Protein AF-A0A962JFZ3-F1 (afdb_monomer_lite)

Sequence (540 aa):
MTYMNVTKATLSTLSPVHLGSGEDFFPTNYVIDDNGWLHSFNEMVIAQALGNKLEQIKGIIHREHGEQMLLSIQRLIHDNRDKLAMLAATSIPVATGFQTLYKSRIGQVAQRENNRRNVINQLPIMRTFINPHTHLPIITGSAIKGAIRTAILNGLAIKAGLRRPQDVTMPKKLANNLLKFDNPTTDPLKLLKISDAEYHNTDQLPATEIVFAVSKRRIAKAGKTAGGPTTNLEAVSGFRSQSFVFDIRFVNNPSQDPNHKLPKDIGELAKICNDYYLPKLNKELLELDEMNYLDGAFVRGLQQLLNGQLGQALQQNKAFLLRLGKHSGAYNKTLDNIRQIYIPQHKKSVSEPPEVRLAATTSSQQAVNLLPFGWVVIELNEISLQELGTFLKQQAKQHNAYQLRDTLINFKQQQTTQQAKLEQQRLDELKEIEEKRLQEEQARLQAEAEKNKPIHEQTLKRLKDSFELDKQTKKSQNRQFQQPASILGQELIHLVDSFSSDWPADAKEGFKKLVSEVFSYLGVDRRKNKKASELWQKIN

Structure (mmCIF, N/CA/C/O backbone):
data_AF-A0A962JFZ3-F1
#
_entry.id   AF-A0A962JFZ3-F1
#
loop_
_atom_site.group_PDB
_atom_site.id
_atom_site.type_symbol
_atom_site.label_atom_id
_atom_site.label_alt_id
_atom_site.label_comp_id
_atom_site.label_asym_id
_atom_site.label_entity_id
_atom_site.label_seq_id
_atom_site.pdbx_PDB_ins_code
_atom_site.Cartn_x
_atom_site.Cartn_y
_atom_site.Cartn_z
_atom_site.occupancy
_atom_site.B_iso_or_equiv
_atom_site.auth_seq_id
_atom_site.auth_comp_id
_atom_site.auth_asym_id
_atom_site.auth_atom_id
_atom_site.pdbx_PDB_model_num
ATOM 1 N N . MET A 1 1 ? 11.211 -34.755 -17.772 1.00 59.00 1 MET A N 1
ATOM 2 C CA . MET A 1 1 ? 11.189 -33.275 -17.761 1.00 59.00 1 MET A CA 1
ATOM 3 C C . MET A 1 1 ? 10.217 -32.821 -16.689 1.00 59.00 1 MET A C 1
ATOM 5 O O . MET A 1 1 ? 9.122 -33.367 -16.634 1.00 59.00 1 MET A O 1
ATOM 9 N N . THR A 1 2 ? 10.596 -31.866 -15.841 1.00 72.44 2 THR A N 1
ATOM 10 C CA . THR A 1 2 ? 9.690 -31.294 -14.835 1.00 72.44 2 THR A CA 1
ATOM 11 C C . THR A 1 2 ? 8.565 -30.532 -15.540 1.00 72.44 2 THR A C 1
ATOM 13 O O . THR A 1 2 ? 8.822 -29.746 -16.452 1.00 72.44 2 THR A O 1
ATOM 16 N N . TYR A 1 3 ? 7.314 -30.789 -15.150 1.00 83.69 3 TYR A N 1
ATOM 17 C CA . TYR A 1 3 ? 6.130 -30.138 -15.728 1.00 83.69 3 TYR A CA 1
ATOM 18 C C . TYR A 1 3 ? 6.087 -28.628 -15.431 1.00 83.69 3 TYR A C 1
ATOM 20 O O . TYR A 1 3 ? 5.606 -27.833 -16.237 1.00 83.69 3 TYR A O 1
ATOM 28 N N . MET A 1 4 ? 6.616 -28.223 -14.276 1.00 89.69 4 MET A N 1
ATOM 29 C CA . MET A 1 4 ? 6.623 -26.840 -13.819 1.00 89.69 4 MET A CA 1
ATOM 30 C C . MET A 1 4 ? 7.908 -26.558 -13.044 1.00 89.69 4 MET A C 1
ATOM 32 O O . MET A 1 4 ? 8.230 -27.286 -12.109 1.00 89.69 4 MET A O 1
ATOM 36 N N . ASN A 1 5 ? 8.610 -25.489 -13.412 1.00 93.12 5 ASN A N 1
ATOM 37 C CA . ASN A 1 5 ? 9.736 -24.972 -12.641 1.00 93.12 5 ASN A CA 1
ATOM 38 C C . ASN A 1 5 ? 9.234 -23.832 -11.760 1.00 93.12 5 ASN A C 1
ATOM 40 O O . ASN A 1 5 ? 8.617 -22.895 -12.268 1.00 93.12 5 ASN A O 1
ATOM 44 N N . VAL A 1 6 ? 9.477 -23.928 -10.456 1.00 95.69 6 VAL A N 1
ATOM 45 C CA . VAL A 1 6 ? 9.045 -22.944 -9.460 1.00 95.69 6 VAL A CA 1
ATOM 46 C C . VAL A 1 6 ? 10.277 -22.282 -8.868 1.00 95.69 6 VAL A C 1
ATOM 48 O O . VAL A 1 6 ? 11.193 -22.963 -8.417 1.00 95.69 6 VAL A O 1
ATOM 51 N N . THR A 1 7 ? 10.281 -20.956 -8.852 1.00 97.25 7 THR A N 1
ATOM 52 C CA . THR A 1 7 ? 11.276 -20.152 -8.153 1.00 97.25 7 THR A CA 1
ATOM 53 C C . THR A 1 7 ? 10.572 -19.310 -7.106 1.00 97.25 7 THR A C 1
ATOM 55 O O . THR A 1 7 ? 9.705 -18.501 -7.442 1.00 97.25 7 THR A O 1
ATOM 58 N N . LYS A 1 8 ? 10.972 -19.487 -5.846 1.00 96.75 8 LYS A N 1
ATOM 59 C CA . LYS A 1 8 ? 10.581 -18.586 -4.765 1.00 96.75 8 LYS A CA 1
ATOM 60 C C . LYS A 1 8 ? 11.314 -17.261 -4.919 1.00 96.75 8 LYS A C 1
ATOM 62 O O . LYS A 1 8 ? 12.515 -17.242 -5.208 1.00 96.75 8 LYS A O 1
ATOM 67 N N . ALA A 1 9 ? 10.594 -16.175 -4.700 1.00 97.31 9 ALA A N 1
ATOM 68 C CA . ALA A 1 9 ? 11.128 -14.833 -4.765 1.00 97.31 9 ALA A CA 1
ATOM 69 C C . ALA A 1 9 ? 10.669 -14.008 -3.563 1.00 97.31 9 ALA A C 1
ATOM 71 O O . ALA A 1 9 ? 9.550 -14.163 -3.066 1.00 97.31 9 ALA A O 1
ATOM 72 N N . THR A 1 10 ? 11.536 -13.100 -3.129 1.00 97.38 10 THR A N 1
ATOM 73 C CA . THR A 1 10 ? 11.189 -12.058 -2.164 1.00 97.38 10 THR A CA 1
ATOM 74 C C . THR A 1 10 ? 11.272 -10.687 -2.822 1.00 97.38 10 THR A C 1
ATOM 76 O O . THR A 1 10 ? 11.998 -10.494 -3.799 1.00 97.38 10 THR A O 1
ATOM 79 N N . LEU A 1 11 ? 10.484 -9.732 -2.329 1.00 97.81 11 LEU A N 1
ATOM 80 C CA . LEU A 1 11 ? 10.466 -8.355 -2.820 1.00 97.81 11 LEU A CA 1
ATOM 81 C C . LEU A 1 11 ? 10.851 -7.398 -1.699 1.00 97.81 11 LEU A C 1
ATOM 83 O O . LEU A 1 11 ? 10.219 -7.369 -0.642 1.00 97.81 11 LEU A O 1
ATOM 87 N N . SER A 1 12 ? 11.846 -6.565 -1.984 1.00 97.94 12 SER A N 1
ATOM 88 C CA . SER A 1 12 ? 12.277 -5.454 -1.144 1.00 97.94 12 SER A CA 1
ATOM 89 C C . SER A 1 12 ? 11.814 -4.123 -1.751 1.00 97.94 12 SER A C 1
ATOM 91 O O . SER A 1 12 ? 12.080 -3.856 -2.927 1.00 97.94 12 SER A O 1
ATOM 93 N N . THR A 1 13 ? 11.136 -3.262 -0.982 1.00 98.06 13 THR A N 1
ATOM 94 C CA . THR A 1 13 ? 10.772 -1.911 -1.450 1.00 98.06 13 THR A CA 1
ATOM 95 C C . THR A 1 13 ? 11.954 -0.962 -1.262 1.00 98.06 13 THR A C 1
ATOM 97 O O . THR A 1 13 ? 12.375 -0.691 -0.140 1.00 98.06 13 THR A O 1
ATOM 100 N N . LEU A 1 14 ? 12.501 -0.431 -2.360 1.00 98.31 14 LEU A N 1
ATOM 101 C CA . LEU A 1 14 ? 13.527 0.618 -2.298 1.00 98.31 14 LEU A CA 1
ATOM 102 C C . LEU A 1 14 ? 12.900 1.987 -2.050 1.00 98.31 14 LEU A C 1
ATOM 104 O O . LEU A 1 14 ? 13.531 2.870 -1.485 1.00 98.31 14 LEU A O 1
ATOM 108 N N . SER A 1 15 ? 11.662 2.168 -2.497 1.00 97.81 15 SER A N 1
ATOM 109 C CA . SER A 1 15 ? 10.919 3.410 -2.363 1.00 97.81 15 SER A CA 1
ATOM 110 C C . SER A 1 15 ? 9.414 3.130 -2.246 1.00 97.81 15 SER A C 1
ATOM 112 O O . SER A 1 15 ? 8.998 1.994 -2.498 1.00 97.81 15 SER A O 1
ATOM 114 N N . PRO A 1 16 ? 8.582 4.112 -1.847 1.00 98.19 16 PRO A N 1
ATOM 115 C CA . PRO A 1 16 ? 7.156 3.875 -1.641 1.00 98.19 16 PRO A CA 1
ATOM 116 C C . PRO A 1 16 ? 6.454 3.336 -2.895 1.00 98.19 16 PRO A C 1
ATOM 118 O O . PRO A 1 16 ? 6.741 3.766 -4.018 1.00 98.19 16 PRO A O 1
ATOM 121 N N . VAL A 1 17 ? 5.501 2.417 -2.723 1.00 98.31 17 VAL A N 1
ATOM 122 C CA . VAL A 1 17 ? 4.765 1.777 -3.829 1.00 98.31 17 VAL A CA 1
ATOM 123 C C . VAL A 1 17 ? 3.263 1.943 -3.629 1.00 98.31 17 VAL A C 1
ATOM 125 O O . VAL A 1 17 ? 2.708 1.470 -2.648 1.00 98.31 17 VAL A O 1
ATOM 128 N N . HIS A 1 18 ? 2.577 2.564 -4.589 1.00 97.88 18 HIS A N 1
ATOM 129 C CA . HIS A 1 18 ? 1.113 2.661 -4.585 1.00 97.88 18 HIS A CA 1
ATOM 130 C C . HIS A 1 18 ? 0.508 1.820 -5.712 1.00 97.88 18 HIS A C 1
ATOM 132 O O . HIS A 1 18 ? 0.684 2.132 -6.900 1.00 97.88 18 HIS A O 1
ATOM 138 N N . LEU A 1 19 ? -0.227 0.774 -5.336 1.00 96.44 19 LEU A N 1
ATOM 139 C CA . LEU A 1 19 ? -1.066 -0.023 -6.226 1.00 96.44 19 LEU A CA 1
ATOM 140 C C . LEU A 1 19 ? -2.518 0.364 -5.971 1.00 96.44 19 LEU A C 1
ATOM 142 O O . LEU A 1 19 ? -3.114 -0.141 -5.036 1.00 96.44 19 LEU A O 1
ATOM 146 N N . GLY A 1 20 ? -3.076 1.278 -6.763 1.00 93.38 20 GLY A N 1
ATOM 147 C CA . GLY A 1 20 ? -4.427 1.784 -6.504 1.00 93.38 20 GLY A CA 1
ATOM 148 C C . GLY A 1 20 ? -5.472 0.667 -6.487 1.00 93.38 20 GLY A C 1
ATOM 149 O O . GLY A 1 20 ? -5.557 -0.096 -7.450 1.00 93.38 20 GLY A O 1
ATOM 150 N N . SER A 1 21 ? -6.267 0.603 -5.417 1.00 93.50 21 SER A N 1
ATOM 151 C CA . SER A 1 21 ? -7.388 -0.341 -5.292 1.00 93.50 21 SER A CA 1
ATOM 152 C C . SER A 1 21 ? -8.617 0.086 -6.100 1.00 93.50 21 SER A C 1
ATOM 154 O O . SER A 1 21 ? -9.459 -0.744 -6.422 1.00 93.50 21 SER A O 1
ATOM 156 N N . GLY A 1 22 ? -8.706 1.376 -6.444 1.00 92.94 22 GLY A N 1
ATOM 157 C CA . GLY A 1 22 ? -9.924 1.993 -6.977 1.00 92.94 22 GLY A CA 1
ATOM 158 C C . GLY A 1 22 ? -10.837 2.566 -5.889 1.00 92.94 22 GLY A C 1
ATOM 159 O O . GLY A 1 22 ? -11.846 3.174 -6.223 1.00 92.94 22 GLY A O 1
ATOM 160 N N . GLU A 1 23 ? -10.461 2.413 -4.618 1.00 93.44 23 GLU A N 1
ATOM 161 C CA . GLU A 1 23 ? -11.146 2.992 -3.464 1.00 93.44 23 GLU A CA 1
ATOM 162 C C . GLU A 1 23 ? -10.357 4.170 -2.884 1.00 93.44 23 GLU A C 1
ATOM 164 O O . GLU A 1 23 ? -9.124 4.207 -2.955 1.00 93.44 23 GLU A O 1
ATOM 169 N N . ASP A 1 24 ? -11.073 5.077 -2.223 1.00 95.38 24 ASP A N 1
ATOM 170 C CA . ASP A 1 24 ? -10.508 6.217 -1.509 1.00 95.38 24 ASP A CA 1
ATOM 171 C C . ASP A 1 24 ? -10.958 6.190 -0.037 1.00 95.38 24 ASP A C 1
ATOM 173 O O . ASP A 1 24 ? -12.074 5.774 0.288 1.00 95.38 24 ASP A O 1
ATOM 177 N N . PHE A 1 25 ? -10.101 6.663 0.867 1.00 94.69 25 PHE A N 1
ATOM 178 C CA . PHE A 1 25 ? -10.553 7.125 2.173 1.00 94.69 25 PHE A CA 1
ATOM 179 C C . PHE A 1 25 ? -11.201 8.499 2.021 1.00 94.69 25 PHE A C 1
ATOM 181 O O . PHE A 1 25 ? -10.677 9.368 1.320 1.00 94.69 25 PHE A O 1
ATOM 188 N N . PHE A 1 26 ? -12.300 8.706 2.736 1.00 92.69 26 PHE A N 1
ATOM 189 C CA . PHE A 1 26 ? -13.019 9.968 2.814 1.00 92.69 26 PHE A CA 1
ATOM 190 C C . PHE A 1 26 ? -13.057 10.440 4.266 1.00 92.69 26 PHE A C 1
ATOM 192 O O . PHE A 1 26 ? -13.164 9.615 5.165 1.00 92.69 26 PHE A O 1
ATOM 199 N N . PRO A 1 27 ? -13.060 11.751 4.545 1.00 88.25 27 PRO A N 1
ATOM 200 C CA . PRO A 1 27 ? -13.085 12.297 5.910 1.00 88.25 27 PRO A CA 1
ATOM 201 C C . PRO A 1 27 ? -14.387 11.996 6.694 1.00 88.25 27 PRO A C 1
ATOM 203 O O . PRO A 1 27 ? -14.679 12.633 7.702 1.00 88.25 27 PRO A O 1
ATOM 206 N N . THR A 1 28 ? -15.190 11.045 6.213 1.00 89.69 28 THR A N 1
ATOM 207 C CA . THR A 1 28 ? -16.338 10.419 6.871 1.00 89.69 28 THR A CA 1
ATOM 208 C C . THR A 1 28 ? -16.070 8.984 7.347 1.00 89.69 28 THR A C 1
ATOM 210 O O . THR A 1 28 ? -16.846 8.468 8.142 1.00 89.69 28 THR A O 1
ATOM 213 N N . ASN A 1 29 ? -15.001 8.334 6.876 1.00 92.25 29 ASN A N 1
ATOM 214 C CA . ASN A 1 29 ? -14.602 6.966 7.233 1.00 92.25 29 ASN A CA 1
ATOM 215 C C . ASN A 1 29 ? -13.164 6.877 7.781 1.00 92.25 29 ASN A C 1
ATOM 217 O O . ASN A 1 29 ? -12.620 5.786 7.967 1.00 92.25 29 ASN A O 1
ATOM 221 N N . TYR A 1 30 ? -12.549 8.030 8.056 1.00 96.00 30 TYR A N 1
ATOM 222 C CA . TYR A 1 30 ? -11.314 8.117 8.819 1.00 96.00 30 TYR A CA 1
ATOM 223 C C . TYR A 1 30 ? -11.248 9.398 9.652 1.00 96.00 30 TYR A C 1
ATOM 225 O O . TYR A 1 30 ? -11.916 10.392 9.362 1.00 96.00 30 TYR A O 1
ATOM 233 N N . VAL A 1 31 ? -10.374 9.383 10.655 1.00 96.62 31 VAL A N 1
ATOM 234 C CA . VAL A 1 31 ? -9.886 10.576 11.361 1.00 96.62 31 VAL A CA 1
ATOM 235 C C . VAL A 1 31 ? -8.366 10.545 11.415 1.00 96.62 31 VAL A C 1
ATOM 237 O O . VAL A 1 31 ? -7.779 9.467 11.378 1.00 96.62 31 VAL A O 1
ATOM 240 N N . ILE A 1 32 ? -7.726 11.711 11.499 1.00 96.81 32 ILE A N 1
ATOM 241 C CA . ILE A 1 32 ? -6.295 11.801 11.813 1.00 96.81 32 ILE A CA 1
ATOM 242 C C . ILE A 1 32 ? -6.139 12.375 13.214 1.00 96.81 32 ILE A C 1
ATOM 244 O O . ILE A 1 32 ? -6.722 13.421 13.512 1.00 96.81 32 ILE A O 1
ATOM 248 N N . ASP A 1 33 ? -5.374 11.687 14.057 1.00 93.25 33 ASP A N 1
ATOM 249 C CA . ASP A 1 33 ? -5.103 12.110 15.425 1.00 93.25 33 ASP A CA 1
ATOM 250 C C . ASP A 1 33 ? -4.003 13.190 15.509 1.00 93.25 33 ASP A C 1
ATOM 252 O O . ASP A 1 33 ? -3.350 13.590 14.531 1.00 93.25 33 ASP A O 1
ATOM 256 N N . ASP A 1 34 ? -3.791 13.695 16.721 1.00 89.81 34 ASP A N 1
ATOM 257 C CA . ASP A 1 34 ? -2.775 14.712 16.974 1.00 89.81 34 ASP A CA 1
ATOM 258 C C . ASP A 1 34 ? -1.338 14.175 16.892 1.00 89.81 34 ASP A C 1
ATOM 260 O O . ASP A 1 34 ? -0.414 14.968 16.693 1.00 89.81 34 ASP A O 1
ATOM 264 N N . ASN A 1 35 ? -1.157 12.853 16.910 1.00 91.00 35 ASN A N 1
ATOM 265 C CA . ASN A 1 35 ? 0.136 12.177 16.793 1.00 91.00 35 ASN A CA 1
ATOM 266 C C . ASN A 1 35 ? 0.506 11.817 15.344 1.00 91.00 35 ASN A C 1
ATOM 268 O O . ASN A 1 35 ? 1.580 11.266 15.109 1.00 91.00 35 ASN A O 1
ATOM 272 N N . GLY A 1 36 ? -0.356 12.125 14.370 1.00 95.06 36 GLY A N 1
ATOM 273 C CA . GLY A 1 36 ? -0.088 11.876 12.954 1.00 95.06 36 GLY A CA 1
ATOM 274 C C . GLY A 1 36 ? -0.439 10.458 12.510 1.00 95.06 36 GLY A C 1
ATOM 275 O O . GLY A 1 36 ? 0.263 9.882 11.681 1.00 95.06 36 GLY A O 1
ATOM 276 N N . TRP A 1 37 ? -1.529 9.900 13.030 1.00 97.75 37 TRP A N 1
ATOM 277 C CA . TRP A 1 37 ? -2.063 8.603 12.630 1.00 97.75 37 TRP A CA 1
ATOM 278 C C . TRP A 1 37 ? -3.458 8.737 12.049 1.00 97.75 37 TRP A C 1
ATOM 280 O O . TRP A 1 37 ? -4.335 9.364 12.634 1.00 97.75 37 TRP A O 1
ATOM 290 N N . LEU A 1 38 ? -3.665 8.128 10.885 1.00 98.00 38 LEU A N 1
ATOM 291 C CA . LEU A 1 38 ? -4.977 7.944 10.294 1.00 98.00 38 LEU A CA 1
ATOM 292 C C . LEU A 1 38 ? -5.601 6.694 10.899 1.00 98.00 38 LEU A C 1
ATOM 294 O O . LEU A 1 38 ? -5.033 5.612 10.792 1.00 98.00 38 LEU A O 1
ATOM 298 N N . HIS A 1 39 ? -6.790 6.837 11.465 1.00 97.44 39 HIS A N 1
ATOM 299 C CA . HIS A 1 39 ? -7.596 5.746 11.991 1.00 97.44 39 HIS A CA 1
ATOM 300 C C . HIS A 1 39 ? -8.817 5.556 11.100 1.00 97.44 39 HIS A C 1
ATOM 302 O O . HIS A 1 39 ? -9.644 6.461 10.986 1.00 97.44 39 HIS A O 1
ATOM 308 N N . SER A 1 40 ? -8.908 4.395 10.453 1.00 95.38 40 SER A N 1
ATOM 309 C CA . SER A 1 40 ? -10.001 4.064 9.534 1.00 95.38 40 SER A CA 1
ATOM 310 C C . SER A 1 40 ? -11.070 3.208 10.207 1.00 95.38 40 SER A C 1
ATOM 312 O O . SER A 1 40 ? -10.772 2.331 11.024 1.00 95.38 40 SER A O 1
ATOM 314 N N . PHE A 1 41 ? -12.325 3.470 9.862 1.00 94.31 41 PHE A N 1
ATOM 315 C CA . PHE A 1 41 ? -13.482 2.837 10.480 1.00 94.31 41 PHE A CA 1
ATOM 316 C C . PHE A 1 41 ? -14.658 2.741 9.505 1.00 94.31 41 PHE A C 1
ATOM 318 O O . PHE A 1 41 ? -14.715 3.443 8.499 1.00 94.31 41 PHE A O 1
ATOM 325 N N . ASN A 1 42 ? -15.603 1.857 9.819 1.00 92.38 42 ASN A N 1
ATOM 326 C CA . ASN A 1 42 ? -16.839 1.670 9.064 1.00 92.38 42 ASN A CA 1
ATOM 327 C C . ASN A 1 42 ? -18.048 2.243 9.825 1.00 92.38 42 ASN A C 1
ATOM 329 O O . ASN A 1 42 ? -17.931 2.781 10.927 1.00 92.38 42 ASN A O 1
ATOM 333 N N . GLU A 1 43 ? -19.233 2.092 9.246 1.00 91.69 43 GLU A N 1
ATOM 334 C CA . GLU A 1 43 ? -20.494 2.597 9.786 1.00 91.69 43 GLU A CA 1
ATOM 335 C C . GLU A 1 43 ? -20.843 1.980 11.147 1.00 91.69 43 GLU A C 1
ATOM 337 O O . GLU A 1 43 ? -21.403 2.664 12.004 1.00 91.69 43 GLU A O 1
ATOM 342 N N . MET A 1 44 ? -20.475 0.714 11.379 1.00 90.75 44 MET A N 1
ATOM 343 C CA . MET A 1 44 ? -20.693 0.053 12.671 1.00 90.75 44 MET A CA 1
ATOM 344 C C . MET A 1 44 ? -19.883 0.728 13.777 1.00 90.75 44 MET A C 1
ATOM 346 O O . MET A 1 44 ? -20.422 1.029 14.841 1.00 90.75 44 MET A O 1
ATOM 350 N N . VAL A 1 45 ? -18.612 1.032 13.507 1.00 92.69 45 VAL A N 1
ATOM 351 C CA . VAL A 1 45 ? -17.749 1.751 14.450 1.00 92.69 45 VAL A CA 1
ATOM 352 C C . VAL A 1 45 ? -18.263 3.170 14.693 1.00 92.69 45 VAL A C 1
ATOM 354 O O . VAL A 1 45 ? -18.257 3.625 15.834 1.00 92.69 45 VAL A O 1
ATOM 357 N N . ILE A 1 46 ? -18.774 3.861 13.666 1.00 92.56 46 ILE A N 1
ATOM 358 C CA . ILE A 1 46 ? -19.400 5.184 13.841 1.00 92.56 46 ILE A CA 1
ATOM 359 C C . ILE A 1 46 ? -20.600 5.085 14.787 1.00 92.56 46 ILE A C 1
ATOM 361 O O . ILE A 1 46 ? -20.706 5.876 15.726 1.00 92.56 46 ILE A O 1
ATOM 365 N N . ALA A 1 47 ? -21.485 4.108 14.571 1.00 91.31 47 ALA A N 1
ATOM 366 C CA . ALA A 1 47 ? -22.663 3.919 15.408 1.00 91.31 47 ALA A CA 1
ATOM 367 C C . ALA A 1 47 ? -22.289 3.636 16.870 1.00 91.31 47 ALA A C 1
ATOM 369 O O . ALA A 1 47 ? -22.842 4.258 17.778 1.00 91.31 47 ALA A O 1
ATOM 370 N N . GLN A 1 48 ? -21.299 2.769 17.090 1.00 90.06 48 GLN A N 1
ATOM 371 C CA . GLN A 1 48 ? -20.786 2.447 18.422 1.00 90.06 48 GLN A CA 1
ATOM 372 C C . GLN A 1 48 ? -20.111 3.651 19.096 1.00 90.06 48 GLN A C 1
ATOM 374 O O . GLN A 1 48 ? -20.390 3.951 20.255 1.00 90.06 48 GLN A O 1
ATOM 379 N N . ALA A 1 49 ? -19.244 4.373 18.381 1.00 91.62 49 ALA A N 1
ATOM 380 C CA . ALA A 1 49 ? -18.492 5.497 18.936 1.00 91.62 49 ALA A CA 1
ATOM 381 C C . ALA A 1 49 ? -19.390 6.696 19.283 1.00 91.62 49 ALA A C 1
ATOM 383 O O . ALA A 1 49 ? -19.161 7.381 20.289 1.00 91.6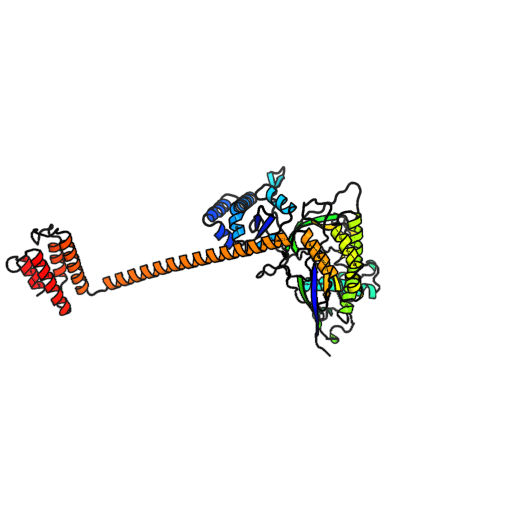2 49 ALA A O 1
ATOM 384 N N . LEU A 1 50 ? -20.397 6.970 18.447 1.00 91.44 50 LEU A N 1
ATOM 385 C CA . LEU A 1 50 ? -21.298 8.108 18.621 1.00 91.44 50 LEU A CA 1
ATOM 386 C C . LEU A 1 50 ? -22.455 7.811 19.581 1.00 91.44 50 LEU A C 1
ATOM 388 O O . LEU A 1 50 ? -22.869 8.724 20.303 1.00 91.44 50 LEU A O 1
ATOM 392 N N . GLY A 1 51 ? -22.972 6.578 19.616 1.00 89.50 51 GLY A N 1
ATOM 393 C CA . GLY A 1 51 ? -24.119 6.201 20.445 1.00 89.50 51 GLY A CA 1
ATOM 394 C C . GLY A 1 51 ? -25.291 7.170 20.253 1.00 89.50 51 GLY A C 1
ATOM 395 O O . GLY A 1 51 ? -25.720 7.433 19.132 1.00 89.50 51 GLY A O 1
ATOM 396 N N . ASN A 1 52 ? -25.748 7.805 21.336 1.00 86.88 52 ASN A N 1
ATOM 397 C CA . ASN A 1 52 ? -26.843 8.788 21.303 1.00 86.88 52 ASN A CA 1
ATOM 398 C C . ASN A 1 52 ? -26.569 10.008 20.400 1.00 86.88 52 ASN A C 1
ATOM 400 O O . ASN A 1 52 ? -27.506 10.672 19.957 1.00 86.88 52 ASN A O 1
ATOM 404 N N . LYS A 1 53 ? -25.300 10.318 20.086 1.00 87.94 53 LYS A N 1
ATOM 405 C CA . LYS A 1 53 ? -24.954 11.402 19.150 1.00 87.94 53 LYS A CA 1
ATOM 406 C C . LYS A 1 53 ? -25.299 11.067 17.696 1.00 87.94 53 LYS A C 1
ATOM 408 O O . LYS A 1 53 ? -25.264 11.965 16.860 1.00 87.94 53 LYS A O 1
ATOM 413 N N . LEU A 1 54 ? -25.674 9.827 17.374 1.00 88.94 54 LEU A N 1
ATOM 414 C CA . LEU A 1 54 ? -26.144 9.459 16.036 1.00 88.94 54 LEU A CA 1
ATOM 415 C C . LEU A 1 54 ? -27.394 10.262 15.620 1.00 88.94 54 LEU A C 1
ATOM 417 O O . LEU A 1 54 ? -27.559 10.597 14.447 1.00 88.94 54 LEU A O 1
ATOM 421 N N . GLU A 1 55 ? -28.229 10.664 16.583 1.00 89.94 55 GLU A N 1
ATOM 422 C CA . GLU A 1 55 ? -29.367 11.560 16.340 1.00 89.94 55 GLU A CA 1
ATOM 423 C C . GLU A 1 55 ? -28.931 12.942 15.823 1.00 89.94 55 GLU A C 1
ATOM 425 O O . GLU A 1 55 ? -29.666 13.588 15.077 1.00 89.94 55 GLU A O 1
ATOM 430 N N . GLN A 1 56 ? -27.706 13.385 16.132 1.00 89.56 56 GLN A N 1
ATOM 431 C CA . GLN A 1 56 ? -27.153 14.620 15.572 1.00 89.56 56 GLN A CA 1
ATOM 432 C C . GLN A 1 56 ? -26.853 14.469 14.079 1.00 89.56 56 GLN A C 1
ATOM 434 O O . GLN A 1 56 ? -27.140 15.394 13.323 1.00 89.56 56 GLN A O 1
ATOM 439 N N . ILE A 1 57 ? -26.364 13.303 13.629 1.00 88.50 57 ILE A N 1
ATOM 440 C CA . ILE A 1 57 ? -26.196 13.015 12.192 1.00 88.50 57 ILE A CA 1
ATOM 441 C C . ILE A 1 57 ? -27.550 13.092 11.492 1.00 88.50 57 ILE A C 1
ATOM 443 O O . ILE A 1 57 ? -27.672 13.776 10.477 1.00 88.50 57 ILE A O 1
ATOM 447 N N . LYS A 1 58 ? -28.585 12.452 12.054 1.00 88.50 58 LYS A N 1
ATOM 448 C CA . LYS A 1 58 ? -29.946 12.546 11.507 1.00 88.50 58 LYS A CA 1
ATOM 449 C C . LYS A 1 58 ? -30.397 14.002 11.441 1.00 88.50 58 LYS A C 1
ATOM 451 O O . LYS A 1 58 ? -30.860 14.440 10.393 1.00 88.50 58 LYS A O 1
ATOM 456 N N . GLY A 1 59 ? -30.218 14.770 12.514 1.00 91.69 59 GLY A N 1
ATOM 457 C CA . GLY A 1 59 ? -30.550 16.194 12.547 1.00 91.69 59 GLY A CA 1
ATOM 458 C C . GLY A 1 59 ? -29.848 17.006 11.455 1.00 91.69 59 GLY A C 1
ATOM 459 O O . GLY A 1 59 ? -30.498 17.816 10.799 1.00 91.69 59 GLY A O 1
ATOM 460 N N . ILE A 1 60 ? -28.556 16.757 11.218 1.00 90.06 60 ILE A N 1
ATOM 461 C CA . ILE A 1 60 ? -27.779 17.396 10.146 1.00 90.06 60 ILE A CA 1
ATOM 462 C C . ILE A 1 60 ? -28.359 17.033 8.773 1.00 90.06 60 ILE A C 1
ATOM 464 O O . ILE A 1 60 ? -28.630 17.928 7.979 1.00 90.06 60 ILE A O 1
ATOM 468 N N . ILE A 1 61 ? -28.623 15.747 8.515 1.00 89.94 61 ILE A N 1
ATOM 469 C CA . ILE A 1 61 ? -29.156 15.270 7.227 1.00 89.94 61 ILE A CA 1
ATOM 470 C C . ILE A 1 61 ? -30.528 15.888 6.904 1.00 89.94 61 ILE A C 1
ATOM 472 O O . ILE A 1 61 ? -30.810 16.183 5.745 1.00 89.94 61 ILE A O 1
ATOM 476 N N . HIS A 1 62 ? -31.377 16.105 7.914 1.00 90.94 62 HIS A N 1
ATOM 477 C CA . HIS A 1 62 ? -32.704 16.699 7.715 1.00 90.94 62 HIS A CA 1
ATOM 478 C C . HI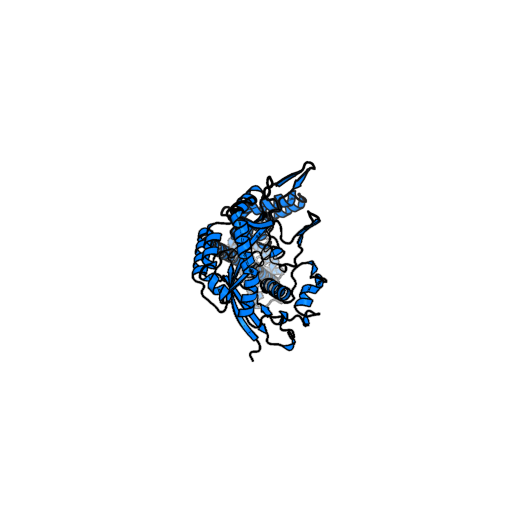S A 1 62 ? -32.674 18.223 7.519 1.00 90.94 62 HIS A C 1
ATOM 480 O O . HIS A 1 62 ? -33.573 18.761 6.879 1.00 90.94 62 HIS A O 1
ATOM 486 N N . ARG A 1 63 ? -31.698 18.931 8.108 1.00 90.94 63 ARG A N 1
ATOM 487 C CA . ARG A 1 63 ? -31.664 20.409 8.141 1.00 90.94 63 ARG A CA 1
ATOM 488 C C . ARG A 1 63 ? -30.740 21.027 7.101 1.00 90.94 63 ARG A C 1
ATOM 490 O O . ARG A 1 63 ? -30.953 22.166 6.695 1.00 90.94 63 ARG A O 1
ATOM 497 N N . GLU A 1 64 ? -29.679 20.321 6.736 1.00 89.56 64 GLU A N 1
ATOM 498 C CA . GLU A 1 64 ? -28.619 20.826 5.874 1.00 89.56 64 GLU A CA 1
ATOM 499 C C . GLU A 1 64 ? -28.579 20.036 4.572 1.00 89.56 64 GLU A C 1
ATOM 501 O O . GLU A 1 64 ? -28.953 18.869 4.525 1.00 89.56 64 GLU A O 1
ATOM 506 N N . HIS A 1 65 ? -28.097 20.658 3.498 1.00 84.69 65 HIS A N 1
ATOM 507 C CA . HIS A 1 65 ? -28.019 20.023 2.186 1.00 84.69 65 HIS A CA 1
ATOM 508 C C . HIS A 1 65 ? -26.670 20.274 1.520 1.00 84.69 65 HIS A C 1
ATOM 510 O O . HIS A 1 65 ? -25.999 21.278 1.776 1.00 84.69 65 HIS A O 1
ATOM 516 N N . GLY A 1 66 ? -26.284 19.339 0.651 1.00 84.06 66 GLY A N 1
ATOM 517 C CA . GLY A 1 66 ? -25.063 19.417 -0.140 1.00 84.06 66 GLY A CA 1
ATOM 518 C C . GLY A 1 66 ? -23.813 19.605 0.718 1.00 84.06 66 GLY A C 1
ATOM 519 O O . GLY A 1 66 ? -23.552 18.867 1.662 1.00 84.06 66 GLY A O 1
ATOM 520 N N . GLU A 1 67 ? -23.031 20.615 0.370 1.00 81.31 67 GLU A N 1
ATOM 521 C CA . GLU A 1 67 ? -21.724 20.894 0.952 1.00 81.31 67 GLU A CA 1
ATOM 522 C C . GLU A 1 67 ? -21.752 21.174 2.460 1.00 81.31 67 GLU A C 1
ATOM 524 O O . GLU A 1 67 ? -20.935 20.644 3.213 1.00 81.31 67 GLU A O 1
ATOM 529 N N . GLN A 1 68 ? -22.720 21.966 2.922 1.00 83.94 68 GLN A N 1
ATOM 530 C CA . GLN A 1 68 ? -22.818 22.318 4.336 1.00 83.94 68 GLN A CA 1
ATOM 531 C C . GLN A 1 68 ? -23.040 21.073 5.207 1.00 83.94 68 GLN A C 1
ATOM 533 O O . GLN A 1 68 ? -22.347 20.908 6.210 1.00 83.94 68 GLN A O 1
ATOM 538 N N . MET A 1 69 ? -23.908 20.160 4.752 1.00 87.69 69 MET A N 1
ATOM 539 C CA . MET A 1 69 ? -24.166 18.881 5.418 1.00 87.69 69 MET A CA 1
ATOM 540 C C . MET A 1 69 ? -22.872 18.072 5.582 1.00 87.69 69 MET A C 1
ATOM 542 O O . MET A 1 69 ? -22.582 17.573 6.668 1.00 87.69 69 MET A O 1
ATOM 546 N N . LEU A 1 70 ? -22.061 17.976 4.521 1.00 86.00 70 LEU A N 1
ATOM 547 C CA . LEU A 1 70 ? -20.793 17.244 4.559 1.00 86.00 70 LEU A CA 1
ATOM 548 C C . LEU A 1 70 ? -19.804 17.858 5.557 1.00 86.00 70 LEU A C 1
ATOM 550 O O . LEU A 1 70 ? -19.170 17.115 6.302 1.00 86.00 70 LEU A O 1
ATOM 554 N N . LEU A 1 71 ? -19.689 19.190 5.622 1.00 87.75 71 LEU A N 1
ATOM 555 C CA . LEU A 1 71 ? -18.820 19.856 6.603 1.00 87.75 71 LEU A CA 1
ATOM 556 C C . LEU A 1 71 ? -19.272 19.592 8.037 1.00 87.75 71 LEU A C 1
ATOM 558 O O . LEU A 1 71 ? -18.434 19.343 8.902 1.00 87.75 71 LEU A O 1
ATOM 562 N N . SER A 1 72 ? -20.576 19.642 8.297 1.00 89.81 72 SER A N 1
ATOM 563 C CA . SER A 1 72 ? -21.125 19.388 9.629 1.00 89.81 72 SER A CA 1
ATOM 564 C C . SER A 1 72 ? -20.920 17.935 10.058 1.00 89.81 72 SER A C 1
ATOM 566 O O . SER A 1 72 ? -20.514 17.692 11.194 1.00 89.81 72 SER A O 1
ATOM 568 N N . ILE A 1 73 ? -21.099 16.973 9.144 1.00 89.81 73 ILE A N 1
ATOM 569 C CA . ILE A 1 73 ? -20.782 15.559 9.399 1.00 89.81 73 ILE A CA 1
ATOM 570 C C . ILE A 1 73 ? -19.282 15.387 9.681 1.00 89.81 73 ILE A C 1
ATOM 572 O O . ILE A 1 73 ? -18.919 14.748 10.666 1.00 89.81 73 ILE A O 1
ATOM 576 N N . GLN A 1 74 ? -18.407 15.994 8.873 1.00 90.56 74 GLN A N 1
ATOM 577 C CA . GLN A 1 74 ? -16.956 15.941 9.084 1.00 90.56 74 GLN A CA 1
ATOM 578 C C . GLN A 1 74 ? -16.542 16.517 10.443 1.00 90.56 74 GLN A C 1
ATOM 580 O O . GLN A 1 74 ? -15.714 15.916 11.123 1.00 90.56 74 GLN A O 1
ATOM 585 N N . ARG A 1 75 ? -17.122 17.653 10.867 1.00 90.94 75 ARG A N 1
ATOM 586 C CA . ARG A 1 75 ? -16.870 18.229 12.200 1.00 90.94 75 ARG A CA 1
ATOM 587 C C . ARG A 1 75 ? -17.294 17.271 13.300 1.00 90.94 75 ARG A C 1
ATOM 589 O O . ARG A 1 75 ? -16.496 16.986 14.179 1.00 90.94 75 ARG A O 1
ATOM 596 N N . LEU A 1 76 ? -18.503 16.715 13.214 1.00 92.19 76 LEU A N 1
ATOM 597 C CA . LEU A 1 76 ? -18.992 15.773 14.217 1.00 92.19 76 LEU A CA 1
ATOM 598 C C . LEU A 1 76 ? -18.084 14.539 14.331 1.00 92.19 76 LEU A C 1
ATOM 600 O O . LEU A 1 76 ? -17.781 14.097 15.438 1.00 92.19 76 LEU A O 1
ATOM 604 N N . ILE A 1 77 ? -17.630 13.996 13.203 1.00 92.81 77 ILE A N 1
ATOM 605 C CA . ILE A 1 77 ? -16.692 12.868 13.172 1.00 92.81 77 ILE A CA 1
ATOM 606 C C . ILE A 1 77 ? -15.350 13.269 13.796 1.00 92.81 77 ILE A C 1
ATOM 608 O O . ILE A 1 77 ? -14.854 12.584 14.690 1.00 92.81 77 ILE A O 1
ATOM 612 N N . HIS A 1 78 ? -14.798 14.415 13.401 1.00 92.44 78 HIS A N 1
ATOM 613 C CA . HIS A 1 78 ? -13.549 14.947 13.941 1.00 92.44 78 HIS A CA 1
ATOM 614 C C . HIS A 1 78 ? -13.611 15.219 15.459 1.00 92.44 78 HIS A C 1
ATOM 616 O O . HIS A 1 78 ? -12.666 14.921 16.195 1.00 92.44 78 HIS A O 1
ATOM 622 N N . ASP A 1 79 ? -14.732 15.735 15.958 1.00 92.56 79 ASP A N 1
ATOM 623 C CA . ASP A 1 79 ? -14.943 16.036 17.378 1.00 92.56 79 ASP A CA 1
ATOM 624 C C . ASP A 1 79 ? -15.041 14.768 18.239 1.00 92.56 79 ASP A C 1
ATOM 626 O O . ASP A 1 79 ? -14.849 14.822 19.452 1.00 92.56 79 ASP A O 1
ATOM 630 N N . ASN A 1 80 ? -15.310 13.611 17.625 1.00 93.44 80 ASN A N 1
ATOM 631 C CA . ASN A 1 80 ? -15.335 12.306 18.291 1.00 93.44 80 ASN A CA 1
ATOM 632 C C . ASN A 1 80 ? -14.145 11.415 17.886 1.00 93.44 80 ASN A C 1
ATOM 634 O O . ASN A 1 80 ? -14.185 10.201 18.113 1.00 93.44 80 ASN A O 1
ATOM 638 N N . ARG A 1 81 ? -13.080 12.002 17.316 1.00 94.81 81 ARG A N 1
ATOM 639 C CA . ARG A 1 81 ? -11.919 11.268 16.787 1.00 94.81 81 ARG A CA 1
ATOM 640 C C . ARG A 1 81 ? -11.272 10.319 17.791 1.00 94.81 81 ARG A C 1
ATOM 642 O O . ARG A 1 81 ? -10.921 9.221 17.393 1.00 94.81 81 ARG A O 1
ATOM 649 N N . ASP A 1 82 ? -11.184 10.679 19.071 1.00 93.75 82 ASP A N 1
ATOM 650 C CA . ASP A 1 82 ? -10.522 9.836 20.078 1.00 93.75 82 ASP A CA 1
ATOM 651 C C . ASP A 1 82 ? -11.274 8.512 20.286 1.00 93.75 82 ASP A C 1
ATOM 653 O O . ASP A 1 82 ? -10.677 7.438 20.324 1.00 93.75 82 ASP A O 1
ATOM 657 N N . LYS A 1 83 ? -12.614 8.566 20.341 1.00 93.44 83 LYS A N 1
ATOM 658 C CA . LYS A 1 83 ? -13.457 7.362 20.439 1.00 93.44 83 LYS A CA 1
ATOM 659 C C . LYS A 1 83 ? -13.382 6.515 19.176 1.00 93.44 83 LYS A C 1
ATOM 661 O O . LYS A 1 83 ? -13.302 5.294 19.265 1.00 93.44 83 LYS A O 1
ATOM 666 N N . LEU A 1 84 ? -13.403 7.166 18.014 1.00 95.00 84 LEU A N 1
ATOM 667 C CA . LEU A 1 84 ? -13.290 6.493 16.723 1.00 95.00 84 LEU A CA 1
ATOM 668 C C . LEU A 1 84 ? -11.920 5.824 16.563 1.00 95.00 84 LEU A C 1
ATOM 670 O O . LEU A 1 84 ? -11.859 4.684 16.122 1.00 95.00 84 LEU A O 1
ATOM 674 N N . ALA A 1 85 ? -10.837 6.480 16.981 1.00 95.00 85 ALA A N 1
ATOM 675 C CA . ALA A 1 85 ? -9.479 5.945 16.939 1.00 95.00 85 ALA A CA 1
ATOM 676 C C . ALA A 1 85 ? -9.319 4.688 17.809 1.00 95.00 85 ALA A C 1
ATOM 678 O O . ALA A 1 85 ? -8.705 3.711 17.373 1.00 95.00 85 ALA A O 1
ATOM 679 N N . MET A 1 86 ? -9.928 4.677 19.002 1.00 94.00 86 MET A N 1
ATOM 680 C CA . MET A 1 86 ? -9.933 3.509 19.895 1.00 94.00 86 MET A CA 1
ATOM 681 C C . MET A 1 86 ? -10.699 2.305 19.333 1.00 94.00 86 MET A C 1
ATOM 683 O O . MET A 1 86 ? -10.414 1.177 19.722 1.00 94.00 86 MET A O 1
ATOM 687 N N . LEU A 1 87 ? -11.671 2.529 18.446 1.00 93.62 87 LEU A N 1
ATOM 688 C CA . LEU A 1 87 ? -12.495 1.474 17.840 1.00 93.62 87 LEU A CA 1
ATOM 689 C C . LEU A 1 87 ? -12.127 1.181 16.378 1.00 93.62 87 LEU A C 1
ATOM 691 O O . LEU A 1 87 ? -12.732 0.310 15.754 1.00 93.62 87 LEU A O 1
ATOM 695 N N . ALA A 1 88 ? -11.157 1.907 15.824 1.00 93.56 88 ALA A N 1
ATOM 696 C CA . ALA A 1 88 ? -10.763 1.797 14.430 1.00 93.56 88 ALA A CA 1
ATOM 697 C C . ALA A 1 88 ? -10.206 0.409 14.099 1.00 93.56 88 ALA A C 1
ATOM 699 O O . ALA A 1 88 ? -9.525 -0.219 14.907 1.00 93.56 88 ALA A O 1
ATOM 700 N N . ALA A 1 89 ? -10.465 -0.043 12.872 1.00 87.38 89 ALA A N 1
ATOM 701 C CA . ALA A 1 89 ? -9.990 -1.338 12.386 1.00 87.38 89 ALA A CA 1
ATOM 702 C C . ALA A 1 89 ? -8.513 -1.292 11.973 1.00 87.38 89 ALA A C 1
ATOM 704 O O . ALA A 1 89 ? -7.812 -2.303 11.981 1.00 87.38 89 ALA A O 1
ATOM 705 N N . THR A 1 90 ? -8.026 -0.126 11.548 1.00 91.81 90 THR A N 1
ATOM 706 C CA . THR A 1 90 ? -6.646 0.035 11.081 1.00 91.81 90 THR A CA 1
ATOM 707 C C . THR A 1 90 ? -6.144 1.438 11.371 1.00 91.81 90 THR A C 1
ATOM 709 O O . THR A 1 90 ? -6.869 2.415 11.163 1.00 91.81 90 THR A O 1
ATOM 712 N N . SER A 1 91 ? -4.882 1.512 11.796 1.00 96.44 91 SER A N 1
ATOM 713 C CA . SER A 1 91 ? -4.137 2.747 12.030 1.00 96.44 91 SER A CA 1
ATOM 714 C C . SER A 1 91 ? -2.947 2.821 11.071 1.00 96.44 91 SER A C 1
ATOM 716 O O . SER A 1 91 ? -2.160 1.876 10.993 1.00 96.44 91 SER A O 1
ATOM 718 N N . ILE A 1 92 ? -2.813 3.931 10.346 1.00 97.75 92 ILE A N 1
ATOM 719 C CA . ILE A 1 92 ? -1.797 4.140 9.305 1.00 97.75 92 ILE A CA 1
ATOM 720 C C . ILE A 1 92 ? -1.011 5.416 9.635 1.00 97.75 92 ILE A C 1
ATOM 722 O O . ILE A 1 92 ? -1.636 6.448 9.886 1.00 97.75 92 ILE A O 1
ATOM 726 N N . PRO A 1 93 ? 0.333 5.395 9.637 1.00 97.88 93 PRO A N 1
ATOM 727 C CA . PRO A 1 93 ? 1.120 6.596 9.878 1.00 97.88 93 PRO A CA 1
ATOM 728 C C . PRO A 1 93 ? 0.925 7.615 8.752 1.00 97.88 93 PRO A C 1
ATOM 730 O O . PRO A 1 93 ? 0.798 7.268 7.574 1.00 97.88 93 PRO A O 1
ATOM 733 N N . VAL A 1 94 ? 0.923 8.893 9.118 1.00 97.75 94 VAL A N 1
ATOM 734 C CA . VAL A 1 94 ? 0.632 10.005 8.217 1.00 97.75 94 VAL A CA 1
ATOM 735 C C . VAL A 1 94 ? 1.838 10.924 8.109 1.00 97.75 94 VAL A C 1
ATOM 737 O O . VAL A 1 94 ? 2.406 11.365 9.105 1.00 97.75 94 VAL A O 1
ATOM 740 N N . ALA A 1 95 ? 2.193 11.274 6.876 1.00 95.81 95 ALA A N 1
ATOM 741 C CA . ALA A 1 95 ? 3.134 12.342 6.576 1.00 95.81 95 ALA A CA 1
ATOM 742 C C . ALA A 1 95 ? 2.793 13.635 7.346 1.00 95.81 95 ALA A C 1
ATOM 744 O O . ALA A 1 95 ? 1.663 14.123 7.289 1.00 95.81 95 ALA A O 1
ATOM 745 N N . THR A 1 96 ? 3.775 14.250 8.005 1.00 94.50 96 THR A N 1
ATOM 746 C CA . THR A 1 96 ? 3.578 15.455 8.841 1.00 94.50 96 THR A CA 1
ATOM 747 C C . THR A 1 96 ? 2.930 16.615 8.078 1.00 94.50 96 THR A C 1
ATOM 749 O O . THR A 1 96 ? 2.056 17.319 8.597 1.00 94.50 96 THR A O 1
ATOM 752 N N . GLY A 1 97 ? 3.278 16.774 6.801 1.00 93.19 97 GLY A N 1
ATOM 753 C CA . GLY A 1 97 ? 2.641 17.750 5.924 1.00 93.19 97 GLY A CA 1
ATOM 754 C C . GLY A 1 97 ? 1.166 17.447 5.660 1.00 93.19 97 GLY A C 1
ATOM 755 O O . GLY A 1 97 ? 0.357 18.369 5.558 1.00 93.19 97 GLY A O 1
ATOM 756 N N . PHE A 1 98 ? 0.794 16.167 5.571 1.00 94.25 98 PHE A N 1
ATOM 757 C CA . PHE A 1 98 ? -0.596 15.758 5.375 1.00 94.25 98 PHE A CA 1
ATOM 758 C C . PHE A 1 98 ? -1.415 15.945 6.648 1.00 94.25 98 PHE A C 1
ATOM 760 O O . PHE A 1 98 ? -2.539 16.430 6.571 1.00 94.25 98 PHE A O 1
ATOM 767 N N . GLN A 1 99 ? -0.837 15.675 7.820 1.00 94.81 99 GLN A N 1
ATOM 768 C CA . GLN A 1 99 ? -1.473 15.991 9.098 1.00 94.81 99 GLN A CA 1
ATOM 769 C C . GLN A 1 99 ? -1.786 17.493 9.207 1.00 94.81 99 GLN A C 1
ATOM 771 O O . GLN A 1 99 ? -2.904 17.877 9.550 1.00 94.81 99 GLN A O 1
ATOM 776 N N . THR A 1 100 ? -0.823 18.349 8.851 1.00 93.19 100 THR A N 1
ATOM 777 C CA . THR A 1 100 ? -1.014 19.810 8.824 1.00 93.19 100 THR A CA 1
ATOM 778 C C . THR A 1 100 ? -2.116 20.212 7.841 1.00 93.19 100 THR A C 1
ATOM 780 O O . THR A 1 100 ? -3.006 20.998 8.179 1.00 93.19 100 THR A O 1
ATOM 783 N N . LEU A 1 101 ? -2.098 19.636 6.632 1.00 91.44 101 LEU A N 1
ATOM 784 C CA . LEU A 1 101 ? -3.133 19.872 5.629 1.00 91.44 101 LEU A CA 1
ATOM 785 C C . LEU A 1 101 ? -4.515 19.474 6.156 1.00 91.44 101 LEU A C 1
ATOM 787 O O . LEU A 1 101 ? -5.438 20.278 6.067 1.00 91.44 101 LEU A O 1
ATOM 791 N N . TYR A 1 102 ? -4.649 18.281 6.734 1.00 92.94 102 TYR A N 1
ATOM 792 C CA . TYR A 1 102 ? -5.895 17.787 7.309 1.00 92.94 102 TYR A CA 1
ATOM 793 C C . TYR A 1 102 ? -6.426 18.737 8.387 1.00 92.94 102 TYR A C 1
ATOM 795 O O . TYR A 1 102 ? -7.545 19.226 8.252 1.00 92.94 102 TYR A O 1
ATOM 803 N N . LYS A 1 103 ? -5.603 19.099 9.382 1.00 91.12 103 LYS A N 1
ATOM 804 C CA . LYS A 1 103 ? -5.985 20.019 10.470 1.00 91.12 103 LYS A CA 1
ATOM 805 C C . LYS A 1 103 ? -6.473 21.377 9.956 1.00 91.12 103 LYS A C 1
ATOM 807 O O . LYS A 1 103 ? -7.441 21.922 10.473 1.00 91.12 103 LYS A O 1
ATOM 812 N N . SER A 1 104 ? -5.839 21.907 8.909 1.00 89.00 104 SER A N 1
ATOM 813 C CA . SER A 1 104 ? -6.221 23.199 8.317 1.00 89.00 104 SER A CA 1
ATOM 814 C C . SER A 1 104 ? -7.491 23.164 7.455 1.00 89.00 104 SER A C 1
ATOM 816 O O . SER A 1 104 ? -7.964 24.215 7.031 1.00 89.00 104 SER A O 1
ATOM 818 N N . ARG A 1 105 ? -8.024 21.978 7.128 1.00 87.19 105 ARG A N 1
ATOM 819 C CA . ARG A 1 105 ? -9.104 21.821 6.136 1.00 87.19 105 ARG A CA 1
ATOM 820 C C . ARG A 1 105 ? -10.316 21.052 6.648 1.00 87.19 105 ARG A C 1
ATOM 822 O O . ARG A 1 105 ? -11.411 21.295 6.148 1.00 87.19 105 ARG A O 1
ATOM 829 N N . ILE A 1 106 ? -10.143 20.137 7.599 1.00 87.50 106 ILE A N 1
ATOM 830 C CA . ILE A 1 106 ? -11.222 19.280 8.093 1.00 87.50 106 ILE A CA 1
ATOM 831 C C . ILE A 1 106 ? -12.364 20.118 8.679 1.00 87.50 106 ILE A C 1
ATOM 833 O O . ILE A 1 106 ? -12.149 20.971 9.539 1.00 87.50 106 ILE A O 1
ATOM 837 N N . GLY A 1 107 ? -13.586 19.921 8.172 1.00 73.06 107 GLY A N 1
ATOM 838 C CA . GLY A 1 107 ? -14.757 20.675 8.625 1.00 73.06 107 GLY A CA 1
ATOM 839 C C . GLY A 1 107 ? -14.720 22.178 8.302 1.00 73.06 107 GLY A C 1
ATOM 840 O O . GLY A 1 107 ? -15.519 22.941 8.852 1.00 73.06 107 GLY A O 1
ATOM 841 N N . GLN A 1 108 ? -13.827 22.635 7.418 1.00 75.81 108 GLN A N 1
ATOM 842 C CA . GLN A 1 108 ? -13.697 24.041 7.028 1.00 75.81 108 GLN A CA 1
ATOM 843 C C . GLN A 1 108 ? -14.010 24.257 5.541 1.00 75.81 108 GLN A C 1
ATOM 845 O O . GLN A 1 108 ? -13.808 23.385 4.698 1.00 75.81 108 GLN A O 1
ATOM 850 N N . VAL A 1 109 ? -14.486 25.458 5.200 1.00 65.69 109 VAL A N 1
ATOM 851 C CA . VAL A 1 109 ? -14.665 25.872 3.801 1.00 65.69 109 VAL A CA 1
ATOM 852 C C . VAL A 1 109 ? -13.286 26.165 3.207 1.00 65.69 109 VAL A C 1
ATOM 854 O O . VAL A 1 109 ? -12.575 27.031 3.711 1.00 65.69 109 VAL A O 1
ATOM 857 N N . ALA A 1 110 ? -12.890 25.457 2.144 1.00 57.34 110 ALA A N 1
ATOM 858 C CA . ALA A 1 110 ? -11.528 25.554 1.615 1.00 57.34 110 ALA A CA 1
ATOM 859 C C . ALA A 1 110 ? -11.296 26.823 0.778 1.00 57.34 110 ALA A C 1
ATOM 861 O O . ALA A 1 110 ? -10.179 27.347 0.773 1.00 57.34 110 ALA A O 1
ATOM 862 N N . GLN A 1 111 ? -12.338 27.300 0.088 1.00 55.09 111 GLN A N 1
ATOM 863 C CA . GLN A 1 111 ? -12.346 28.530 -0.705 1.00 55.09 111 GLN A CA 1
ATOM 864 C C . GLN A 1 111 ? -13.795 29.005 -0.914 1.00 55.09 111 GLN A C 1
ATOM 866 O O . GLN A 1 111 ? -14.702 28.182 -1.048 1.00 55.09 111 GLN A O 1
ATOM 871 N N . ARG A 1 112 ? -14.022 30.325 -0.945 1.00 55.56 112 ARG A N 1
ATOM 872 C CA . ARG A 1 112 ? -15.297 30.935 -1.360 1.00 55.56 112 ARG A CA 1
ATOM 873 C C . ARG A 1 112 ? -15.099 31.552 -2.740 1.00 55.56 112 ARG A C 1
ATOM 875 O O . ARG A 1 112 ? -14.297 32.472 -2.869 1.00 55.56 112 ARG A O 1
ATOM 882 N N . GLU A 1 113 ? -15.774 31.047 -3.769 1.00 51.78 113 GLU A N 1
ATOM 883 C CA . GLU A 1 113 ? -15.749 31.699 -5.084 1.00 51.78 113 GLU A CA 1
ATOM 884 C C . GLU A 1 113 ? -16.694 32.910 -5.121 1.00 51.78 113 GLU A C 1
ATOM 886 O O . GLU A 1 113 ? -17.714 32.944 -4.426 1.00 51.78 113 GLU A O 1
ATOM 891 N N . ASN A 1 114 ? -16.396 33.882 -5.996 1.00 47.53 114 ASN A N 1
ATOM 892 C CA . ASN A 1 114 ? -17.198 35.100 -6.206 1.00 47.53 114 ASN A CA 1
ATOM 893 C C . ASN A 1 114 ? -18.682 34.817 -6.541 1.00 47.53 114 ASN A C 1
ATOM 895 O O . ASN A 1 114 ? -19.523 35.691 -6.363 1.00 47.53 114 ASN A O 1
ATOM 899 N N . ASN A 1 115 ? -19.019 33.589 -6.955 1.00 54.41 115 ASN A N 1
ATOM 900 C CA . ASN A 1 115 ? -20.380 33.129 -7.260 1.00 54.41 115 ASN A CA 1
ATOM 901 C C . ASN A 1 115 ? -21.115 32.442 -6.085 1.00 54.41 115 ASN A C 1
ATOM 903 O O . ASN A 1 115 ? -22.061 31.691 -6.315 1.00 54.41 115 ASN A O 1
ATOM 907 N N . ARG A 1 116 ? -20.707 32.667 -4.824 1.00 53.97 116 ARG A N 1
ATOM 908 C CA . ARG A 1 116 ? -21.317 32.071 -3.606 1.00 53.97 116 ARG A CA 1
ATOM 909 C C . ARG A 1 116 ? -21.294 30.532 -3.541 1.00 53.97 116 ARG A C 1
ATOM 911 O O . ARG A 1 116 ? -21.943 29.958 -2.670 1.00 53.97 116 ARG A O 1
ATOM 918 N N . ARG A 1 117 ? -20.539 29.851 -4.411 1.00 47.56 117 ARG A N 1
ATOM 919 C CA . ARG A 1 117 ? -20.229 28.424 -4.248 1.00 47.56 117 ARG A CA 1
ATOM 920 C C . ARG A 1 117 ? -19.021 28.291 -3.332 1.00 47.56 117 ARG A C 1
ATOM 922 O O . ARG A 1 117 ? -17.972 28.893 -3.577 1.00 47.56 117 ARG A O 1
ATOM 929 N N . ASN A 1 118 ? -19.200 27.543 -2.252 1.00 56.59 118 ASN A N 1
ATOM 930 C CA . ASN A 1 118 ? -18.077 27.082 -1.461 1.00 56.59 118 ASN A CA 1
ATOM 931 C C . ASN A 1 118 ? -17.397 25.966 -2.268 1.00 56.59 118 ASN A C 1
ATOM 933 O O . ASN A 1 118 ? -18.035 25.279 -3.054 1.00 56.59 118 ASN A O 1
ATOM 937 N N . VAL A 1 119 ? -16.082 25.838 -2.147 1.00 56.59 119 VAL A N 1
ATOM 938 C CA . VAL A 1 119 ? -15.375 24.644 -2.610 1.00 56.59 119 VAL A CA 1
ATOM 939 C C . VAL A 1 119 ? -14.917 23.939 -1.350 1.00 56.59 119 VAL A C 1
ATOM 941 O O . VAL A 1 119 ? -14.120 24.483 -0.578 1.00 56.59 119 VAL A O 1
ATOM 944 N N . ILE A 1 120 ? -15.464 22.753 -1.096 1.00 60.38 120 ILE A N 1
ATOM 945 C CA . ILE A 1 120 ? -15.009 21.902 0.004 1.00 60.38 120 ILE A CA 1
ATOM 946 C C . ILE A 1 120 ? -13.809 21.095 -0.464 1.00 60.38 120 ILE A C 1
ATOM 948 O O . ILE A 1 120 ? -13.840 20.446 -1.510 1.00 60.38 120 ILE A O 1
ATOM 952 N N . ASN A 1 121 ? -12.753 21.087 0.347 1.00 67.06 121 ASN A N 1
ATOM 953 C CA . ASN A 1 121 ? -11.689 20.119 0.164 1.00 67.06 121 ASN A CA 1
ATOM 954 C C . ASN A 1 121 ? -12.202 18.755 0.638 1.00 67.06 121 ASN A C 1
ATOM 956 O O . ASN A 1 121 ? -12.358 18.532 1.835 1.00 67.06 121 ASN A O 1
ATOM 960 N N . GLN A 1 122 ? -12.483 17.858 -0.304 1.00 73.06 122 GLN A N 1
ATOM 961 C CA . GLN A 1 122 ? -13.007 16.524 -0.004 1.00 73.06 122 GLN A CA 1
ATOM 962 C C . GLN A 1 122 ? -11.986 15.637 0.728 1.00 73.06 122 GLN A C 1
ATOM 964 O O . GLN A 1 122 ? -12.367 14.582 1.218 1.00 73.06 122 GLN A O 1
ATOM 969 N N . LEU A 1 123 ? -10.710 16.055 0.788 1.00 85.62 123 LEU A N 1
ATOM 970 C CA . LEU A 1 123 ? -9.601 15.330 1.417 1.00 85.62 123 LEU A CA 1
ATOM 971 C C . LEU A 1 123 ? -9.552 13.824 1.068 1.00 85.62 123 LEU A C 1
ATOM 973 O O . LEU A 1 123 ? -9.233 13.029 1.950 1.00 85.62 123 LEU A O 1
ATOM 977 N N . PRO A 1 124 ? -9.832 13.395 -0.184 1.00 93.00 124 PRO A N 1
ATOM 978 C CA . PRO A 1 124 ? -9.756 11.984 -0.508 1.00 93.00 124 PRO A CA 1
ATOM 979 C C . PRO A 1 124 ? -8.300 11.525 -0.437 1.00 93.00 124 PRO A C 1
ATOM 981 O O . PRO A 1 124 ? -7.375 12.255 -0.828 1.00 93.00 124 PRO A O 1
ATOM 984 N N . ILE A 1 125 ? -8.106 10.305 0.049 1.00 96.50 125 ILE A N 1
ATOM 985 C CA . ILE A 1 125 ? -6.806 9.640 0.070 1.00 96.50 125 ILE A CA 1
ATOM 986 C C . ILE A 1 125 ? -6.947 8.347 -0.711 1.00 96.50 125 ILE A C 1
ATOM 988 O O . ILE A 1 125 ? -7.664 7.441 -0.296 1.00 96.50 125 ILE A O 1
ATOM 992 N N . MET A 1 126 ? -6.240 8.252 -1.832 1.00 97.06 126 MET A N 1
ATOM 993 C CA . MET A 1 126 ? -6.287 7.057 -2.665 1.00 97.06 126 MET A CA 1
ATOM 994 C C . MET A 1 126 ? -5.728 5.853 -1.920 1.00 97.06 126 MET A C 1
ATOM 996 O O . MET A 1 126 ? -4.568 5.879 -1.505 1.00 97.06 126 MET A O 1
ATOM 1000 N N . ARG A 1 127 ? -6.508 4.781 -1.803 1.00 96.62 127 ARG A N 1
ATOM 1001 C CA . ARG A 1 127 ? -6.079 3.580 -1.084 1.00 96.62 127 ARG A CA 1
ATOM 1002 C C . ARG A 1 127 ? -5.184 2.706 -1.945 1.00 96.62 127 ARG A C 1
ATOM 1004 O O . ARG A 1 127 ? -5.363 2.600 -3.166 1.00 96.62 127 ARG A O 1
ATOM 1011 N N . THR A 1 128 ? -4.203 2.075 -1.307 1.00 96.88 128 THR A N 1
ATOM 1012 C CA . THR A 1 128 ? -3.454 1.000 -1.962 1.00 96.88 128 THR A CA 1
ATOM 1013 C C . THR A 1 128 ? -4.233 -0.309 -1.843 1.00 96.88 128 THR A C 1
ATOM 1015 O O . THR A 1 128 ? -5.121 -0.457 -1.008 1.00 96.88 128 THR A O 1
ATOM 1018 N N . PHE A 1 129 ? -3.921 -1.271 -2.700 1.00 96.25 129 PHE A N 1
ATOM 1019 C CA . PHE A 1 129 ? -4.528 -2.588 -2.666 1.00 96.25 129 PHE A CA 1
ATOM 1020 C C . PHE A 1 129 ? -4.051 -3.348 -1.424 1.00 96.25 129 PHE A C 1
ATOM 1022 O O . PHE A 1 129 ? -2.849 -3.560 -1.233 1.00 96.25 129 PHE A O 1
ATOM 1029 N N . ILE A 1 130 ? -5.005 -3.736 -0.581 1.00 94.94 130 ILE A N 1
ATOM 1030 C CA . ILE A 1 130 ? -4.779 -4.440 0.680 1.00 94.94 130 ILE A CA 1
ATOM 1031 C C . ILE A 1 130 ? -5.653 -5.691 0.753 1.00 94.94 130 ILE A C 1
ATOM 1033 O O . ILE A 1 130 ? -6.691 -5.784 0.099 1.00 94.94 130 ILE A O 1
ATOM 1037 N N . ASN A 1 131 ? -5.257 -6.637 1.595 1.00 93.88 131 ASN A N 1
ATOM 1038 C CA . ASN A 1 131 ? -6.115 -7.734 2.005 1.00 93.88 131 ASN A CA 1
ATOM 1039 C C . ASN A 1 131 ? -7.218 -7.196 2.945 1.00 93.88 131 ASN A C 1
ATOM 1041 O O . ASN A 1 131 ? -6.881 -6.580 3.959 1.00 93.88 131 ASN A O 1
ATOM 1045 N N . PRO A 1 132 ? -8.514 -7.429 2.671 1.00 89.44 132 PRO A N 1
ATOM 1046 C CA . PRO A 1 132 ? -9.601 -6.909 3.503 1.00 89.44 132 PRO A CA 1
ATOM 1047 C C . PRO A 1 132 ? -9.687 -7.555 4.894 1.00 89.44 132 PRO A C 1
ATOM 1049 O O . PRO A 1 132 ? -10.318 -6.980 5.773 1.00 89.44 132 PRO A O 1
ATOM 1052 N N . HIS A 1 133 ? -9.069 -8.723 5.104 1.00 88.12 133 HIS A N 1
ATOM 1053 C CA . HIS A 1 133 ? -9.074 -9.430 6.387 1.00 88.12 133 HIS A CA 1
ATOM 1054 C C . HIS A 1 133 ? -7.856 -9.102 7.250 1.00 88.12 133 HIS A C 1
ATOM 1056 O O . HIS A 1 133 ? -7.989 -8.916 8.454 1.00 88.12 133 HIS A O 1
ATOM 1062 N N . THR A 1 134 ? -6.658 -9.047 6.658 1.00 90.81 134 THR A N 1
ATOM 1063 C CA . THR A 1 134 ? -5.430 -8.755 7.421 1.00 90.81 134 THR A CA 1
ATOM 1064 C C . THR A 1 134 ? -5.096 -7.268 7.463 1.00 90.81 134 THR A C 1
ATOM 1066 O O . THR A 1 134 ? -4.259 -6.853 8.262 1.00 90.81 134 THR A O 1
ATOM 1069 N N . HIS A 1 135 ? -5.723 -6.467 6.594 1.00 91.06 135 HIS A N 1
ATOM 1070 C CA . HIS A 1 135 ? -5.424 -5.052 6.366 1.00 91.06 135 HIS A CA 1
ATOM 1071 C C . HIS A 1 135 ? -3.964 -4.771 5.976 1.00 91.06 135 HIS A C 1
ATOM 1073 O O . HIS A 1 135 ? -3.475 -3.650 6.103 1.00 91.06 135 HIS A O 1
ATOM 1079 N N . LEU A 1 136 ? -3.258 -5.789 5.477 1.00 95.00 136 LEU A N 1
ATOM 1080 C CA . LEU A 1 136 ? -1.893 -5.672 4.978 1.00 95.00 136 LEU A CA 1
ATOM 1081 C C . LEU A 1 136 ? -1.886 -5.523 3.451 1.00 95.00 136 LEU A C 1
ATOM 1083 O O . LEU A 1 136 ? -2.751 -6.091 2.777 1.00 95.00 136 LEU A O 1
ATOM 1087 N N . PRO A 1 137 ? -0.923 -4.783 2.876 1.00 96.50 137 PRO A N 1
ATOM 1088 C CA . PRO A 1 137 ? -0.843 -4.599 1.435 1.00 96.50 137 PRO A CA 1
ATOM 1089 C C . PRO A 1 137 ? -0.550 -5.910 0.706 1.00 96.50 137 PRO A C 1
ATOM 1091 O O . PRO A 1 137 ? 0.180 -6.767 1.201 1.00 96.50 137 PRO A O 1
ATOM 1094 N N . ILE A 1 138 ? -1.074 -6.030 -0.513 1.00 96.81 138 ILE A N 1
ATOM 1095 C CA . ILE A 1 138 ? -0.747 -7.122 -1.435 1.00 96.81 138 ILE A CA 1
ATOM 1096 C C . ILE A 1 138 ? -0.126 -6.511 -2.691 1.00 96.81 138 ILE A C 1
ATOM 1098 O O . ILE A 1 138 ? -0.723 -5.640 -3.329 1.00 96.81 138 ILE A O 1
ATOM 1102 N N . ILE A 1 139 ? 1.054 -6.996 -3.090 1.00 97.81 139 ILE A N 1
ATOM 1103 C CA . ILE A 1 139 ? 1.562 -6.735 -4.440 1.00 97.81 139 ILE A CA 1
ATOM 1104 C C . ILE A 1 139 ? 1.000 -7.819 -5.354 1.00 97.81 139 ILE A C 1
ATOM 1106 O O . ILE A 1 139 ? 1.418 -8.971 -5.296 1.00 97.81 139 ILE A O 1
ATOM 1110 N N . THR A 1 140 ? 0.042 -7.462 -6.204 1.00 97.69 140 THR A N 1
ATOM 1111 C CA . THR A 1 140 ? -0.622 -8.451 -7.059 1.00 97.69 140 THR A CA 1
ATOM 1112 C C . THR A 1 140 ? 0.335 -9.043 -8.095 1.00 97.69 140 THR A C 1
ATOM 1114 O O . THR A 1 140 ? 1.152 -8.345 -8.711 1.00 97.69 140 THR A O 1
ATOM 1117 N N . GLY A 1 141 ? 0.187 -10.337 -8.368 1.00 98.00 141 GLY A N 1
ATOM 1118 C CA . GLY A 1 141 ? 0.939 -11.055 -9.385 1.00 98.00 141 GLY A CA 1
ATOM 1119 C C . GLY A 1 141 ? 0.689 -10.477 -10.774 1.00 98.00 141 GLY A C 1
ATOM 1120 O O . GLY A 1 141 ? 1.583 -10.480 -11.615 1.00 98.00 141 GLY A O 1
ATOM 1121 N N . SER A 1 142 ? -0.483 -9.877 -11.013 1.00 97.12 142 SER A N 1
ATOM 1122 C CA . SER A 1 142 ? -0.778 -9.131 -12.241 1.00 97.12 142 SER A CA 1
ATOM 1123 C C . SER A 1 142 ? 0.049 -7.846 -12.379 1.00 97.12 142 SER A C 1
ATOM 1125 O O . SER A 1 142 ? 0.504 -7.546 -13.485 1.00 97.12 142 SER A O 1
ATOM 1127 N N . ALA A 1 143 ? 0.316 -7.116 -11.289 1.00 97.62 143 ALA A N 1
ATOM 1128 C CA . ALA A 1 143 ? 1.177 -5.933 -11.308 1.00 97.62 143 ALA A CA 1
ATOM 1129 C C . ALA A 1 143 ? 2.640 -6.305 -11.595 1.00 97.62 143 ALA A C 1
ATOM 1131 O O . ALA A 1 143 ? 3.274 -5.693 -12.461 1.00 97.62 143 ALA A O 1
ATOM 1132 N N . ILE A 1 144 ? 3.149 -7.350 -10.933 1.00 98.50 144 ILE A N 1
ATOM 1133 C CA . ILE A 1 144 ? 4.499 -7.887 -11.165 1.00 98.50 144 ILE A CA 1
ATOM 1134 C C . ILE A 1 144 ? 4.611 -8.412 -12.605 1.00 98.50 144 ILE A C 1
ATOM 1136 O O . ILE A 1 144 ? 5.518 -8.032 -13.350 1.00 98.50 144 ILE A O 1
ATOM 1140 N N . LYS A 1 145 ? 3.637 -9.218 -13.048 1.00 98.25 145 LYS A N 1
ATOM 1141 C CA . LYS A 1 145 ? 3.587 -9.769 -14.408 1.00 98.25 145 LYS A CA 1
ATOM 1142 C C . LYS A 1 145 ? 3.476 -8.688 -15.474 1.00 98.25 145 LYS A C 1
ATOM 1144 O O . LYS A 1 145 ? 4.063 -8.842 -16.538 1.00 98.25 145 LYS A O 1
ATOM 1149 N N . GLY A 1 146 ? 2.757 -7.598 -15.217 1.00 97.62 146 GLY A N 1
ATOM 1150 C CA . GLY A 1 146 ? 2.654 -6.459 -16.132 1.00 97.62 146 GLY A CA 1
ATOM 1151 C C . GLY A 1 146 ? 3.990 -5.737 -16.335 1.00 97.62 146 GLY A C 1
ATOM 1152 O O . GLY A 1 146 ? 4.346 -5.399 -17.469 1.00 97.62 146 GLY A O 1
ATOM 1153 N N . ALA A 1 147 ? 4.760 -5.554 -15.259 1.00 98.44 147 ALA A N 1
ATOM 1154 C CA . ALA A 1 147 ? 6.109 -4.993 -15.324 1.00 98.44 147 ALA A CA 1
ATOM 1155 C C . ALA A 1 147 ? 7.056 -5.911 -16.120 1.00 98.44 147 ALA A C 1
ATOM 1157 O O . ALA A 1 147 ? 7.661 -5.482 -17.104 1.00 98.44 147 ALA A O 1
ATOM 1158 N N . ILE A 1 148 ? 7.075 -7.208 -15.795 1.00 98.69 148 ILE A N 1
ATOM 1159 C CA . ILE A 1 148 ? 7.863 -8.219 -16.520 1.00 98.69 148 ILE A CA 1
ATOM 1160 C C . ILE A 1 148 ? 7.448 -8.306 -17.997 1.00 98.69 148 ILE A C 1
ATOM 1162 O O . ILE A 1 148 ? 8.302 -8.319 -18.881 1.00 98.69 148 ILE A O 1
ATOM 1166 N N . ARG A 1 149 ? 6.141 -8.300 -18.296 1.00 98.12 149 ARG A N 1
ATOM 1167 C CA . ARG A 1 149 ? 5.612 -8.301 -19.672 1.00 98.12 149 ARG A CA 1
ATOM 1168 C C . ARG A 1 149 ? 6.167 -7.129 -20.475 1.00 98.12 149 ARG A C 1
ATOM 1170 O O . ARG A 1 149 ? 6.502 -7.307 -21.641 1.00 98.12 149 ARG A O 1
ATOM 1177 N N . THR A 1 150 ? 6.267 -5.949 -19.868 1.00 97.88 150 THR A N 1
ATOM 1178 C CA . THR A 1 150 ? 6.821 -4.764 -20.536 1.00 97.88 150 THR A CA 1
ATOM 1179 C C . THR A 1 150 ? 8.295 -4.972 -20.888 1.00 97.88 150 THR A C 1
ATOM 1181 O O . THR A 1 150 ? 8.680 -4.717 -22.027 1.00 97.88 150 THR A O 1
ATOM 1184 N N . ALA A 1 151 ? 9.096 -5.505 -19.961 1.00 98.50 151 ALA A N 1
ATOM 1185 C CA . ALA A 1 151 ? 10.508 -5.807 -20.201 1.00 98.50 151 ALA A CA 1
ATOM 1186 C C . ALA A 1 151 ? 10.702 -6.878 -21.296 1.00 98.50 151 ALA A C 1
ATOM 1188 O O . ALA A 1 151 ? 11.504 -6.685 -22.211 1.00 98.50 151 ALA A O 1
ATOM 1189 N N . ILE A 1 152 ? 9.909 -7.959 -21.275 1.00 98.50 152 ILE A N 1
ATOM 1190 C CA . ILE A 1 152 ? 9.918 -9.003 -22.319 1.00 98.50 152 ILE A CA 1
ATOM 1191 C C . ILE A 1 152 ? 9.592 -8.403 -23.688 1.00 98.50 152 ILE A C 1
ATOM 1193 O O . ILE A 1 152 ? 10.333 -8.608 -24.650 1.00 98.50 152 ILE A O 1
ATOM 1197 N N . LEU A 1 153 ? 8.511 -7.623 -23.784 1.00 98.12 153 LEU A N 1
ATOM 1198 C CA . LEU A 1 153 ? 8.125 -6.966 -25.033 1.00 98.12 153 LEU A CA 1
ATOM 1199 C C . LEU A 1 153 ? 9.208 -6.007 -25.535 1.00 98.12 153 LEU A C 1
ATOM 1201 O O . LEU A 1 153 ? 9.427 -5.931 -26.741 1.00 98.12 153 LEU A O 1
ATOM 1205 N N . ASN A 1 154 ? 9.908 -5.314 -24.634 1.00 98.00 154 ASN A N 1
ATOM 1206 C CA . ASN A 1 154 ? 11.012 -4.433 -24.997 1.00 98.00 154 ASN A CA 1
ATOM 1207 C C . ASN A 1 154 ? 12.166 -5.218 -25.630 1.00 98.00 154 ASN A C 1
ATOM 1209 O O . ASN A 1 154 ? 12.615 -4.887 -26.726 1.00 98.00 154 ASN A O 1
ATOM 1213 N N . GLY A 1 155 ? 12.590 -6.309 -24.983 1.00 97.25 155 GLY A N 1
ATOM 1214 C CA . GLY A 1 155 ? 13.625 -7.194 -25.516 1.00 97.25 155 GLY A CA 1
ATOM 1215 C C . GLY A 1 155 ? 13.243 -7.795 -26.873 1.00 97.25 155 GLY A C 1
ATOM 1216 O O . GLY A 1 155 ? 14.069 -7.841 -27.784 1.00 97.25 155 GLY A O 1
ATOM 1217 N N . LEU A 1 156 ? 11.981 -8.201 -27.049 1.00 97.44 156 LEU A N 1
ATOM 1218 C CA . LEU A 1 156 ? 11.471 -8.700 -28.330 1.00 97.44 156 LEU A CA 1
ATOM 1219 C C . LEU A 1 156 ? 11.441 -7.615 -29.414 1.00 97.44 156 LEU A C 1
ATOM 1221 O O . LEU A 1 156 ? 11.797 -7.900 -30.555 1.00 97.44 156 LEU A O 1
ATOM 1225 N N . ALA A 1 157 ? 11.054 -6.382 -29.078 1.00 97.31 157 ALA A N 1
ATOM 1226 C CA . ALA A 1 157 ? 11.052 -5.258 -30.015 1.00 97.31 157 ALA A CA 1
ATOM 1227 C C . ALA A 1 157 ? 12.469 -4.928 -30.510 1.00 97.31 157 ALA A C 1
ATOM 1229 O O . ALA A 1 157 ? 12.674 -4.756 -31.712 1.00 97.31 157 ALA A O 1
ATOM 1230 N N . ILE A 1 158 ? 13.452 -4.926 -29.602 1.00 96.25 158 ILE A N 1
ATOM 1231 C CA . ILE A 1 158 ? 14.870 -4.737 -29.937 1.00 96.25 158 ILE A CA 1
ATOM 1232 C C . ILE A 1 158 ? 15.363 -5.870 -30.846 1.00 96.25 158 ILE A C 1
ATOM 1234 O O . ILE A 1 158 ? 15.959 -5.598 -31.888 1.00 96.25 158 ILE A O 1
ATOM 1238 N N . LYS A 1 159 ? 15.067 -7.135 -30.506 1.00 95.25 159 LYS A N 1
ATOM 1239 C CA . LYS A 1 159 ? 15.416 -8.307 -31.336 1.00 95.25 159 LYS A CA 1
ATOM 1240 C C . LYS A 1 159 ? 14.764 -8.257 -32.725 1.00 95.25 159 LYS A C 1
ATOM 1242 O O . LYS A 1 159 ? 15.363 -8.717 -33.689 1.00 95.25 159 LYS A O 1
ATOM 1247 N N . ALA A 1 160 ? 13.567 -7.683 -32.835 1.00 94.94 160 ALA A N 1
ATOM 1248 C CA . ALA A 1 160 ? 12.872 -7.464 -34.103 1.00 94.94 160 ALA A CA 1
ATOM 1249 C C . ALA A 1 160 ? 13.419 -6.268 -34.910 1.00 94.94 160 ALA A C 1
ATOM 1251 O O . ALA A 1 160 ? 12.926 -6.000 -36.003 1.00 94.94 160 ALA A O 1
ATOM 1252 N N . GLY A 1 161 ? 14.419 -5.545 -34.393 1.00 95.50 161 GLY A N 1
ATOM 1253 C CA . GLY A 1 161 ? 15.050 -4.424 -35.085 1.00 95.50 161 GLY A CA 1
ATOM 1254 C C . GLY A 1 161 ? 14.241 -3.127 -35.060 1.00 95.50 161 GLY A C 1
ATOM 1255 O O . GLY A 1 161 ? 14.542 -2.230 -35.844 1.00 95.50 161 GLY A O 1
ATOM 1256 N N . LEU A 1 162 ? 13.248 -3.001 -34.173 1.00 96.06 162 LEU A N 1
ATOM 1257 C CA . LEU A 1 162 ? 12.445 -1.785 -34.047 1.00 96.06 162 LEU A CA 1
ATOM 1258 C C . LEU A 1 162 ? 13.244 -0.714 -33.292 1.00 96.06 162 LEU A C 1
ATOM 1260 O O . LEU A 1 162 ? 13.587 -0.883 -32.120 1.00 96.06 162 LEU A O 1
ATOM 1264 N N . ARG A 1 163 ? 13.569 0.389 -33.969 1.00 93.38 163 ARG A N 1
ATOM 1265 C CA . ARG A 1 163 ? 14.472 1.442 -33.477 1.00 93.38 163 ARG A CA 1
ATOM 1266 C C . ARG A 1 163 ? 13.799 2.798 -33.342 1.00 93.38 163 ARG A C 1
ATOM 1268 O O . ARG A 1 163 ? 14.358 3.674 -32.690 1.00 93.38 163 ARG A O 1
ATOM 1275 N N . ARG A 1 164 ? 12.665 3.023 -34.000 1.00 94.00 164 ARG A N 1
ATOM 1276 C CA . ARG A 1 164 ? 11.954 4.305 -34.001 1.00 94.00 164 ARG A CA 1
ATOM 1277 C C . ARG A 1 164 ? 10.443 4.078 -34.048 1.00 94.00 164 ARG A C 1
ATOM 1279 O O . ARG A 1 164 ? 10.006 3.032 -34.524 1.00 94.00 164 ARG A O 1
ATOM 1286 N N . PRO A 1 165 ? 9.613 5.042 -33.610 1.00 92.44 165 PRO A N 1
ATOM 1287 C CA . PRO A 1 165 ? 8.160 4.869 -33.632 1.00 92.44 165 PRO A CA 1
ATOM 1288 C C . PRO A 1 165 ? 7.588 4.553 -35.019 1.00 92.44 165 PRO A C 1
ATOM 1290 O O . PRO A 1 165 ? 6.597 3.840 -35.121 1.00 92.44 165 PRO A O 1
ATOM 1293 N N . GLN A 1 166 ? 8.228 5.050 -36.081 1.00 93.75 166 GLN A N 1
ATOM 1294 C CA . GLN A 1 166 ? 7.831 4.812 -37.471 1.00 93.75 166 GLN A CA 1
ATOM 1295 C C . GLN A 1 166 ? 7.961 3.342 -37.890 1.00 93.75 166 GLN A C 1
ATOM 1297 O O . GLN A 1 166 ? 7.270 2.917 -38.810 1.00 93.75 166 GLN A O 1
ATOM 1302 N N . ASP A 1 167 ? 8.788 2.558 -37.194 1.00 94.44 167 ASP A N 1
ATOM 1303 C CA . ASP A 1 167 ? 8.938 1.124 -37.456 1.00 94.44 167 ASP A CA 1
ATOM 1304 C C . ASP A 1 167 ? 7.691 0.334 -36.996 1.00 94.44 167 ASP A C 1
ATOM 1306 O O . ASP A 1 167 ? 7.516 -0.836 -37.337 1.00 94.44 167 ASP A O 1
ATOM 1310 N N . VAL A 1 168 ? 6.795 0.963 -36.221 1.00 93.69 168 VAL A N 1
ATOM 1311 C CA . VAL A 1 168 ? 5.560 0.359 -35.712 1.00 93.69 168 VAL A CA 1
ATOM 1312 C C . VAL A 1 168 ? 4.376 0.733 -36.603 1.00 93.69 168 VAL A C 1
ATOM 1314 O O . VAL A 1 168 ? 3.737 1.767 -36.426 1.00 93.69 168 VAL A O 1
ATOM 1317 N N . THR A 1 169 ? 4.012 -0.164 -37.517 1.00 90.38 169 THR A N 1
ATOM 1318 C CA . THR A 1 169 ? 2.868 0.033 -38.427 1.00 90.38 169 THR A CA 1
ATOM 1319 C C . THR A 1 169 ? 1.511 -0.161 -37.745 1.00 90.38 169 THR A C 1
ATOM 1321 O O . THR A 1 169 ? 0.555 0.548 -38.042 1.00 90.38 169 THR A O 1
ATOM 1324 N N . MET A 1 170 ? 1.418 -1.103 -36.797 1.00 92.06 170 MET A N 1
ATOM 1325 C CA . MET A 1 170 ? 0.171 -1.468 -36.110 1.00 92.06 170 MET A CA 1
ATOM 1326 C C . MET A 1 170 ? 0.333 -1.420 -34.581 1.00 92.06 170 MET A C 1
ATOM 1328 O O . MET A 1 170 ? 0.408 -2.474 -33.942 1.00 92.06 170 MET A O 1
ATOM 1332 N N . PRO A 1 171 ? 0.337 -0.227 -33.949 1.00 90.44 171 PRO A N 1
ATOM 1333 C CA . PRO A 1 171 ? 0.601 -0.085 -32.513 1.00 90.44 171 PRO A CA 1
ATOM 1334 C C . PRO A 1 171 ? -0.321 -0.926 -31.622 1.00 90.44 171 PRO A C 1
ATOM 1336 O O . PRO A 1 171 ? 0.134 -1.544 -30.663 1.00 90.44 171 PRO A O 1
ATOM 1339 N N . LYS A 1 172 ? -1.610 -1.029 -31.979 1.00 91.50 172 LYS A N 1
ATOM 1340 C CA . LYS A 1 172 ? -2.602 -1.823 -31.229 1.00 91.50 172 LYS A CA 1
ATOM 1341 C C . LYS A 1 172 ? -2.332 -3.333 -31.265 1.00 91.50 172 LYS A C 1
ATOM 1343 O O . LYS A 1 172 ? -2.729 -4.030 -30.341 1.00 91.50 172 LYS A O 1
ATOM 1348 N N . LYS A 1 173 ? -1.670 -3.835 -32.315 1.00 93.94 173 LYS A N 1
ATOM 1349 C CA . LYS A 1 173 ? -1.320 -5.257 -32.477 1.00 93.94 173 LYS A CA 1
ATOM 1350 C C . LYS A 1 173 ? 0.143 -5.551 -32.138 1.00 93.94 173 LYS A C 1
ATOM 1352 O O . LYS A 1 173 ? 0.550 -6.704 -32.199 1.00 93.94 173 LYS A O 1
ATOM 1357 N N . LEU A 1 174 ? 0.940 -4.544 -31.768 1.00 94.88 174 LEU A N 1
ATOM 1358 C CA . LEU A 1 174 ? 2.384 -4.695 -31.579 1.00 94.88 174 LEU A CA 1
ATOM 1359 C C . LEU A 1 174 ? 2.730 -5.807 -30.579 1.00 94.88 174 LEU A C 1
ATOM 1361 O O . LEU A 1 174 ? 3.556 -6.660 -30.883 1.00 94.88 174 LEU A O 1
ATOM 1365 N N . ALA A 1 175 ? 2.072 -5.840 -29.417 1.00 94.88 175 ALA A N 1
ATOM 1366 C CA . ALA A 1 175 ? 2.335 -6.866 -28.407 1.00 94.88 175 ALA A CA 1
ATOM 1367 C C . ALA A 1 175 ? 2.045 -8.286 -28.929 1.00 94.88 175 ALA A C 1
ATOM 1369 O O . ALA A 1 175 ? 2.867 -9.181 -28.747 1.00 94.88 175 ALA A O 1
ATOM 1370 N N . ASN A 1 176 ? 0.916 -8.466 -29.619 1.00 95.81 176 ASN A N 1
ATOM 1371 C CA . ASN A 1 176 ? 0.521 -9.721 -30.260 1.00 95.81 176 ASN A CA 1
ATOM 1372 C C . ASN A 1 176 ? 1.533 -10.148 -31.329 1.00 95.81 176 ASN A C 1
ATOM 1374 O O . ASN A 1 176 ? 1.974 -11.291 -31.346 1.00 95.81 176 ASN A O 1
ATOM 1378 N N . ASN A 1 177 ? 1.977 -9.207 -32.165 1.00 95.69 177 ASN A N 1
ATOM 1379 C CA . ASN A 1 177 ? 2.948 -9.461 -33.227 1.00 95.69 177 ASN A CA 1
ATOM 1380 C C . ASN A 1 177 ? 4.324 -9.874 -32.680 1.00 95.69 177 ASN A C 1
ATOM 1382 O O . ASN A 1 177 ? 4.975 -10.748 -33.256 1.00 95.69 177 ASN A O 1
ATOM 1386 N N . LEU A 1 178 ? 4.770 -9.253 -31.582 1.00 96.62 178 LEU A N 1
ATOM 1387 C CA . LEU A 1 178 ? 6.045 -9.571 -30.929 1.00 96.62 178 LEU A CA 1
ATOM 1388 C C . LEU A 1 178 ? 6.006 -10.949 -30.260 1.00 96.62 178 LEU A C 1
ATOM 1390 O O . LEU A 1 178 ? 6.934 -11.741 -30.424 1.00 96.62 178 LEU A O 1
ATOM 1394 N N . LEU A 1 179 ? 4.914 -11.248 -29.553 1.00 96.62 179 LEU A N 1
ATOM 1395 C CA . LEU A 1 179 ? 4.699 -12.523 -28.862 1.00 96.62 179 LEU A CA 1
ATOM 1396 C C . LEU A 1 179 ? 4.157 -13.633 -29.781 1.00 96.62 179 LEU A C 1
ATOM 1398 O O . LEU A 1 179 ? 4.063 -14.774 -29.349 1.00 96.62 179 LEU A O 1
ATOM 1402 N N . LYS A 1 180 ? 3.846 -13.319 -31.045 1.00 95.56 180 LYS A N 1
ATOM 1403 C CA . LYS A 1 180 ? 3.358 -14.249 -32.077 1.00 95.56 180 LYS A CA 1
ATOM 1404 C C . LYS A 1 180 ? 2.104 -15.029 -31.656 1.00 95.56 180 LYS A C 1
ATOM 1406 O O . LYS A 1 180 ? 2.073 -16.250 -31.769 1.00 95.56 180 LYS A O 1
ATOM 1411 N N . PHE A 1 181 ? 1.073 -14.310 -31.210 1.00 94.25 181 PHE A N 1
ATOM 1412 C CA . PHE A 1 181 ? -0.238 -14.886 -30.891 1.00 94.25 181 PHE A CA 1
ATOM 1413 C C . PHE A 1 181 ? -1.388 -14.013 -31.407 1.00 94.25 181 PHE A C 1
ATOM 1415 O O . PHE A 1 181 ? -1.265 -12.790 -31.459 1.00 94.25 181 PHE A O 1
ATOM 1422 N N . ASP A 1 182 ? -2.535 -14.630 -31.696 1.00 90.06 182 ASP A N 1
ATOM 1423 C CA . ASP A 1 182 ? -3.739 -13.928 -32.172 1.00 90.06 182 ASP A CA 1
ATOM 1424 C C . ASP A 1 182 ? -4.873 -13.908 -31.135 1.00 90.06 182 ASP A C 1
ATOM 1426 O O . ASP A 1 182 ? -5.658 -12.961 -31.085 1.00 90.06 182 ASP A O 1
ATOM 1430 N N . ASN A 1 183 ? -4.935 -14.917 -30.259 1.00 89.88 183 ASN A N 1
ATOM 1431 C CA . ASN A 1 183 ? -5.954 -15.067 -29.216 1.00 89.88 183 ASN A CA 1
ATOM 1432 C C . ASN A 1 183 ? -5.294 -15.200 -27.826 1.00 89.88 183 ASN A C 1
ATOM 1434 O O . ASN A 1 183 ? -4.265 -15.872 -27.719 1.00 89.88 183 ASN A O 1
ATOM 1438 N N . PRO A 1 184 ? -5.873 -14.640 -26.742 1.00 88.56 184 PRO A N 1
ATOM 1439 C CA . PRO A 1 184 ? -5.386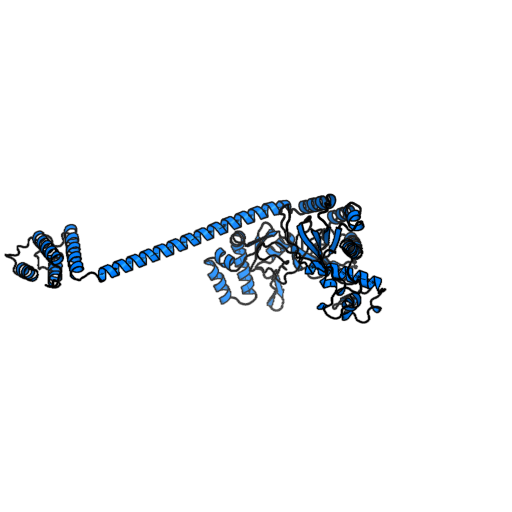 -14.847 -25.371 1.00 88.56 184 PRO A CA 1
ATOM 1440 C C . PRO A 1 184 ? -5.118 -16.310 -24.970 1.00 88.56 184 PRO A C 1
ATOM 1442 O O . PRO A 1 184 ? -4.243 -16.575 -24.150 1.00 88.56 184 PRO A O 1
ATOM 1445 N N . THR A 1 185 ? -5.840 -17.275 -25.546 1.00 90.06 185 THR A N 1
ATOM 1446 C CA . THR A 1 185 ? -5.621 -18.718 -25.321 1.00 90.06 185 THR A CA 1
ATOM 1447 C C . THR A 1 185 ? -4.281 -19.223 -25.857 1.00 90.06 185 THR A C 1
ATOM 1449 O O . THR A 1 185 ? -3.745 -20.187 -25.312 1.00 90.06 185 THR A O 1
ATOM 1452 N N . THR A 1 186 ? -3.742 -18.544 -26.871 1.00 91.31 186 THR A N 1
ATOM 1453 C CA . THR A 1 186 ? -2.450 -18.802 -27.523 1.00 91.31 186 THR A CA 1
ATOM 1454 C C . THR A 1 186 ? -1.348 -17.834 -27.076 1.00 91.31 186 THR A C 1
ATOM 1456 O O . THR A 1 186 ? -0.249 -17.897 -27.611 1.00 91.31 186 THR A O 1
ATOM 1459 N N . ASP A 1 187 ? -1.616 -16.923 -26.125 1.00 94.69 187 ASP A N 1
ATOM 1460 C CA . ASP A 1 187 ? -0.580 -16.022 -25.598 1.00 94.69 187 ASP A CA 1
ATOM 1461 C C . ASP A 1 187 ? 0.465 -16.851 -24.827 1.00 94.69 187 ASP A C 1
ATOM 1463 O O . ASP A 1 187 ? 0.120 -17.454 -23.797 1.00 94.69 187 ASP A O 1
ATOM 1467 N N . PRO A 1 188 ? 1.741 -16.862 -25.260 1.00 96.19 188 PRO A N 1
ATOM 1468 C CA . PRO A 1 188 ? 2.773 -17.654 -24.605 1.00 96.19 188 PRO A CA 1
ATOM 1469 C C . PRO A 1 188 ? 2.971 -17.238 -23.141 1.00 96.19 188 PRO A C 1
ATOM 1471 O O . PRO A 1 188 ? 3.260 -18.085 -22.299 1.00 96.19 188 PRO A O 1
ATOM 1474 N N . LEU A 1 189 ? 2.686 -15.981 -22.758 1.00 96.12 189 LEU A N 1
ATOM 1475 C CA . LEU A 1 189 ? 2.756 -15.529 -21.360 1.00 96.12 189 LEU A CA 1
ATOM 1476 C C . LEU A 1 189 ? 1.790 -16.266 -20.425 1.00 96.12 189 LEU A C 1
ATOM 1478 O O . LEU A 1 189 ? 1.902 -16.117 -19.206 1.00 96.12 189 LEU A O 1
ATOM 1482 N N . LYS A 1 190 ? 0.861 -17.088 -20.928 1.00 94.00 190 LYS A N 1
ATOM 1483 C CA . LYS A 1 190 ? 0.086 -18.023 -20.101 1.00 94.00 190 LYS A CA 1
ATOM 1484 C C . LYS A 1 190 ? 0.982 -19.028 -19.368 1.00 94.00 190 LYS A C 1
ATOM 1486 O O . LYS A 1 190 ? 0.588 -19.460 -18.281 1.00 94.00 190 LYS A O 1
ATOM 1491 N N . LEU A 1 191 ? 2.154 -19.355 -19.914 1.00 95.75 191 LEU A N 1
ATOM 1492 C CA . LEU A 1 191 ? 3.126 -20.282 -19.325 1.00 95.75 191 LEU A CA 1
ATOM 1493 C C . LEU A 1 191 ? 3.931 -19.667 -18.173 1.00 95.75 191 LEU A C 1
ATOM 1495 O O . LEU A 1 191 ? 4.449 -20.402 -17.340 1.00 95.75 191 LEU A O 1
ATOM 1499 N N . LEU A 1 192 ? 3.982 -18.335 -18.078 1.00 97.00 192 LEU A N 1
ATOM 1500 C CA . LEU A 1 192 ? 4.572 -17.619 -16.948 1.00 97.00 192 LEU A CA 1
ATOM 1501 C C . LEU A 1 192 ? 3.492 -17.334 -15.895 1.00 97.00 192 LEU A C 1
ATOM 1503 O O . LEU A 1 192 ? 2.604 -16.501 -16.110 1.00 97.00 192 LEU A O 1
ATOM 1507 N N . LYS A 1 193 ? 3.537 -18.012 -14.750 1.00 97.25 193 LYS A N 1
ATOM 1508 C CA . LYS A 1 193 ? 2.639 -17.758 -13.612 1.00 97.25 193 LYS A CA 1
ATOM 1509 C C . LYS A 1 193 ? 3.382 -16.987 -12.534 1.00 97.25 193 LYS A C 1
ATOM 1511 O O . LYS A 1 193 ? 4.526 -17.300 -12.232 1.00 97.25 193 LYS A O 1
ATOM 1516 N N . ILE A 1 194 ? 2.719 -15.987 -11.974 1.00 98.25 194 ILE A N 1
ATOM 1517 C CA . ILE A 1 194 ? 3.238 -15.184 -10.871 1.00 98.25 194 ILE A CA 1
ATOM 1518 C C . ILE A 1 194 ? 2.118 -15.133 -9.843 1.00 98.25 194 ILE A C 1
ATOM 1520 O O . ILE A 1 194 ? 1.002 -14.747 -10.205 1.00 98.25 194 ILE A O 1
ATOM 1524 N N . SER A 1 195 ? 2.382 -15.603 -8.625 1.00 98.25 195 SER A N 1
ATOM 1525 C CA . SER A 1 195 ? 1.412 -15.498 -7.534 1.00 98.25 195 SER A CA 1
ATOM 1526 C C . SER A 1 195 ? 1.319 -14.057 -7.040 1.00 98.25 195 SER A C 1
ATOM 1528 O O . SER A 1 195 ? 2.207 -13.241 -7.294 1.00 98.25 195 SER A O 1
ATOM 1530 N N . ASP A 1 196 ? 0.249 -13.741 -6.318 1.00 97.75 196 ASP A N 1
ATOM 1531 C CA . ASP A 1 196 ? 0.235 -12.530 -5.505 1.00 97.75 196 ASP A CA 1
ATOM 1532 C C . ASP A 1 196 ? 1.332 -12.620 -4.432 1.00 97.75 196 ASP A C 1
ATOM 1534 O O . ASP A 1 196 ? 1.712 -13.719 -4.011 1.00 97.75 196 ASP A O 1
ATOM 1538 N N . ALA A 1 197 ? 1.877 -11.467 -4.051 1.00 96.88 197 ALA A N 1
ATOM 1539 C CA . ALA A 1 197 ? 2.895 -11.354 -3.021 1.00 96.88 197 ALA A CA 1
ATOM 1540 C C . ALA A 1 197 ? 2.270 -10.789 -1.747 1.00 96.88 197 ALA A C 1
ATOM 1542 O O . ALA A 1 197 ? 1.789 -9.649 -1.722 1.00 96.88 197 ALA A O 1
ATOM 1543 N N . GLU A 1 198 ? 2.279 -11.603 -0.698 1.00 92.44 198 GLU A N 1
ATOM 1544 C CA . GLU A 1 198 ? 1.735 -11.253 0.610 1.00 92.44 198 GLU A CA 1
ATOM 1545 C C . GLU A 1 198 ? 2.772 -10.504 1.439 1.00 92.44 198 GLU A C 1
ATOM 1547 O O . GLU A 1 198 ? 3.960 -10.830 1.397 1.00 92.44 198 GLU A O 1
ATOM 1552 N N . TYR A 1 199 ? 2.330 -9.491 2.186 1.00 95.19 199 TYR A N 1
ATOM 1553 C CA . TYR A 1 199 ? 3.220 -8.721 3.044 1.00 95.19 199 TYR A CA 1
ATOM 1554 C C . TYR A 1 199 ? 3.612 -9.505 4.295 1.00 95.19 199 TYR A C 1
ATOM 1556 O O . TYR A 1 199 ? 2.764 -9.886 5.101 1.00 95.19 199 TYR A O 1
ATOM 1564 N N . HIS A 1 200 ? 4.913 -9.654 4.501 1.00 90.12 200 HIS A N 1
ATOM 1565 C CA . HIS A 1 200 ? 5.507 -10.201 5.707 1.00 90.12 200 HIS A CA 1
ATOM 1566 C C . HIS A 1 200 ? 6.800 -9.445 6.009 1.00 90.12 200 HIS A C 1
ATOM 1568 O O . HIS A 1 200 ? 7.804 -9.623 5.326 1.00 90.12 200 HIS A O 1
ATOM 1574 N N . ASN A 1 201 ? 6.807 -8.604 7.042 1.00 87.44 201 ASN A N 1
ATOM 1575 C CA . ASN A 1 201 ? 8.012 -7.903 7.476 1.00 87.44 201 ASN A CA 1
ATOM 1576 C C . ASN A 1 201 ? 8.457 -8.410 8.849 1.00 87.44 201 ASN A C 1
ATOM 1578 O O . ASN A 1 201 ? 7.715 -8.296 9.822 1.00 87.44 201 ASN A O 1
ATOM 1582 N N . THR A 1 202 ? 9.686 -8.925 8.927 1.00 86.88 202 THR A N 1
ATOM 1583 C CA . THR A 1 202 ? 10.257 -9.508 10.155 1.00 86.88 202 THR A CA 1
ATOM 1584 C C . THR A 1 202 ? 10.306 -8.521 11.315 1.00 86.88 202 THR A C 1
ATOM 1586 O O . THR A 1 202 ? 10.120 -8.903 12.465 1.00 86.88 202 THR A O 1
ATOM 1589 N N . ASP A 1 203 ? 10.514 -7.241 11.010 1.00 90.69 203 ASP A N 1
ATOM 1590 C CA . ASP A 1 203 ? 10.646 -6.183 12.007 1.00 90.69 203 ASP A CA 1
ATOM 1591 C C . ASP A 1 203 ? 9.286 -5.584 12.407 1.00 90.69 203 ASP A C 1
ATOM 1593 O O . ASP A 1 203 ? 9.252 -4.682 13.243 1.00 90.69 203 ASP A O 1
ATOM 1597 N N . GLN A 1 204 ? 8.180 -6.086 11.834 1.00 91.25 204 GLN A N 1
ATOM 1598 C CA . GLN A 1 204 ? 6.795 -5.645 12.059 1.00 91.25 204 GLN A CA 1
ATOM 1599 C C . GLN A 1 204 ? 6.572 -4.143 11.828 1.00 91.25 204 GLN A C 1
ATOM 1601 O O . GLN A 1 204 ? 5.689 -3.534 12.431 1.00 91.25 204 GLN A O 1
ATOM 1606 N N . LEU A 1 205 ? 7.374 -3.527 10.956 1.00 95.69 205 LEU A N 1
ATOM 1607 C CA . LEU A 1 205 ? 7.244 -2.109 10.630 1.00 95.69 205 LEU A CA 1
ATOM 1608 C C . LEU A 1 205 ? 5.858 -1.808 10.028 1.00 95.69 205 LEU A C 1
ATOM 1610 O O . LEU A 1 205 ? 5.275 -2.687 9.386 1.00 95.69 205 LEU A O 1
ATOM 1614 N N . PRO A 1 206 ? 5.341 -0.568 10.155 1.00 95.38 206 PRO A N 1
ATOM 1615 C CA . PRO A 1 206 ? 4.123 -0.168 9.458 1.00 95.38 206 PRO A CA 1
ATOM 1616 C C . PRO A 1 206 ? 4.220 -0.496 7.965 1.00 95.38 206 PRO A C 1
ATOM 1618 O O . PRO A 1 206 ? 5.215 -0.166 7.307 1.00 95.38 206 PRO A O 1
ATOM 1621 N N . ALA A 1 207 ? 3.216 -1.203 7.451 1.00 96.50 207 ALA A N 1
ATOM 1622 C CA . ALA A 1 207 ? 3.240 -1.718 6.088 1.00 96.50 207 ALA A CA 1
ATOM 1623 C C . ALA A 1 207 ? 2.967 -0.623 5.050 1.00 96.50 207 ALA A C 1
ATOM 1625 O O . ALA A 1 207 ? 3.552 -0.632 3.964 1.00 96.50 207 ALA A O 1
ATOM 1626 N N . THR A 1 208 ? 2.093 0.317 5.406 1.00 97.56 208 THR A N 1
ATOM 1627 C CA . THR A 1 208 ? 1.687 1.448 4.578 1.00 97.56 208 THR A CA 1
ATOM 1628 C C . THR A 1 208 ? 1.855 2.768 5.321 1.00 97.56 208 THR A C 1
ATOM 1630 O O . THR A 1 208 ? 2.011 2.802 6.542 1.00 97.56 208 THR A O 1
ATOM 1633 N N . GLU A 1 209 ? 1.851 3.861 4.566 1.00 97.69 209 GLU A N 1
ATOM 1634 C CA . GLU A 1 209 ? 1.902 5.236 5.056 1.00 97.69 209 GLU A CA 1
ATOM 1635 C C . GLU A 1 209 ? 1.094 6.161 4.137 1.00 97.69 209 GLU A C 1
ATOM 1637 O O . GLU A 1 209 ? 0.968 5.905 2.934 1.00 97.69 209 GLU A O 1
ATOM 1642 N N . ILE A 1 210 ? 0.557 7.251 4.690 1.00 98.19 210 ILE A N 1
ATOM 1643 C CA . ILE A 1 210 ? -0.115 8.293 3.907 1.00 98.19 210 ILE A CA 1
ATOM 1644 C C . ILE A 1 210 ? 0.903 9.349 3.489 1.00 98.19 210 ILE A C 1
ATOM 1646 O O . ILE A 1 210 ? 1.509 10.000 4.339 1.00 98.19 210 ILE A O 1
ATOM 1650 N N . VAL A 1 211 ? 1.049 9.557 2.180 1.00 97.31 211 VAL A N 1
ATOM 1651 C CA . VAL A 1 211 ? 2.006 10.502 1.587 1.00 97.31 211 VAL A CA 1
ATOM 1652 C C . VAL A 1 211 ? 1.367 11.344 0.487 1.00 97.31 211 VAL A C 1
ATOM 1654 O O . VAL A 1 211 ? 0.307 11.028 -0.061 1.00 97.31 211 VAL A O 1
ATOM 1657 N N . PHE A 1 212 ? 2.051 12.423 0.117 1.00 96.62 212 PHE A N 1
ATOM 1658 C CA . PHE A 1 212 ? 1.727 13.181 -1.084 1.00 96.62 212 PHE A CA 1
ATOM 1659 C C . PHE A 1 212 ? 2.459 12.618 -2.301 1.00 96.62 212 PHE A C 1
ATOM 1661 O O . PHE A 1 212 ? 3.640 12.284 -2.220 1.00 96.62 212 PHE A O 1
ATOM 1668 N N . ALA A 1 213 ? 1.806 12.639 -3.462 1.00 95.75 213 ALA A N 1
ATOM 1669 C CA . ALA A 1 213 ? 2.467 12.507 -4.756 1.00 95.75 213 ALA A CA 1
ATOM 1670 C C . ALA A 1 213 ? 2.555 13.876 -5.446 1.00 95.75 213 ALA A C 1
ATOM 1672 O O . ALA A 1 213 ? 1.623 14.331 -6.123 1.00 95.75 213 ALA A O 1
ATOM 1673 N N . VAL A 1 214 ? 3.698 14.542 -5.289 1.00 93.88 214 VAL A N 1
ATOM 1674 C CA . VAL A 1 214 ? 3.955 15.863 -5.877 1.00 93.88 214 VAL A CA 1
ATOM 1675 C C . VAL A 1 214 ? 4.477 15.722 -7.306 1.00 93.88 214 VAL A C 1
ATOM 1677 O O . VAL A 1 214 ? 5.244 14.808 -7.611 1.00 93.88 214 VAL A O 1
ATOM 1680 N N . SER A 1 215 ? 4.038 16.603 -8.210 1.00 92.06 215 SER A N 1
ATOM 1681 C CA . SER A 1 215 ? 4.561 16.637 -9.584 1.00 92.06 215 SER A CA 1
ATOM 1682 C C . SER A 1 215 ? 5.823 17.488 -9.645 1.00 92.06 215 SER A C 1
ATOM 1684 O O . SER A 1 215 ? 5.814 18.625 -9.170 1.00 92.06 215 SER A O 1
ATOM 1686 N N . LYS A 1 216 ? 6.886 16.967 -10.258 1.00 89.88 216 LYS A N 1
ATOM 1687 C CA . LYS A 1 216 ? 8.137 17.685 -10.537 1.00 89.88 216 LYS A CA 1
ATOM 1688 C C . LYS A 1 216 ? 8.497 17.568 -12.007 1.00 89.88 216 LYS A C 1
ATOM 1690 O O . LYS A 1 216 ? 8.216 16.556 -12.640 1.00 89.88 216 LYS A O 1
ATOM 1695 N N . ARG A 1 217 ? 9.112 18.607 -12.566 1.00 87.19 217 ARG A N 1
ATOM 1696 C CA . ARG A 1 217 ? 9.586 18.577 -13.955 1.00 87.19 217 ARG A CA 1
ATOM 1697 C C . ARG A 1 217 ? 10.899 17.827 -14.033 1.00 87.19 217 ARG A C 1
ATOM 1699 O O . ARG A 1 217 ? 11.751 18.057 -13.198 1.00 87.19 217 ARG A O 1
ATOM 1706 N N . ARG A 1 218 ? 11.094 17.004 -15.059 1.00 85.12 218 ARG A N 1
ATOM 1707 C CA . ARG A 1 218 ? 12.388 16.332 -15.270 1.00 85.12 218 ARG A CA 1
ATOM 1708 C C . ARG A 1 218 ? 13.502 17.284 -15.706 1.00 85.12 218 ARG A C 1
ATOM 1710 O O . ARG A 1 218 ? 14.661 16.999 -15.475 1.00 85.12 218 ARG A O 1
ATOM 1717 N N . ILE A 1 219 ? 13.144 18.401 -16.345 1.00 77.56 219 ILE A N 1
ATOM 1718 C CA . ILE A 1 219 ? 14.089 19.401 -16.858 1.00 77.56 219 ILE A CA 1
ATOM 1719 C C . ILE A 1 219 ? 13.663 20.786 -16.365 1.00 77.56 219 ILE A C 1
ATOM 1721 O O . ILE A 1 219 ? 12.494 21.175 -16.516 1.00 77.56 219 ILE A O 1
ATOM 1725 N N . ALA A 1 220 ? 14.614 21.537 -15.808 1.00 67.44 220 ALA A N 1
ATOM 1726 C CA . ALA A 1 220 ? 14.419 22.917 -15.388 1.00 67.44 220 ALA A CA 1
ATOM 1727 C C . ALA A 1 220 ? 13.968 23.798 -16.567 1.00 67.44 220 ALA A C 1
ATOM 1729 O O . ALA A 1 220 ? 14.477 23.708 -17.684 1.00 67.44 220 ALA A O 1
ATOM 1730 N N . LYS A 1 221 ? 13.000 24.685 -16.322 1.00 63.84 221 LYS A N 1
ATOM 1731 C CA . LYS A 1 221 ? 12.661 25.771 -17.250 1.00 63.84 221 LYS A CA 1
ATOM 1732 C C . LYS A 1 221 ? 12.673 27.086 -16.493 1.00 63.84 221 LYS A C 1
ATOM 1734 O O . LYS A 1 221 ? 11.999 27.196 -15.469 1.00 63.84 221 LYS A O 1
ATOM 1739 N N . ALA A 1 222 ? 13.392 28.071 -17.029 1.00 54.59 222 ALA A N 1
ATOM 1740 C CA . ALA A 1 222 ? 13.457 29.415 -16.470 1.00 54.59 222 ALA A CA 1
ATOM 1741 C C . ALA A 1 222 ? 12.045 29.973 -16.204 1.00 54.59 222 ALA A C 1
ATOM 1743 O O . ALA A 1 222 ? 11.151 29.863 -17.048 1.00 54.59 222 ALA A O 1
ATOM 1744 N N . GLY A 1 223 ? 11.841 30.520 -15.003 1.00 55.44 223 GLY A N 1
ATOM 1745 C CA . GLY A 1 223 ? 10.595 31.180 -14.599 1.00 55.44 223 GLY A CA 1
ATOM 1746 C C . GLY A 1 223 ? 9.380 30.269 -14.379 1.00 55.44 223 GLY A C 1
ATOM 1747 O O . GLY A 1 223 ? 8.272 30.780 -14.244 1.00 55.44 223 GLY A O 1
ATOM 1748 N N . LYS A 1 224 ? 9.530 28.934 -14.354 1.00 57.12 224 LYS A N 1
ATOM 1749 C CA . LYS A 1 224 ? 8.417 28.008 -14.070 1.00 57.12 224 LYS A CA 1
ATOM 1750 C C . LYS A 1 224 ? 8.783 27.025 -12.962 1.00 57.12 224 LYS A C 1
ATOM 1752 O O . LYS A 1 224 ? 9.513 26.067 -13.206 1.00 57.12 224 LYS A O 1
ATOM 1757 N N . THR A 1 225 ? 8.216 27.219 -11.775 1.00 51.34 225 THR A N 1
ATOM 1758 C CA . THR A 1 225 ? 8.185 26.198 -10.721 1.00 51.34 225 THR A CA 1
ATOM 1759 C C . THR A 1 225 ? 7.190 25.089 -11.082 1.00 51.34 225 THR A C 1
ATOM 1761 O O . THR A 1 225 ? 6.281 25.276 -11.894 1.00 51.34 225 THR A O 1
ATOM 1764 N N . ALA A 1 226 ? 7.434 23.881 -10.567 1.00 60.59 226 ALA A N 1
ATOM 1765 C CA . ALA A 1 226 ? 6.642 22.686 -10.862 1.00 60.59 226 ALA A CA 1
ATOM 1766 C C . ALA A 1 226 ? 5.142 22.892 -10.568 1.00 60.59 226 ALA A C 1
ATOM 1768 O O . ALA A 1 226 ? 4.800 23.628 -9.647 1.00 60.59 226 ALA A O 1
ATOM 1769 N N . GLY A 1 227 ? 4.242 22.239 -11.314 1.00 61.81 227 GLY A N 1
ATOM 1770 C CA . GLY A 1 227 ? 2.811 22.508 -11.136 1.00 61.81 227 GLY A CA 1
ATOM 1771 C C . GLY A 1 227 ? 1.876 21.507 -11.799 1.00 61.81 227 GLY A C 1
ATOM 1772 O O . GLY A 1 227 ? 1.099 21.882 -12.671 1.00 61.81 227 GLY A O 1
ATOM 1773 N N . GLY A 1 228 ? 1.938 20.247 -11.371 1.00 66.62 228 GLY A N 1
ATOM 1774 C CA . GLY A 1 228 ? 0.840 19.293 -11.548 1.00 66.62 228 GLY A CA 1
ATOM 1775 C C . GLY A 1 228 ? 0.074 19.130 -10.227 1.00 66.62 228 GLY A C 1
ATOM 1776 O O . GLY A 1 228 ? 0.683 19.303 -9.170 1.00 66.62 228 GLY A O 1
ATOM 1777 N N . PRO A 1 229 ? -1.227 18.783 -10.244 1.00 74.38 229 PRO A N 1
ATOM 1778 C CA . PRO A 1 229 ? -2.035 18.677 -9.027 1.00 74.38 229 PRO A CA 1
ATOM 1779 C C . PRO A 1 229 ? -1.457 17.616 -8.094 1.00 74.38 229 PRO A C 1
ATOM 1781 O O . PRO A 1 229 ? -1.195 16.499 -8.547 1.00 74.38 229 PRO A O 1
ATOM 1784 N N . THR A 1 230 ? -1.245 17.951 -6.824 1.00 87.00 230 THR A N 1
ATOM 1785 C CA . THR A 1 230 ? -0.813 16.996 -5.795 1.00 87.00 230 THR A CA 1
ATOM 1786 C C . THR A 1 230 ? -1.949 16.026 -5.487 1.00 87.00 230 THR A C 1
ATOM 1788 O O . THR A 1 230 ? -3.101 16.435 -5.371 1.00 87.00 230 THR A O 1
ATOM 1791 N N . THR A 1 231 ? -1.626 14.741 -5.368 1.00 92.12 231 THR A N 1
ATOM 1792 C CA . THR A 1 231 ? -2.580 13.707 -4.944 1.00 92.12 231 THR A CA 1
ATOM 1793 C C . THR A 1 231 ? -2.172 13.152 -3.591 1.00 92.12 231 THR A C 1
ATOM 1795 O O . THR A 1 231 ? -0.979 12.983 -3.340 1.00 92.12 231 THR A O 1
ATOM 1798 N N . ASN A 1 232 ? -3.150 12.836 -2.750 1.00 94.56 232 ASN A N 1
ATOM 1799 C CA . ASN A 1 232 ? -2.926 12.188 -1.462 1.00 94.56 232 ASN A CA 1
ATOM 1800 C C . ASN A 1 232 ? -3.187 10.699 -1.635 1.00 94.56 232 ASN A C 1
ATOM 1802 O O . ASN A 1 232 ? -4.178 10.321 -2.267 1.00 94.56 232 ASN A O 1
ATOM 1806 N N . LEU A 1 233 ? -2.300 9.860 -1.119 1.00 96.62 233 LEU A N 1
ATOM 1807 C CA . LEU A 1 233 ? -2.441 8.422 -1.273 1.00 96.62 233 LEU A CA 1
ATOM 1808 C C . LEU A 1 233 ? -1.825 7.665 -0.107 1.00 96.62 233 LEU A C 1
ATOM 1810 O O . LEU A 1 233 ? -0.879 8.125 0.528 1.00 96.62 233 LEU A O 1
ATOM 1814 N N . GLU A 1 234 ? -2.362 6.481 0.125 1.00 98.12 234 GLU A N 1
ATOM 1815 C CA . GLU A 1 234 ? -1.725 5.426 0.886 1.00 98.12 234 GLU A CA 1
ATOM 1816 C C . GLU A 1 234 ? -0.712 4.715 -0.018 1.00 98.12 234 GLU A C 1
ATOM 1818 O O . GLU A 1 234 ? -1.049 4.282 -1.122 1.00 98.12 234 GLU A O 1
ATOM 1823 N N . ALA A 1 235 ? 0.530 4.576 0.428 1.00 97.94 235 ALA A N 1
ATOM 1824 C CA . ALA A 1 235 ? 1.545 3.779 -0.248 1.00 97.94 235 ALA A CA 1
ATOM 1825 C C . ALA A 1 235 ? 2.033 2.669 0.677 1.00 97.94 235 ALA A C 1
ATOM 1827 O O . ALA A 1 235 ? 2.161 2.881 1.878 1.00 97.94 235 ALA A O 1
ATOM 1828 N N . VAL A 1 236 ? 2.389 1.516 0.109 1.00 98.00 236 VAL A N 1
ATOM 1829 C CA . VAL A 1 236 ? 3.322 0.594 0.761 1.00 98.00 236 VAL A CA 1
ATOM 1830 C C . VAL A 1 236 ? 4.592 1.373 1.054 1.00 98.00 236 VAL A C 1
ATOM 1832 O O . VAL A 1 236 ? 5.161 1.984 0.141 1.00 98.00 236 VAL A O 1
ATOM 1835 N N . SER A 1 237 ? 5.019 1.360 2.310 1.00 97.44 237 SER A N 1
ATOM 1836 C CA . SER A 1 237 ? 6.164 2.147 2.737 1.00 97.44 237 SER A CA 1
ATOM 1837 C C . SER A 1 237 ? 7.439 1.735 2.006 1.00 97.44 237 SER A C 1
ATOM 1839 O O . SER A 1 237 ? 7.663 0.560 1.685 1.00 97.44 237 SER A O 1
ATOM 1841 N N . GLY A 1 238 ? 8.302 2.720 1.765 1.00 96.62 238 GLY A N 1
ATOM 1842 C CA . GLY A 1 238 ? 9.654 2.459 1.283 1.00 96.62 238 GLY A CA 1
ATOM 1843 C C . GLY A 1 238 ? 10.490 1.720 2.327 1.00 96.62 238 GLY A C 1
ATOM 1844 O O . GLY A 1 238 ? 10.142 1.661 3.508 1.00 96.62 238 GLY A O 1
ATOM 1845 N N . PHE A 1 239 ? 11.627 1.18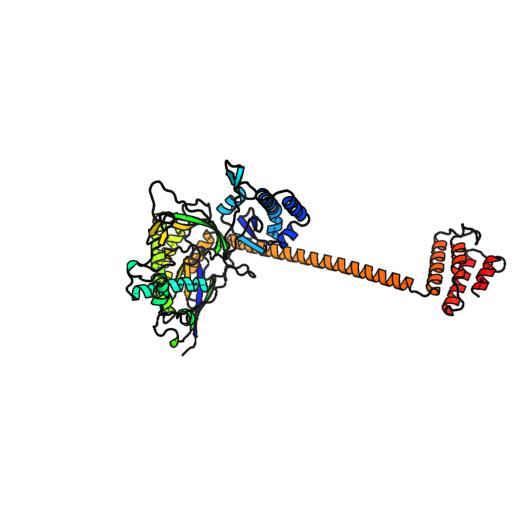4 1.900 1.00 97.62 239 PHE A N 1
ATOM 1846 C CA . PHE A 1 239 ? 12.642 0.614 2.785 1.00 97.62 239 PHE A CA 1
ATOM 1847 C C . PHE A 1 239 ? 12.159 -0.595 3.589 1.00 97.62 239 PHE A C 1
ATOM 1849 O O . PHE A 1 239 ? 12.398 -0.705 4.793 1.00 97.62 239 PHE A O 1
ATOM 1856 N N . ARG A 1 240 ? 11.438 -1.511 2.940 1.00 96.31 240 ARG A N 1
ATOM 1857 C CA . ARG A 1 240 ? 11.025 -2.782 3.542 1.00 96.31 240 ARG A CA 1
ATOM 1858 C C . ARG A 1 240 ? 11.825 -3.909 2.901 1.00 96.31 240 ARG A C 1
ATOM 1860 O O . ARG A 1 240 ? 11.647 -4.207 1.726 1.00 96.31 240 ARG A O 1
ATOM 1867 N N . SER A 1 241 ? 12.746 -4.487 3.671 1.00 95.38 241 SER A N 1
ATOM 1868 C CA . SER A 1 241 ? 13.602 -5.591 3.224 1.00 95.38 241 SER A CA 1
ATOM 1869 C C . SER A 1 241 ? 12.812 -6.893 3.191 1.00 95.38 241 SER A C 1
ATOM 1871 O O . SER A 1 241 ? 12.170 -7.225 4.188 1.00 95.38 241 SER A O 1
ATOM 1873 N N . GLN A 1 242 ? 12.873 -7.600 2.060 1.00 95.06 242 GLN A N 1
ATOM 1874 C CA . GLN A 1 242 ? 12.262 -8.909 1.803 1.00 95.06 242 GLN A CA 1
ATOM 1875 C C . GLN A 1 242 ? 10.830 -9.014 2.340 1.00 95.06 242 GLN A C 1
ATOM 1877 O O . GLN A 1 242 ? 10.428 -10.024 2.910 1.00 95.06 242 GLN A O 1
ATOM 1882 N N . SER A 1 243 ? 10.066 -7.930 2.200 1.00 95.44 243 SER A N 1
ATOM 1883 C CA . SER A 1 243 ? 8.800 -7.771 2.905 1.00 95.44 243 SER A CA 1
ATOM 1884 C C . SER A 1 243 ? 7.614 -8.391 2.192 1.00 95.44 243 SER A C 1
ATOM 1886 O O . SER A 1 243 ? 6.493 -8.254 2.668 1.00 95.44 243 SER A O 1
ATOM 1888 N N . PHE A 1 244 ? 7.834 -9.003 1.032 1.00 96.88 244 PHE A N 1
ATOM 1889 C CA . PHE A 1 244 ? 6.828 -9.808 0.364 1.00 96.88 244 PHE A CA 1
ATOM 1890 C C . PHE A 1 244 ? 7.444 -11.089 -0.168 1.00 96.88 244 PHE A C 1
ATOM 1892 O O . PHE A 1 244 ? 8.593 -11.077 -0.610 1.00 96.88 244 PHE A O 1
ATOM 1899 N N . VAL A 1 245 ? 6.657 -12.161 -0.173 1.00 95.62 245 VAL A N 1
ATOM 1900 C CA . VAL A 1 245 ? 7.052 -13.482 -0.678 1.00 95.62 245 VAL A CA 1
ATOM 1901 C C . VAL A 1 245 ? 6.062 -13.918 -1.750 1.00 95.62 245 VAL A C 1
ATOM 1903 O O . VAL A 1 245 ? 4.856 -13.744 -1.583 1.00 95.62 245 VAL A O 1
ATOM 1906 N N . PHE A 1 246 ? 6.567 -14.455 -2.859 1.00 97.44 246 PHE A N 1
ATOM 1907 C CA . PHE A 1 246 ? 5.751 -14.942 -3.970 1.00 97.44 246 PHE A CA 1
ATOM 1908 C C . PHE A 1 246 ? 6.510 -15.956 -4.831 1.00 97.44 246 PHE A C 1
ATOM 1910 O O . PHE A 1 246 ? 7.731 -16.085 -4.745 1.00 97.44 246 PHE A O 1
ATOM 1917 N N . ASP A 1 247 ? 5.780 -16.644 -5.706 1.00 97.69 247 ASP A N 1
ATOM 1918 C CA . ASP A 1 247 ? 6.342 -17.615 -6.638 1.00 97.69 247 ASP A CA 1
ATOM 1919 C C . ASP A 1 247 ? 6.319 -17.099 -8.076 1.00 97.69 247 ASP A C 1
ATOM 1921 O O . ASP A 1 247 ? 5.305 -16.591 -8.568 1.00 97.69 247 ASP A O 1
ATOM 1925 N N . ILE A 1 248 ? 7.412 -17.354 -8.792 1.00 98.06 248 ILE A N 1
ATOM 1926 C CA . ILE A 1 248 ? 7.496 -17.250 -10.249 1.00 98.06 248 ILE A CA 1
ATOM 1927 C C . ILE A 1 248 ? 7.578 -18.668 -10.804 1.00 98.06 248 ILE A C 1
ATOM 1929 O O . ILE A 1 248 ? 8.452 -19.445 -10.421 1.00 98.06 248 ILE A O 1
ATOM 1933 N N . ARG A 1 249 ? 6.658 -19.031 -11.702 1.00 96.94 249 ARG A N 1
ATOM 1934 C CA . ARG A 1 249 ? 6.562 -20.390 -12.242 1.00 96.94 249 ARG A CA 1
ATOM 1935 C C . ARG A 1 249 ? 6.563 -20.395 -13.761 1.00 96.94 249 ARG A C 1
ATOM 1937 O O . ARG A 1 249 ? 5.782 -19.678 -14.387 1.00 96.94 249 ARG A O 1
ATOM 1944 N N . PHE A 1 250 ? 7.385 -21.264 -14.335 1.00 95.94 250 PHE A N 1
ATOM 1945 C CA . PHE A 1 250 ? 7.389 -21.579 -15.759 1.00 95.94 250 PHE A CA 1
ATOM 1946 C C . PHE A 1 250 ? 6.717 -22.930 -15.979 1.00 95.94 250 PHE A C 1
ATOM 1948 O O . PHE A 1 250 ? 7.165 -23.948 -15.451 1.00 95.94 250 PHE A O 1
ATOM 1955 N N . VAL A 1 251 ? 5.632 -22.936 -16.749 1.00 94.75 251 VAL A N 1
ATOM 1956 C CA . VAL A 1 251 ? 4.947 -24.159 -17.178 1.00 94.75 251 VAL A CA 1
ATOM 1957 C C . VAL A 1 251 ? 5.623 -24.680 -18.437 1.00 94.75 251 VAL A C 1
ATOM 1959 O O . VAL A 1 251 ? 5.712 -23.965 -19.435 1.00 94.75 251 VAL A O 1
ATOM 1962 N N . ASN A 1 252 ? 6.073 -25.931 -18.406 1.00 90.12 252 ASN A N 1
ATOM 1963 C CA . ASN A 1 252 ? 6.712 -26.556 -19.552 1.00 90.12 252 ASN A CA 1
ATOM 1964 C C . ASN A 1 252 ? 5.651 -27.056 -20.542 1.00 90.12 252 ASN A C 1
ATOM 1966 O O . ASN A 1 252 ? 5.080 -28.133 -20.374 1.00 90.12 252 ASN A O 1
ATOM 1970 N N . ASN A 1 253 ? 5.371 -26.251 -21.566 1.00 89.56 253 ASN A N 1
ATOM 1971 C CA . ASN A 1 253 ? 4.512 -26.637 -22.681 1.00 89.56 253 ASN A CA 1
ATOM 1972 C C . ASN A 1 253 ? 5.005 -25.977 -23.983 1.00 89.56 253 ASN A C 1
ATOM 1974 O O . ASN A 1 253 ? 4.502 -24.916 -24.363 1.00 89.56 253 ASN A O 1
ATOM 1978 N N . PRO A 1 254 ? 5.977 -26.594 -24.681 1.00 85.50 254 PRO A N 1
ATOM 1979 C CA . PRO A 1 254 ? 6.575 -26.026 -25.891 1.00 85.50 254 PRO A CA 1
ATOM 1980 C C . PRO A 1 254 ? 5.561 -25.750 -27.008 1.00 85.50 254 PRO A C 1
ATOM 1982 O O . PRO A 1 254 ? 5.742 -24.828 -27.795 1.00 85.50 254 PRO A O 1
ATOM 1985 N N . SER A 1 255 ? 4.453 -26.499 -27.057 1.00 88.00 255 SER A N 1
ATOM 1986 C CA . SER A 1 255 ? 3.390 -26.295 -28.049 1.00 88.00 255 SER A CA 1
ATOM 1987 C C . SER A 1 255 ? 2.662 -24.955 -27.891 1.00 88.00 255 SER A C 1
ATOM 1989 O O . SER A 1 255 ? 2.062 -24.478 -28.850 1.00 88.00 255 SER A O 1
ATOM 1991 N N . GLN A 1 256 ? 2.713 -24.338 -26.705 1.00 86.56 256 GLN A N 1
ATOM 1992 C CA . GLN A 1 256 ? 2.126 -23.019 -26.432 1.00 86.56 256 GLN A CA 1
ATOM 1993 C C . GLN A 1 256 ? 3.120 -21.855 -26.586 1.00 86.56 256 GLN A C 1
ATOM 1995 O O . GLN A 1 256 ? 2.708 -20.702 -26.497 1.00 86.56 256 GLN A O 1
ATOM 2000 N N . ASP A 1 257 ? 4.399 -22.130 -26.852 1.00 91.75 257 ASP A N 1
ATOM 2001 C CA . ASP A 1 257 ? 5.393 -21.122 -27.245 1.00 91.75 257 ASP A CA 1
ATOM 2002 C C . ASP A 1 257 ? 6.317 -21.653 -28.364 1.00 91.75 257 ASP A C 1
ATOM 2004 O O . ASP A 1 257 ? 7.538 -21.720 -28.202 1.00 91.75 257 ASP A O 1
ATOM 2008 N N . PRO A 1 258 ? 5.765 -22.028 -29.536 1.00 91.06 258 PRO A N 1
ATOM 2009 C CA . PRO A 1 258 ? 6.552 -22.623 -30.623 1.00 91.06 258 PRO A CA 1
ATOM 2010 C C . PRO A 1 258 ? 7.602 -21.655 -31.193 1.00 91.06 258 PRO A C 1
ATOM 2012 O O . PRO A 1 258 ? 8.577 -22.063 -31.821 1.00 91.06 258 PRO A O 1
ATOM 2015 N N . ASN A 1 259 ? 7.412 -20.352 -30.967 1.00 92.38 259 ASN A N 1
ATOM 2016 C CA . ASN A 1 259 ? 8.287 -19.289 -31.446 1.00 92.38 259 ASN A CA 1
ATOM 2017 C C . ASN A 1 259 ? 9.330 -18.841 -30.406 1.00 92.38 259 ASN A C 1
ATOM 2019 O O . ASN A 1 259 ? 10.030 -17.851 -30.674 1.00 92.38 259 ASN A O 1
ATOM 2023 N N . HIS A 1 260 ? 9.402 -19.532 -29.260 1.00 92.88 260 HIS A N 1
ATOM 2024 C CA . HIS A 1 260 ? 10.338 -19.306 -28.155 1.00 92.88 260 HIS A CA 1
ATOM 2025 C C . HIS A 1 260 ? 10.413 -17.823 -27.748 1.00 92.88 260 HIS A C 1
ATOM 2027 O O . HIS A 1 260 ? 11.476 -17.197 -27.783 1.00 92.88 260 HIS A O 1
ATOM 2033 N N . LYS A 1 261 ? 9.250 -17.218 -27.476 1.00 95.25 261 LYS A N 1
ATOM 2034 C CA . LYS A 1 261 ? 9.110 -15.796 -27.123 1.00 95.25 261 LYS A CA 1
ATOM 2035 C C . LYS A 1 261 ? 9.269 -15.525 -25.638 1.00 95.25 261 LYS A C 1
ATOM 2037 O O . LYS A 1 261 ? 9.544 -14.378 -25.279 1.00 95.25 261 LYS A O 1
ATOM 2042 N N . LEU A 1 262 ? 9.105 -16.533 -24.790 1.00 95.06 262 LEU A N 1
ATOM 2043 C CA . LEU A 1 262 ? 9.380 -16.409 -23.368 1.00 95.06 262 LEU A CA 1
ATOM 2044 C C . LEU A 1 262 ? 10.860 -16.610 -23.035 1.00 95.06 262 LEU A C 1
ATOM 2046 O O . LEU A 1 262 ? 11.574 -17.286 -23.777 1.00 95.06 262 LEU A O 1
ATOM 2050 N N . PRO A 1 263 ? 11.324 -16.045 -21.904 1.00 95.25 263 PRO A N 1
ATOM 2051 C CA . PRO A 1 263 ? 12.610 -16.430 -21.341 1.00 95.25 263 PRO A CA 1
ATOM 2052 C C . PRO A 1 263 ? 12.630 -17.930 -21.033 1.00 95.25 263 PRO A C 1
ATOM 2054 O O . PRO A 1 263 ? 11.633 -18.489 -20.570 1.00 95.25 263 PRO A O 1
ATOM 2057 N N . LYS A 1 264 ? 13.775 -18.568 -21.283 1.00 92.06 264 LYS A N 1
ATOM 2058 C CA . LYS A 1 264 ? 13.980 -20.014 -21.112 1.00 92.06 264 LYS A CA 1
ATOM 2059 C C . LYS A 1 264 ? 13.958 -20.441 -19.649 1.00 92.06 264 LYS A C 1
ATOM 2061 O O . LYS A 1 264 ? 13.521 -21.545 -19.332 1.00 92.06 264 LYS A O 1
ATOM 2066 N N . ASP A 1 265 ? 14.446 -19.573 -18.772 1.00 94.44 265 ASP A N 1
ATOM 2067 C CA . ASP A 1 265 ? 14.543 -19.810 -17.340 1.00 94.44 265 ASP A CA 1
ATOM 2068 C C . ASP A 1 265 ? 14.443 -18.498 -16.544 1.00 94.44 265 ASP A C 1
ATOM 2070 O O . ASP A 1 265 ? 14.264 -17.401 -17.088 1.00 94.44 265 ASP A O 1
ATOM 2074 N N . ILE A 1 266 ? 14.536 -18.624 -15.220 1.00 97.12 266 ILE A N 1
ATOM 2075 C CA . ILE A 1 266 ? 14.468 -17.484 -14.309 1.00 97.12 266 ILE A CA 1
ATOM 2076 C C . ILE A 1 266 ? 15.659 -16.525 -14.463 1.00 97.12 266 ILE A C 1
ATOM 2078 O O . ILE A 1 266 ? 15.492 -15.321 -14.276 1.00 97.12 266 ILE A O 1
ATOM 2082 N N . GLY A 1 267 ? 16.835 -17.028 -14.848 1.00 97.62 267 GLY A N 1
ATOM 2083 C CA . GLY A 1 267 ? 18.028 -16.215 -15.064 1.00 97.62 267 GLY A CA 1
ATOM 2084 C C . GLY A 1 267 ? 17.881 -15.317 -16.291 1.00 97.62 267 GLY A C 1
ATOM 2085 O O . GLY A 1 267 ? 18.164 -14.123 -16.216 1.00 97.62 267 GLY A O 1
ATOM 2086 N N . GLU A 1 268 ? 17.357 -15.847 -17.400 1.00 97.88 268 GLU A N 1
ATOM 2087 C CA . GLU A 1 268 ? 17.044 -15.043 -18.587 1.00 97.88 268 GLU A CA 1
ATOM 2088 C C . GLU A 1 268 ? 15.941 -14.014 -18.296 1.00 97.88 268 GLU A C 1
ATOM 2090 O O . GLU A 1 268 ? 16.037 -12.871 -18.744 1.00 97.88 268 GLU A O 1
ATOM 2095 N N . LEU A 1 269 ? 14.923 -14.369 -17.501 1.00 98.56 269 LEU A N 1
ATOM 2096 C CA . LEU A 1 269 ? 13.893 -13.416 -17.073 1.00 98.56 269 LEU A CA 1
ATOM 2097 C C . LEU A 1 269 ? 14.488 -12.268 -16.249 1.00 98.56 269 LEU A C 1
ATOM 2099 O O . LEU A 1 269 ? 14.204 -11.104 -16.534 1.00 98.56 269 LEU A O 1
ATOM 2103 N N . ALA A 1 270 ? 15.331 -12.584 -15.264 1.00 98.69 270 ALA A N 1
ATOM 2104 C CA . ALA A 1 270 ? 16.016 -11.586 -14.449 1.00 98.69 270 ALA A CA 1
ATOM 2105 C C . ALA A 1 270 ? 16.903 -10.677 -15.310 1.00 98.69 270 ALA A C 1
ATOM 2107 O O . ALA A 1 270 ? 16.838 -9.453 -15.174 1.00 98.69 270 ALA A O 1
ATOM 2108 N N . LYS A 1 271 ? 17.637 -11.256 -16.270 1.00 98.69 271 LYS A N 1
ATOM 2109 C CA . LYS A 1 271 ? 18.440 -10.501 -17.234 1.00 98.69 271 LYS A CA 1
ATOM 2110 C C . LYS A 1 271 ? 17.587 -9.521 -18.038 1.00 98.69 271 LYS A C 1
ATOM 2112 O O . LYS A 1 271 ? 17.914 -8.341 -18.093 1.00 98.69 271 LYS A O 1
ATOM 2117 N N . ILE A 1 272 ? 16.481 -9.981 -18.628 1.00 98.62 272 ILE A N 1
ATOM 2118 C CA . ILE A 1 272 ? 15.569 -9.139 -19.422 1.00 98.62 272 ILE A CA 1
ATOM 2119 C C . ILE A 1 272 ? 15.018 -7.979 -18.583 1.00 98.62 272 ILE A C 1
ATOM 2121 O O . ILE A 1 272 ? 14.952 -6.844 -19.060 1.00 98.62 272 ILE A O 1
ATOM 2125 N N . CYS A 1 273 ? 14.632 -8.243 -17.333 1.00 98.81 273 CYS A N 1
ATOM 2126 C CA . CYS A 1 273 ? 14.177 -7.202 -16.417 1.00 98.81 273 CYS A CA 1
ATOM 2127 C C . CYS A 1 273 ? 15.287 -6.185 -16.124 1.00 98.81 273 CYS A C 1
ATOM 2129 O O . CYS A 1 273 ? 15.037 -4.984 -16.209 1.00 98.81 273 CYS A O 1
ATOM 2131 N N . ASN A 1 274 ? 16.508 -6.640 -15.837 1.00 98.75 274 ASN A N 1
ATOM 2132 C CA . ASN A 1 274 ? 17.643 -5.763 -15.542 1.00 98.75 274 ASN A CA 1
ATOM 2133 C C . ASN A 1 274 ? 18.076 -4.935 -16.753 1.00 98.75 274 ASN A C 1
ATOM 2135 O O . ASN A 1 274 ? 18.261 -3.728 -16.608 1.00 98.75 274 ASN A O 1
ATOM 2139 N N . ASP A 1 275 ? 18.138 -5.536 -17.944 1.00 98.44 275 ASP A N 1
ATOM 2140 C CA . ASP A 1 275 ? 18.435 -4.840 -19.202 1.00 98.44 275 ASP A CA 1
ATOM 2141 C C . ASP A 1 275 ? 17.453 -3.676 -19.448 1.00 98.44 275 ASP A C 1
ATOM 2143 O O . ASP A 1 275 ? 17.830 -2.648 -20.008 1.00 98.44 275 ASP A O 1
ATOM 2147 N N . TYR A 1 276 ? 16.193 -3.817 -19.017 1.00 98.38 276 TYR A N 1
ATOM 2148 C CA . TYR A 1 276 ? 15.161 -2.794 -19.186 1.00 98.38 276 TYR A CA 1
ATOM 2149 C C . TYR A 1 276 ? 15.099 -1.778 -18.035 1.00 98.38 276 TYR A C 1
ATOM 2151 O O . TYR A 1 276 ? 14.960 -0.578 -18.278 1.00 98.38 276 TYR A O 1
ATOM 2159 N N . TYR A 1 277 ? 15.169 -2.223 -16.778 1.00 98.62 277 TYR A N 1
ATOM 2160 C CA . TYR A 1 277 ? 14.913 -1.373 -15.612 1.00 98.62 277 TYR A CA 1
ATOM 2161 C C . TYR A 1 277 ? 16.167 -0.710 -15.034 1.00 98.62 277 TYR A C 1
ATOM 2163 O O . TYR A 1 277 ? 16.069 0.433 -14.583 1.00 98.62 277 TYR A O 1
ATOM 2171 N N . LEU A 1 278 ? 17.340 -1.354 -15.071 1.00 98.25 278 LEU A N 1
ATOM 2172 C CA . LEU A 1 278 ? 18.562 -0.790 -14.484 1.00 98.25 278 LEU A CA 1
ATOM 2173 C C . LEU A 1 278 ? 19.006 0.513 -15.180 1.00 98.25 278 LEU A C 1
ATOM 2175 O O . LEU A 1 278 ? 19.234 1.500 -14.475 1.00 98.25 278 LEU A O 1
ATOM 2179 N N . PRO A 1 279 ? 19.043 0.612 -16.529 1.00 97.50 279 PRO A N 1
ATOM 2180 C CA . PRO A 1 279 ? 19.375 1.875 -17.192 1.00 97.50 279 PRO A CA 1
ATOM 2181 C C . PRO A 1 279 ? 18.384 2.997 -16.863 1.00 97.50 279 PRO A C 1
ATOM 2183 O O . PRO A 1 279 ? 18.766 4.161 -16.765 1.00 97.50 279 PRO A O 1
ATOM 2186 N N . LYS A 1 280 ? 17.103 2.660 -16.658 1.00 96.50 280 LYS A N 1
ATOM 2187 C CA . LYS A 1 280 ? 16.058 3.630 -16.304 1.00 96.50 280 LYS A CA 1
ATOM 2188 C C . LYS A 1 280 ? 16.185 4.127 -14.872 1.00 96.50 280 LYS A C 1
ATOM 2190 O O . LYS A 1 280 ? 15.933 5.306 -14.642 1.00 96.50 280 LYS A O 1
ATOM 2195 N N . LEU A 1 281 ? 16.560 3.249 -13.940 1.00 97.44 281 LEU A N 1
ATOM 2196 C CA . LEU A 1 281 ? 16.864 3.633 -12.565 1.00 97.44 281 LEU A CA 1
ATOM 2197 C C . LEU A 1 281 ? 18.048 4.598 -12.545 1.00 97.44 281 LEU A C 1
ATOM 2199 O O . LEU A 1 281 ? 17.905 5.704 -12.043 1.00 97.44 281 LEU A O 1
ATOM 2203 N N . ASN A 1 282 ? 19.169 4.219 -13.165 1.00 97.00 282 ASN A N 1
ATOM 2204 C CA . ASN A 1 282 ? 20.373 5.053 -13.215 1.00 97.00 282 ASN A CA 1
ATOM 2205 C C . ASN A 1 282 ? 20.095 6.422 -13.843 1.00 97.00 282 ASN A C 1
ATOM 2207 O O . ASN A 1 282 ? 20.474 7.446 -13.282 1.00 97.00 282 ASN A O 1
ATOM 2211 N N . LYS A 1 283 ? 19.374 6.441 -14.971 1.00 94.50 283 LYS A N 1
ATOM 2212 C CA . LYS A 1 283 ? 18.956 7.682 -15.625 1.00 94.50 283 LYS A CA 1
ATOM 2213 C C . LYS A 1 283 ? 18.090 8.548 -14.708 1.00 94.50 283 LYS A C 1
ATOM 2215 O O . LYS A 1 283 ? 18.319 9.744 -14.613 1.00 94.50 283 LYS A O 1
ATOM 2220 N N . GLU A 1 284 ? 17.090 7.965 -14.048 1.00 94.00 284 GLU A N 1
ATOM 2221 C CA . GLU A 1 284 ? 16.204 8.729 -13.169 1.00 94.00 284 GLU A CA 1
ATOM 2222 C C . GLU A 1 284 ? 16.922 9.259 -11.926 1.00 94.00 284 GLU A C 1
ATOM 2224 O O . GLU A 1 284 ? 16.664 10.394 -11.536 1.00 94.00 284 GLU A O 1
ATOM 2229 N N . LEU A 1 285 ? 17.816 8.473 -11.321 1.00 94.50 285 LEU A N 1
ATOM 2230 C CA . LEU A 1 285 ? 18.630 8.941 -10.202 1.00 94.50 285 LEU A CA 1
ATOM 2231 C C . LEU A 1 285 ? 19.481 10.136 -10.629 1.00 94.50 285 LEU A C 1
ATOM 2233 O O . LEU A 1 285 ? 19.434 11.153 -9.956 1.00 94.50 285 LEU A O 1
ATOM 2237 N N . LEU A 1 286 ? 20.170 10.047 -11.770 1.00 92.62 286 LEU A N 1
ATOM 2238 C CA . LEU A 1 286 ? 20.986 11.144 -12.291 1.00 92.62 286 LEU A CA 1
ATOM 2239 C C . LEU A 1 286 ? 20.150 12.406 -12.560 1.00 92.62 286 LEU A C 1
ATOM 2241 O O . LEU A 1 286 ? 20.420 13.454 -11.985 1.00 92.62 286 LEU A O 1
ATOM 2245 N N . GLU A 1 287 ? 19.096 12.300 -13.376 1.00 91.56 287 GLU A N 1
ATOM 2246 C CA . GLU A 1 287 ? 18.279 13.457 -13.780 1.00 91.56 287 GLU A CA 1
ATOM 2247 C C . GLU A 1 287 ? 17.636 14.182 -12.591 1.00 91.56 287 GLU A C 1
ATOM 2249 O O . GLU A 1 287 ? 17.495 15.404 -12.598 1.00 91.56 287 GLU A O 1
ATOM 2254 N N . LEU A 1 288 ? 17.170 13.435 -11.588 1.00 91.75 288 LEU A N 1
ATOM 2255 C CA . LEU A 1 288 ? 16.447 14.020 -10.460 1.00 91.75 288 LEU A CA 1
ATOM 2256 C C . LEU A 1 288 ? 17.379 14.494 -9.340 1.00 91.75 288 LEU A C 1
ATOM 2258 O O . LEU A 1 288 ? 17.004 15.414 -8.608 1.00 91.75 288 LEU A O 1
ATOM 2262 N N . ASP A 1 289 ? 18.566 13.898 -9.217 1.00 89.06 289 ASP A N 1
ATOM 2263 C CA . ASP A 1 289 ? 19.618 14.355 -8.306 1.00 89.06 289 ASP A CA 1
ATOM 2264 C C . ASP A 1 289 ? 20.269 15.649 -8.816 1.00 89.06 289 ASP A C 1
ATOM 2266 O O . ASP A 1 289 ? 20.413 16.595 -8.049 1.00 89.06 289 ASP A O 1
ATOM 2270 N N . GLU A 1 290 ? 20.501 15.786 -10.130 1.00 90.38 290 GLU A N 1
ATOM 2271 C CA . GLU A 1 290 ? 20.942 17.051 -10.751 1.00 90.38 290 GLU A CA 1
ATOM 2272 C C . GLU A 1 290 ? 19.963 18.213 -10.488 1.00 90.38 290 GLU A C 1
ATOM 2274 O O . GLU A 1 290 ? 20.358 19.375 -10.375 1.00 90.38 290 GLU A O 1
ATOM 2279 N N . MET A 1 291 ? 18.669 17.903 -10.348 1.00 89.38 291 MET A N 1
ATOM 2280 C CA . MET A 1 291 ? 17.623 18.871 -9.991 1.00 89.38 291 MET A CA 1
ATOM 2281 C C . MET A 1 291 ? 17.499 19.104 -8.475 1.00 89.38 291 MET A C 1
ATOM 2283 O O . MET A 1 291 ? 16.669 19.912 -8.054 1.00 89.38 291 MET A O 1
ATOM 2287 N N . ASN A 1 292 ? 18.306 18.420 -7.657 1.00 91.06 292 ASN A N 1
ATOM 2288 C CA . ASN A 1 292 ? 18.283 18.422 -6.191 1.00 91.06 292 ASN A CA 1
ATOM 2289 C C . ASN A 1 292 ? 16.929 18.014 -5.584 1.00 91.06 292 ASN A C 1
ATOM 2291 O O . ASN A 1 292 ? 16.543 18.483 -4.513 1.00 91.06 292 ASN A O 1
ATOM 2295 N N . TYR A 1 293 ? 16.161 17.165 -6.272 1.00 93.88 293 TYR A N 1
ATOM 2296 C CA . TYR A 1 293 ? 14.847 16.750 -5.776 1.00 93.88 293 TYR A CA 1
ATOM 2297 C C . TYR A 1 293 ? 14.916 15.604 -4.784 1.00 93.88 293 TYR A C 1
ATOM 2299 O O . TYR A 1 293 ? 14.091 15.549 -3.872 1.00 93.88 293 TYR A O 1
ATOM 2307 N N . LEU A 1 294 ? 15.836 14.667 -4.996 1.00 95.50 294 LEU A N 1
ATOM 2308 C CA . LEU A 1 294 ? 15.863 13.417 -4.256 1.00 95.50 294 LEU A CA 1
ATOM 2309 C C . LEU A 1 294 ? 16.518 13.572 -2.884 1.00 95.50 294 LEU A C 1
ATOM 2311 O O . LEU A 1 294 ? 17.316 14.475 -2.648 1.00 95.50 294 LEU A O 1
ATOM 2315 N N . ASP A 1 295 ? 16.162 12.677 -1.969 1.00 95.44 295 ASP A N 1
ATOM 2316 C CA . ASP A 1 295 ? 16.909 12.496 -0.729 1.00 95.44 295 ASP A CA 1
ATOM 2317 C C . ASP A 1 295 ? 18.348 12.039 -1.036 1.00 95.44 295 ASP A C 1
ATOM 2319 O O . ASP A 1 295 ? 18.578 11.000 -1.661 1.00 95.44 295 ASP A O 1
ATOM 2323 N N . GLY A 1 296 ? 19.333 12.824 -0.593 1.00 94.56 296 GLY A N 1
ATOM 2324 C CA . GLY A 1 296 ? 20.738 12.552 -0.890 1.00 94.56 296 GLY A CA 1
ATOM 2325 C C . GLY A 1 296 ? 21.296 11.298 -0.205 1.00 94.56 296 GLY A C 1
ATOM 2326 O O . GLY A 1 296 ? 22.216 10.679 -0.741 1.00 94.56 296 GLY A O 1
ATOM 2327 N N . ALA A 1 297 ? 20.779 10.903 0.965 1.00 94.69 297 ALA A N 1
ATOM 2328 C CA . ALA A 1 297 ? 21.186 9.659 1.623 1.00 94.69 297 ALA A CA 1
ATOM 2329 C C . ALA A 1 297 ? 20.662 8.444 0.848 1.00 94.69 297 ALA A C 1
ATOM 2331 O O . ALA A 1 297 ? 21.412 7.488 0.633 1.00 94.69 297 ALA A O 1
ATOM 2332 N N . PHE A 1 298 ? 19.425 8.531 0.350 1.00 95.94 298 PHE A N 1
ATOM 2333 C CA . PHE A 1 298 ? 18.854 7.533 -0.550 1.00 95.94 298 PHE A CA 1
ATOM 2334 C C . PHE A 1 298 ? 19.685 7.376 -1.831 1.00 95.94 298 PHE A C 1
ATOM 2336 O O . PHE A 1 298 ? 20.075 6.256 -2.164 1.00 95.94 298 PHE A O 1
ATOM 2343 N N . VAL A 1 299 ? 19.998 8.478 -2.529 1.00 96.56 299 VAL A N 1
ATOM 2344 C CA . VAL A 1 299 ? 20.759 8.437 -3.793 1.00 96.56 299 VAL A CA 1
ATOM 2345 C C . VAL A 1 299 ? 22.145 7.830 -3.584 1.00 96.56 299 VAL A C 1
ATOM 2347 O O . VAL A 1 299 ? 22.490 6.861 -4.263 1.00 96.56 299 VAL A O 1
ATOM 2350 N N . ARG A 1 300 ? 22.922 8.341 -2.618 1.00 96.12 300 ARG A N 1
ATOM 2351 C CA . ARG A 1 300 ? 24.285 7.850 -2.351 1.00 96.12 300 ARG A CA 1
ATOM 2352 C C . ARG A 1 300 ? 24.298 6.382 -1.936 1.00 96.12 300 ARG A C 1
ATOM 2354 O O . ARG A 1 300 ? 25.104 5.612 -2.450 1.00 96.12 300 ARG A O 1
ATOM 2361 N N . GLY A 1 301 ? 23.401 5.985 -1.032 1.00 96.88 301 GLY A N 1
ATOM 2362 C CA . GLY A 1 301 ? 23.333 4.602 -0.566 1.00 96.88 301 GLY A CA 1
ATOM 2363 C C . GLY A 1 301 ? 22.913 3.633 -1.672 1.00 96.88 301 GLY A C 1
ATOM 2364 O O . GLY A 1 301 ? 23.517 2.572 -1.821 1.00 96.88 301 GLY A O 1
ATOM 2365 N N . LEU A 1 302 ? 21.950 4.014 -2.517 1.00 97.19 302 LEU A N 1
ATOM 2366 C CA . LEU A 1 302 ? 21.547 3.183 -3.650 1.00 97.19 302 LEU A CA 1
ATOM 2367 C C . LEU A 1 302 ? 22.651 3.084 -4.712 1.00 97.19 302 LEU A C 1
ATOM 2369 O O . LEU A 1 302 ? 22.899 1.993 -5.218 1.00 97.19 302 LEU A O 1
ATOM 2373 N N . GLN A 1 303 ? 23.360 4.176 -5.015 1.00 97.25 303 GLN A N 1
ATOM 2374 C CA . GLN A 1 303 ? 24.531 4.141 -5.900 1.00 97.25 303 GLN A CA 1
ATOM 2375 C C . GLN A 1 303 ? 25.634 3.226 -5.351 1.00 97.25 303 GLN A C 1
ATOM 2377 O O . GLN A 1 303 ? 26.202 2.440 -6.107 1.00 97.25 303 GLN A O 1
ATOM 2382 N N . GLN A 1 304 ? 25.907 3.268 -4.043 1.00 97.56 304 GLN A N 1
ATOM 2383 C CA . GLN A 1 304 ? 26.872 2.370 -3.406 1.00 97.56 304 GLN A CA 1
ATOM 2384 C C . GLN A 1 304 ? 26.463 0.899 -3.559 1.00 97.56 304 GLN A C 1
ATOM 2386 O O . GLN A 1 304 ? 27.291 0.080 -3.949 1.00 97.56 304 GLN A O 1
ATOM 2391 N N . LEU A 1 305 ? 25.188 0.566 -3.328 1.00 97.94 305 LEU A N 1
ATOM 2392 C CA . LEU A 1 305 ? 24.674 -0.793 -3.530 1.00 97.94 305 LEU A CA 1
ATOM 2393 C C . LEU A 1 305 ? 24.801 -1.245 -4.990 1.00 97.94 305 LEU A C 1
ATOM 2395 O O . LEU A 1 305 ? 25.235 -2.368 -5.256 1.00 97.94 305 LEU A O 1
ATOM 2399 N N . LEU A 1 306 ? 24.437 -0.378 -5.939 1.00 98.00 306 LEU A N 1
ATOM 2400 C CA . LEU A 1 306 ? 24.523 -0.659 -7.375 1.00 98.00 306 LEU A CA 1
ATOM 2401 C C . LEU A 1 306 ? 25.970 -0.831 -7.859 1.00 98.00 306 LEU A C 1
ATOM 2403 O O . LEU A 1 306 ? 26.200 -1.603 -8.784 1.00 98.00 306 LEU A O 1
ATOM 2407 N N . ASN A 1 307 ? 26.936 -0.168 -7.221 1.00 97.50 307 ASN A N 1
ATOM 2408 C CA . ASN A 1 307 ? 28.368 -0.356 -7.476 1.00 97.50 307 ASN A CA 1
ATOM 2409 C C . ASN A 1 307 ? 28.978 -1.524 -6.671 1.00 97.50 307 ASN A C 1
ATOM 2411 O O . ASN A 1 307 ? 30.125 -1.897 -6.910 1.00 97.50 307 ASN A O 1
ATOM 2415 N N . GLY A 1 308 ? 28.225 -2.087 -5.722 1.00 97.00 308 GLY A N 1
ATOM 2416 C CA . GLY A 1 308 ? 28.647 -3.136 -4.795 1.00 97.00 308 GLY A CA 1
ATOM 2417 C C . GLY A 1 308 ? 27.820 -4.416 -4.927 1.00 97.00 308 GLY A C 1
ATOM 2418 O O . GLY A 1 308 ? 27.587 -4.918 -6.034 1.00 97.00 308 GLY A O 1
ATOM 2419 N N . GLN A 1 309 ? 27.381 -4.966 -3.788 1.00 97.00 309 GLN A N 1
ATOM 2420 C CA . GLN A 1 309 ? 26.750 -6.288 -3.718 1.00 97.00 309 GLN A CA 1
ATOM 2421 C C . GLN A 1 309 ? 25.483 -6.409 -4.581 1.00 97.00 309 GLN A C 1
ATOM 2423 O O . GLN A 1 309 ? 25.296 -7.426 -5.256 1.00 97.00 309 GLN A O 1
ATOM 2428 N N . LEU A 1 310 ? 24.618 -5.386 -4.597 1.00 98.12 310 LEU A N 1
ATOM 2429 C CA . LEU A 1 310 ? 23.399 -5.419 -5.410 1.00 98.12 310 LEU A CA 1
ATOM 2430 C C . LEU A 1 310 ? 23.754 -5.444 -6.901 1.00 98.12 310 LEU A C 1
ATOM 2432 O O . LEU A 1 310 ? 23.231 -6.286 -7.625 1.00 98.12 310 LEU A O 1
ATOM 2436 N N . GLY A 1 311 ? 24.680 -4.595 -7.354 1.00 98.25 311 GLY A N 1
ATOM 2437 C CA . GLY A 1 311 ? 25.145 -4.585 -8.746 1.00 98.25 311 GLY A CA 1
ATOM 2438 C C . GLY A 1 311 ? 25.646 -5.946 -9.226 1.00 98.25 311 GLY A C 1
ATOM 2439 O O . GLY A 1 311 ? 25.231 -6.426 -10.283 1.00 98.25 311 GLY A O 1
ATOM 2440 N N . GLN A 1 312 ? 26.475 -6.608 -8.416 1.00 98.00 312 GLN A N 1
ATOM 2441 C CA . GLN A 1 312 ? 26.975 -7.953 -8.711 1.00 98.00 312 GLN A CA 1
ATOM 2442 C C . GLN A 1 312 ? 25.840 -8.982 -8.797 1.00 98.00 312 GLN A C 1
ATOM 2444 O O . GLN A 1 312 ? 25.815 -9.801 -9.717 1.00 98.00 312 GLN A O 1
ATOM 2449 N N . ALA A 1 313 ? 24.867 -8.930 -7.883 1.00 98.19 313 ALA A N 1
ATOM 2450 C CA . ALA A 1 313 ? 23.715 -9.831 -7.903 1.00 98.19 313 ALA A CA 1
ATOM 2451 C C . ALA A 1 313 ? 22.826 -9.628 -9.145 1.00 98.19 313 ALA A C 1
ATOM 2453 O O . ALA A 1 313 ? 22.340 -10.611 -9.711 1.00 98.19 313 ALA A O 1
ATOM 2454 N N . LEU A 1 314 ? 22.650 -8.377 -9.595 1.00 98.50 314 LEU A N 1
ATOM 2455 C CA . LEU A 1 314 ? 21.927 -8.050 -10.830 1.00 98.50 314 LEU A CA 1
ATOM 2456 C C . LEU A 1 314 ? 22.666 -8.578 -12.071 1.00 98.50 314 LEU A C 1
ATOM 2458 O O . LEU A 1 314 ? 22.036 -9.174 -12.942 1.00 98.50 314 LEU A O 1
ATOM 2462 N N . GLN A 1 315 ? 23.994 -8.420 -12.139 1.00 98.00 315 GLN A N 1
ATOM 2463 C CA . GLN A 1 315 ? 24.826 -8.943 -13.236 1.00 98.00 315 GLN A CA 1
ATOM 2464 C C . GLN A 1 315 ? 24.821 -10.476 -13.295 1.00 98.00 315 GLN A C 1
ATOM 2466 O O . GLN A 1 315 ? 24.802 -11.063 -14.375 1.00 98.00 315 GLN A O 1
ATOM 2471 N N . GLN A 1 316 ? 24.802 -11.129 -12.131 1.00 97.69 316 GLN A N 1
ATOM 2472 C CA . GLN A 1 316 ? 24.703 -12.585 -12.007 1.00 97.69 316 GLN A CA 1
ATOM 2473 C C . GLN A 1 316 ? 23.269 -13.112 -12.183 1.00 97.69 316 GLN A C 1
ATOM 2475 O O . GLN A 1 316 ? 23.057 -14.317 -12.067 1.00 97.69 316 GLN A O 1
ATOM 2480 N N . ASN A 1 317 ? 22.286 -12.240 -12.444 1.00 98.00 317 ASN A N 1
ATOM 2481 C CA . ASN A 1 317 ? 20.868 -12.584 -12.591 1.00 98.00 317 ASN A CA 1
ATOM 2482 C C . ASN A 1 317 ? 20.276 -13.322 -11.374 1.00 98.00 317 ASN A C 1
ATOM 2484 O O . ASN A 1 317 ? 19.335 -14.101 -11.509 1.00 98.00 317 ASN A O 1
ATOM 2488 N N . LYS A 1 318 ? 20.824 -13.074 -10.177 1.00 97.94 318 LYS A N 1
ATOM 2489 C CA . LYS A 1 318 ? 20.306 -13.599 -8.900 1.00 97.94 318 LYS A CA 1
ATOM 2490 C C . LYS A 1 318 ? 19.249 -12.683 -8.280 1.00 97.94 318 LYS A C 1
ATOM 2492 O O . LYS A 1 318 ? 18.466 -13.113 -7.439 1.00 97.94 318 LYS A O 1
ATOM 2497 N N . ALA A 1 319 ? 19.220 -11.428 -8.712 1.00 98.44 319 ALA A N 1
ATOM 2498 C CA . ALA A 1 319 ? 18.191 -10.458 -8.382 1.00 98.44 319 ALA A CA 1
ATOM 2499 C C . ALA A 1 319 ? 17.798 -9.673 -9.635 1.00 98.44 319 ALA A C 1
ATOM 2501 O O . ALA A 1 319 ? 18.563 -9.612 -10.606 1.00 98.44 319 ALA A O 1
ATOM 2502 N N . PHE A 1 320 ? 16.629 -9.037 -9.615 1.00 98.75 320 PHE A N 1
ATOM 2503 C CA . PHE A 1 320 ? 16.267 -8.083 -10.656 1.00 98.75 320 PHE A CA 1
ATOM 2504 C C . PHE A 1 320 ? 15.431 -6.907 -10.164 1.00 98.75 320 PHE A C 1
ATOM 2506 O O . PHE A 1 320 ? 14.733 -6.987 -9.155 1.00 98.75 320 PHE A O 1
ATOM 2513 N N . LEU A 1 321 ? 15.508 -5.796 -10.895 1.00 98.62 321 LEU A N 1
ATOM 2514 C CA . LEU A 1 321 ? 14.750 -4.579 -10.614 1.00 98.62 321 LEU A CA 1
ATOM 2515 C C . LEU A 1 321 ? 13.397 -4.593 -11.321 1.00 98.62 321 LEU A C 1
ATOM 2517 O O . LEU A 1 321 ? 13.292 -5.010 -12.473 1.00 98.62 321 LEU A O 1
ATOM 2521 N N . LEU A 1 322 ? 12.381 -4.044 -10.658 1.00 98.62 322 LEU A N 1
ATOM 2522 C CA . LEU A 1 322 ? 11.114 -3.662 -11.277 1.00 98.62 322 LEU A CA 1
ATOM 2523 C C . LEU A 1 322 ? 10.710 -2.257 -10.823 1.00 98.62 322 LEU A C 1
ATOM 2525 O O . LEU A 1 322 ? 11.123 -1.777 -9.764 1.00 98.62 322 LEU A O 1
ATOM 2529 N N . ARG A 1 323 ? 9.827 -1.625 -11.605 1.00 97.94 323 ARG A N 1
ATOM 2530 C CA . ARG A 1 323 ? 9.113 -0.418 -11.180 1.00 97.94 323 ARG A CA 1
ATOM 2531 C C . ARG A 1 323 ? 7.602 -0.616 -11.216 1.00 97.94 323 ARG A C 1
ATOM 2533 O O . ARG A 1 323 ? 6.999 -0.683 -12.289 1.00 97.94 323 ARG A O 1
ATOM 2540 N N . LEU A 1 324 ? 6.992 -0.680 -10.039 1.00 97.56 324 LEU A N 1
ATOM 2541 C CA . LEU A 1 324 ? 5.589 -1.038 -9.839 1.00 97.56 324 LEU A CA 1
ATOM 2542 C C . LEU A 1 324 ? 4.708 0.185 -9.536 1.00 97.56 324 LEU A C 1
ATOM 2544 O O . LEU A 1 324 ? 5.184 1.265 -9.192 1.00 97.56 324 LEU A O 1
ATOM 2548 N N . GLY A 1 325 ? 3.391 0.008 -9.659 1.00 94.88 325 GLY A N 1
ATOM 2549 C CA . GLY A 1 325 ? 2.412 0.982 -9.173 1.00 94.88 325 GLY A CA 1
ATOM 2550 C C . GLY A 1 325 ? 1.921 2.034 -10.172 1.00 94.88 325 GLY A C 1
ATOM 2551 O O . GLY A 1 325 ? 2.287 2.082 -11.354 1.00 94.88 325 GLY A O 1
ATOM 2552 N N . LYS A 1 326 ? 1.025 2.898 -9.682 1.00 92.56 326 LYS A N 1
ATOM 2553 C CA . LYS A 1 326 ? 0.394 3.986 -10.451 1.00 92.56 326 LYS A CA 1
ATOM 2554 C C . LYS A 1 326 ? 1.424 4.996 -10.954 1.00 92.56 326 LYS A C 1
ATOM 2556 O O . LYS A 1 326 ? 1.396 5.380 -12.124 1.00 92.56 326 LYS A O 1
ATOM 2561 N N . HIS A 1 327 ? 2.361 5.372 -10.086 1.00 91.62 327 HIS A N 1
ATOM 2562 C CA . HIS A 1 327 ? 3.337 6.436 -10.316 1.00 91.62 327 HIS A CA 1
ATOM 2563 C C . HIS A 1 327 ? 4.661 5.971 -10.940 1.00 91.62 327 HIS A C 1
ATOM 2565 O O . HIS A 1 327 ? 5.597 6.760 -11.019 1.00 91.62 327 HIS A O 1
ATOM 2571 N N . SER A 1 328 ? 4.734 4.746 -11.479 1.00 85.81 328 SER A N 1
ATOM 2572 C CA . SER A 1 328 ? 5.909 4.309 -12.249 1.00 85.81 328 SER A CA 1
ATOM 2573 C C . SER A 1 328 ? 6.095 5.072 -13.573 1.00 85.81 328 SER A C 1
ATOM 2575 O O . SER A 1 328 ? 7.168 5.034 -14.170 1.00 85.81 328 SER A O 1
ATOM 2577 N N . GLY A 1 329 ? 5.077 5.820 -14.018 1.00 84.19 329 GLY A N 1
ATOM 2578 C CA . GLY A 1 329 ? 5.136 6.700 -15.186 1.00 84.19 329 GLY A CA 1
ATOM 2579 C C . GLY A 1 329 ? 5.071 5.962 -16.527 1.00 84.19 329 GLY A C 1
ATOM 2580 O O . GLY A 1 329 ? 5.407 4.784 -16.643 1.00 84.19 329 GLY A O 1
ATOM 2581 N N . ALA A 1 330 ? 4.648 6.671 -17.578 1.00 86.25 330 ALA A N 1
ATOM 2582 C CA . ALA A 1 330 ? 4.516 6.096 -18.921 1.00 86.25 330 ALA A CA 1
ATOM 2583 C C . ALA A 1 330 ? 5.852 5.560 -19.470 1.00 86.25 330 ALA A C 1
ATOM 2585 O O . ALA A 1 330 ? 5.868 4.549 -20.166 1.00 86.25 330 ALA A O 1
ATOM 2586 N N . TYR A 1 331 ? 6.975 6.180 -19.092 1.00 87.81 331 TYR A N 1
ATOM 2587 C CA . TYR A 1 331 ? 8.327 5.776 -19.493 1.00 87.81 331 TYR A CA 1
ATOM 2588 C C . TYR A 1 331 ? 8.707 4.338 -19.092 1.00 87.81 331 TYR A C 1
ATOM 2590 O O . TYR A 1 331 ? 9.489 3.696 -19.791 1.00 87.81 331 TYR A O 1
ATOM 2598 N N . ASN A 1 332 ? 8.138 3.818 -17.997 1.00 90.81 332 ASN A N 1
ATOM 2599 C CA . ASN A 1 332 ? 8.394 2.457 -17.509 1.00 90.81 332 ASN A CA 1
ATOM 2600 C C . ASN A 1 332 ? 7.320 1.446 -17.943 1.00 90.81 332 ASN A C 1
ATOM 2602 O O . ASN A 1 332 ? 7.482 0.251 -17.710 1.00 90.81 332 ASN A O 1
ATOM 2606 N N . LYS A 1 333 ? 6.242 1.913 -18.588 1.00 92.12 333 LYS A N 1
ATOM 2607 C CA . LYS A 1 333 ? 5.095 1.113 -19.062 1.00 92.12 333 LYS A CA 1
ATOM 2608 C C . LYS A 1 333 ? 5.010 1.033 -20.593 1.00 92.12 333 LYS A C 1
ATOM 2610 O O . LYS A 1 333 ? 3.967 0.698 -21.142 1.00 92.12 333 LYS A O 1
ATOM 2615 N N . THR A 1 334 ? 6.074 1.410 -21.294 1.00 93.38 334 THR A N 1
ATOM 2616 C CA . THR A 1 334 ? 6.120 1.497 -22.761 1.00 93.38 334 THR A CA 1
ATOM 2617 C C . THR A 1 334 ? 7.465 0.998 -23.276 1.00 93.38 334 THR A C 1
ATOM 2619 O O . THR A 1 334 ? 8.419 0.897 -22.514 1.00 93.38 334 THR A O 1
ATOM 2622 N N . LEU A 1 335 ? 7.564 0.707 -24.571 1.00 95.12 335 LEU A N 1
ATOM 2623 C CA . LEU A 1 335 ? 8.763 0.108 -25.159 1.00 95.12 335 LEU A CA 1
ATOM 2624 C C . LEU A 1 335 ? 9.776 1.182 -25.583 1.00 95.12 335 LEU A C 1
ATOM 2626 O O . LEU A 1 335 ? 9.403 2.229 -26.118 1.00 95.12 335 LEU A O 1
ATOM 2630 N N . ASP A 1 336 ? 11.051 0.936 -25.309 1.00 93.00 336 ASP A N 1
ATOM 2631 C CA . ASP A 1 336 ? 12.167 1.818 -25.632 1.00 93.00 336 ASP A CA 1
ATOM 2632 C C . ASP A 1 336 ? 12.284 2.052 -27.134 1.00 93.00 336 ASP A C 1
ATOM 2634 O O . ASP A 1 336 ? 11.913 1.208 -27.945 1.00 93.00 336 ASP A O 1
ATOM 2638 N N . ASN A 1 337 ? 12.786 3.234 -27.499 1.00 89.94 337 ASN A N 1
ATOM 2639 C CA . ASN A 1 337 ? 13.034 3.690 -28.872 1.00 89.94 337 ASN A CA 1
ATOM 2640 C C . ASN A 1 337 ? 11.792 3.859 -29.769 1.00 89.94 337 ASN A C 1
ATOM 2642 O O . ASN A 1 337 ? 11.820 4.663 -30.694 1.00 89.94 337 ASN A O 1
ATOM 2646 N N . ILE A 1 338 ? 10.677 3.187 -29.472 1.00 93.44 338 ILE A N 1
ATOM 2647 C CA . ILE A 1 338 ? 9.467 3.179 -30.308 1.00 93.44 338 ILE A CA 1
ATOM 2648 C C . ILE A 1 338 ? 8.242 3.832 -29.661 1.00 93.44 338 ILE A C 1
ATOM 2650 O O . ILE A 1 338 ? 7.159 3.840 -30.246 1.00 93.44 338 ILE A O 1
ATOM 2654 N N . ARG A 1 339 ? 8.375 4.391 -28.453 1.00 91.69 339 ARG A N 1
ATOM 2655 C CA . ARG A 1 339 ? 7.252 5.040 -27.764 1.00 91.69 339 ARG A CA 1
ATOM 2656 C C . ARG A 1 339 ? 6.921 6.426 -28.314 1.00 91.69 339 ARG A C 1
ATOM 2658 O O . ARG A 1 339 ? 7.804 7.231 -28.603 1.00 91.69 339 ARG A O 1
ATOM 2665 N N . GLN A 1 340 ? 5.628 6.735 -28.317 1.00 90.69 340 GLN A N 1
ATOM 2666 C CA . GLN A 1 340 ? 5.087 8.078 -28.519 1.00 90.69 340 GLN A CA 1
ATOM 2667 C C . GLN A 1 340 ? 4.041 8.365 -27.443 1.00 90.69 340 GLN A C 1
ATOM 2669 O O . GLN A 1 340 ? 2.943 7.815 -27.457 1.00 90.69 340 GLN A O 1
ATOM 2674 N N . ILE A 1 341 ? 4.397 9.218 -26.485 1.00 89.62 341 ILE A N 1
ATOM 2675 C CA . ILE A 1 341 ? 3.530 9.604 -25.372 1.00 89.62 341 ILE A CA 1
ATOM 2676 C C . ILE A 1 341 ? 2.805 10.883 -25.772 1.00 89.62 341 ILE A C 1
ATOM 2678 O O . ILE A 1 341 ? 3.401 11.961 -25.791 1.00 89.62 341 ILE A O 1
ATOM 2682 N N . TYR A 1 342 ? 1.523 10.761 -26.106 1.00 90.25 342 TYR A N 1
ATOM 2683 C CA . TYR A 1 342 ? 0.688 11.911 -26.431 1.00 90.25 342 TYR A CA 1
ATOM 2684 C C . TYR A 1 342 ? 0.353 12.711 -25.166 1.00 90.25 342 TYR A C 1
ATOM 2686 O O . TYR A 1 342 ? -0.139 12.154 -24.186 1.00 90.25 342 TYR A O 1
ATOM 2694 N N . ILE A 1 343 ? 0.612 14.020 -25.196 1.00 85.62 343 ILE A N 1
ATOM 2695 C CA . ILE A 1 343 ? 0.279 14.972 -24.133 1.00 85.62 343 ILE A CA 1
ATOM 2696 C C . ILE A 1 343 ? -0.880 15.847 -24.621 1.00 85.62 343 ILE A C 1
ATOM 2698 O O . ILE A 1 343 ? -0.638 16.796 -25.380 1.00 85.62 343 ILE A O 1
ATOM 2702 N N . PRO A 1 344 ? -2.125 15.578 -24.184 1.00 84.69 344 PRO A N 1
ATOM 2703 C CA . PRO A 1 344 ? -3.306 16.291 -24.666 1.00 84.69 344 PRO A CA 1
ATOM 2704 C C . PRO A 1 344 ? -3.230 17.806 -24.463 1.00 84.69 344 PRO A C 1
ATOM 2706 O O . PRO A 1 344 ? -3.565 18.561 -25.372 1.00 84.69 344 PRO A O 1
ATOM 2709 N N . GLN A 1 345 ? -2.710 18.259 -23.315 1.00 81.12 345 GLN A N 1
ATOM 2710 C CA . GLN A 1 345 ? -2.611 19.683 -22.962 1.00 81.12 345 GLN A CA 1
ATOM 2711 C C . GLN A 1 345 ? -1.730 20.481 -23.932 1.00 81.12 345 GLN A C 1
ATOM 2713 O O . GLN A 1 345 ? -1.871 21.694 -24.054 1.00 81.12 345 GLN A O 1
ATOM 2718 N N . HIS A 1 346 ? -0.802 19.809 -24.612 1.00 80.12 346 HIS A N 1
ATOM 2719 C CA . HIS A 1 346 ? 0.135 20.427 -25.547 1.00 80.12 346 HIS A CA 1
ATOM 2720 C C . HIS A 1 346 ? -0.050 19.935 -26.984 1.00 80.12 346 HIS A C 1
ATOM 2722 O O . HIS A 1 346 ? 0.747 20.312 -27.839 1.00 80.12 346 HIS A O 1
ATOM 2728 N N . LYS A 1 347 ? -1.053 19.078 -27.236 1.00 87.81 347 LYS A N 1
ATOM 2729 C CA . LYS A 1 347 ? -1.330 18.434 -28.530 1.00 87.81 347 LYS A CA 1
ATOM 2730 C C . LYS A 1 347 ? -0.067 17.900 -29.222 1.00 87.81 347 LYS A C 1
ATOM 2732 O O . LYS A 1 347 ? 0.099 18.049 -30.428 1.00 87.81 347 LYS A O 1
ATOM 2737 N N . LYS A 1 348 ? 0.848 17.303 -28.453 1.00 90.44 348 LYS A N 1
ATOM 2738 C CA . LYS A 1 348 ? 2.144 16.826 -28.960 1.00 90.44 348 LYS A CA 1
ATOM 2739 C C . LYS A 1 348 ? 2.499 15.457 -28.408 1.00 90.44 348 LYS A C 1
ATOM 2741 O O . LYS A 1 348 ? 2.152 15.142 -27.271 1.00 90.44 348 LYS A O 1
ATOM 2746 N N . SER A 1 349 ? 3.253 14.695 -29.190 1.00 90.06 349 SER A N 1
ATOM 2747 C CA . SER A 1 349 ? 3.847 13.432 -28.758 1.00 90.06 349 SER A CA 1
ATOM 2748 C C . SER A 1 349 ? 5.300 13.639 -28.356 1.00 90.06 349 SER A C 1
ATOM 2750 O O . SER A 1 349 ? 6.048 14.336 -29.037 1.00 90.06 349 SER A O 1
ATOM 2752 N N . VAL A 1 350 ? 5.700 13.034 -27.244 1.00 89.62 350 VAL A N 1
ATOM 2753 C CA . VAL A 1 350 ? 7.077 13.060 -26.739 1.00 89.62 350 VAL A CA 1
ATOM 2754 C C . VAL A 1 350 ? 7.576 11.640 -26.495 1.00 89.62 350 VAL A C 1
ATOM 2756 O O . VAL A 1 350 ? 6.783 10.723 -26.279 1.00 89.62 350 VAL A O 1
ATOM 2759 N N . SER A 1 351 ? 8.892 11.449 -26.517 1.00 87.19 351 SER A N 1
ATOM 2760 C CA . SER A 1 351 ? 9.512 10.177 -26.137 1.00 87.19 351 SER A CA 1
ATOM 2761 C C . SER A 1 351 ? 9.503 9.963 -24.624 1.00 87.19 351 SER A C 1
ATOM 2763 O O . SER A 1 351 ? 9.544 8.823 -24.176 1.00 87.19 351 SER A O 1
ATOM 2765 N N . GLU A 1 352 ? 9.433 11.031 -23.826 1.00 87.50 352 GLU A N 1
ATOM 2766 C CA . GLU A 1 352 ? 9.511 10.964 -22.366 1.00 87.50 352 GLU A CA 1
ATOM 2767 C C . GLU A 1 352 ? 8.561 11.964 -21.706 1.00 87.50 352 GLU A C 1
ATOM 2769 O O . GLU A 1 352 ? 8.406 13.087 -22.196 1.00 87.50 352 GLU A O 1
ATOM 2774 N N . PRO A 1 353 ? 7.902 11.580 -20.598 1.00 87.31 353 PRO A N 1
ATOM 2775 C CA . PRO A 1 353 ? 6.998 12.478 -19.903 1.00 87.31 353 PRO A CA 1
ATOM 2776 C C . PRO A 1 353 ? 7.788 13.653 -19.298 1.00 87.31 353 PRO A C 1
ATOM 2778 O O . PRO A 1 353 ? 8.804 13.429 -18.644 1.00 87.31 353 PRO A O 1
ATOM 2781 N N . PRO A 1 354 ? 7.320 14.905 -19.451 1.00 85.75 354 PRO A N 1
ATOM 2782 C CA . PRO A 1 354 ? 8.032 16.087 -18.959 1.00 85.75 354 PRO A CA 1
ATOM 2783 C C . PRO A 1 354 ? 8.029 16.202 -17.430 1.00 85.75 354 PRO A C 1
ATOM 2785 O O . PRO A 1 354 ? 8.788 16.994 -16.871 1.00 85.75 354 PRO A O 1
ATOM 2788 N N . GLU A 1 355 ? 7.160 15.444 -16.761 1.00 88.44 355 GLU A N 1
ATOM 2789 C CA . GLU A 1 355 ? 6.980 15.457 -15.316 1.00 88.44 355 GLU A CA 1
ATOM 2790 C C . GLU A 1 355 ? 7.076 14.046 -14.727 1.00 88.44 355 GLU A C 1
ATOM 2792 O O . GLU A 1 355 ? 6.766 13.043 -15.377 1.00 88.44 355 GLU A O 1
ATOM 2797 N N . VAL A 1 356 ? 7.493 13.989 -13.467 1.00 91.19 356 VAL A N 1
ATOM 2798 C CA . VAL A 1 356 ? 7.581 12.796 -12.630 1.00 91.19 356 VAL A CA 1
ATOM 2799 C C . VAL A 1 356 ? 6.815 13.033 -11.330 1.00 91.19 356 VAL A C 1
ATOM 2801 O O . VAL A 1 356 ? 6.705 14.161 -10.850 1.00 91.19 356 VAL A O 1
ATOM 2804 N N . ARG A 1 357 ? 6.260 11.959 -10.769 1.00 94.00 357 ARG A N 1
ATOM 2805 C CA . ARG A 1 357 ? 5.598 11.975 -9.464 1.00 94.00 357 ARG A CA 1
ATOM 2806 C C . ARG A 1 357 ? 6.562 11.462 -8.409 1.00 94.00 357 ARG A C 1
ATOM 2808 O O . ARG A 1 357 ? 7.104 10.372 -8.585 1.00 94.00 357 ARG A O 1
ATOM 2815 N N . LEU A 1 358 ? 6.748 12.238 -7.346 1.00 95.75 358 LEU A N 1
ATOM 2816 C CA . LEU A 1 358 ? 7.640 11.921 -6.233 1.00 95.75 358 LEU A CA 1
ATOM 2817 C C . LEU A 1 358 ? 6.880 11.971 -4.907 1.00 95.75 358 LEU A C 1
ATOM 2819 O O . LEU A 1 358 ? 5.922 12.735 -4.767 1.00 95.75 358 LEU A O 1
ATOM 2823 N N . ALA A 1 359 ? 7.292 11.129 -3.967 1.00 97.19 359 ALA A N 1
ATOM 2824 C CA . ALA A 1 359 ? 6.729 11.048 -2.633 1.00 97.19 359 ALA A CA 1
ATOM 2825 C C . ALA A 1 359 ? 7.243 12.216 -1.789 1.00 97.19 359 ALA A C 1
ATOM 2827 O O . ALA A 1 359 ? 8.454 12.428 -1.694 1.00 97.19 359 ALA A O 1
ATOM 2828 N N . ALA A 1 360 ? 6.315 12.955 -1.188 1.00 96.44 360 ALA A N 1
ATOM 2829 C CA . ALA A 1 360 ? 6.593 14.028 -0.242 1.00 96.44 360 ALA A CA 1
ATOM 2830 C C . ALA A 1 360 ? 5.912 13.742 1.097 1.00 96.44 360 ALA A C 1
ATOM 2832 O O . ALA A 1 360 ? 4.779 13.253 1.139 1.00 96.44 360 ALA A O 1
ATOM 2833 N N . THR A 1 361 ? 6.597 14.096 2.182 1.00 95.25 361 THR A N 1
ATOM 2834 C CA . THR A 1 361 ? 6.146 13.850 3.557 1.00 95.25 361 THR A CA 1
ATOM 2835 C C . THR A 1 361 ? 5.965 15.137 4.361 1.00 95.25 361 THR A C 1
ATOM 2837 O O . THR A 1 361 ? 5.158 15.168 5.285 1.00 95.25 361 THR A O 1
ATOM 2840 N N . THR A 1 362 ? 6.645 16.231 4.004 1.00 93.50 362 THR A N 1
ATOM 2841 C CA . THR A 1 362 ? 6.625 17.472 4.800 1.00 93.50 362 THR A CA 1
ATOM 2842 C C . THR A 1 362 ? 5.637 18.510 4.282 1.00 93.50 362 THR A C 1
ATOM 2844 O O . THR A 1 362 ? 5.126 19.310 5.060 1.00 93.50 362 THR A O 1
ATOM 2847 N N . SER A 1 363 ? 5.328 18.515 2.982 1.00 91.62 363 SER A N 1
ATOM 2848 C CA . SER A 1 363 ? 4.376 19.461 2.388 1.00 91.62 363 SER A CA 1
ATOM 2849 C C . SER A 1 363 ? 3.934 19.041 0.985 1.00 91.62 363 SER A C 1
ATOM 2851 O O . SER A 1 363 ? 4.710 18.471 0.217 1.00 91.62 363 SER A O 1
ATOM 2853 N N . SER A 1 364 ? 2.717 19.430 0.590 1.00 89.06 364 SER A N 1
ATOM 2854 C CA . SER A 1 364 ? 2.228 19.296 -0.790 1.00 89.06 364 SER A CA 1
ATOM 2855 C C . SER A 1 364 ? 3.007 20.129 -1.821 1.00 89.06 364 SER A C 1
ATOM 2857 O O . SER A 1 364 ? 2.826 19.930 -3.023 1.00 89.06 364 SER A O 1
ATOM 2859 N N . GLN A 1 365 ? 3.862 21.054 -1.370 1.00 89.38 365 GLN A N 1
ATOM 2860 C CA . GLN A 1 365 ? 4.747 21.886 -2.192 1.00 89.38 365 GLN A CA 1
ATOM 2861 C C . GLN A 1 365 ? 6.232 21.520 -2.020 1.00 89.38 365 GLN A C 1
ATOM 2863 O O . GLN A 1 365 ? 7.087 22.193 -2.600 1.00 89.38 365 GLN A O 1
ATOM 2868 N N . GLN A 1 366 ? 6.554 20.461 -1.263 1.00 91.12 366 GLN A N 1
ATOM 2869 C CA . GLN A 1 366 ? 7.931 20.043 -0.981 1.00 91.12 366 GLN A CA 1
ATOM 2870 C C . GLN A 1 366 ? 8.761 19.960 -2.272 1.00 91.12 366 GLN A C 1
ATOM 2872 O O . GLN A 1 366 ? 8.320 19.403 -3.282 1.00 91.12 366 GLN A O 1
ATOM 2877 N N . ALA A 1 367 ? 9.942 20.580 -2.262 1.00 89.81 367 ALA A N 1
ATOM 2878 C CA . ALA A 1 367 ? 10.796 20.716 -3.442 1.00 89.81 367 ALA A CA 1
ATOM 2879 C C . ALA A 1 367 ? 11.973 19.739 -3.474 1.00 89.81 367 ALA A C 1
ATOM 2881 O O . ALA A 1 367 ? 12.348 19.321 -4.562 1.00 89.81 367 ALA A O 1
ATOM 2882 N N . VAL A 1 368 ? 12.495 19.375 -2.307 1.00 93.12 368 VAL A N 1
ATOM 2883 C CA . VAL A 1 368 ? 13.727 18.596 -2.119 1.00 93.12 368 VAL A CA 1
ATOM 2884 C C . VAL A 1 368 ? 13.480 17.454 -1.132 1.00 93.12 368 VAL A C 1
ATOM 2886 O O . VAL A 1 368 ? 12.420 17.425 -0.497 1.00 93.12 368 VAL A O 1
ATOM 2889 N N . ASN A 1 369 ? 14.445 16.548 -0.960 1.00 94.31 369 ASN A N 1
ATOM 2890 C CA . ASN A 1 369 ? 14.348 15.389 -0.058 1.00 94.31 369 ASN A CA 1
ATOM 2891 C C . ASN A 1 369 ? 13.117 14.510 -0.346 1.00 94.31 369 ASN A C 1
ATOM 2893 O O . ASN A 1 369 ? 12.387 14.098 0.555 1.00 94.31 369 ASN A O 1
ATOM 2897 N N . LEU A 1 370 ? 12.829 14.315 -1.630 1.00 96.12 370 LEU A N 1
ATOM 2898 C CA . LEU A 1 370 ? 11.724 13.503 -2.125 1.00 96.12 370 LEU A CA 1
ATOM 2899 C C . LEU A 1 370 ? 12.205 12.082 -2.428 1.00 96.12 370 LEU A C 1
ATOM 2901 O O . LEU A 1 370 ? 13.382 11.855 -2.706 1.00 96.12 370 LEU A O 1
ATOM 2905 N N . LEU A 1 371 ? 11.277 11.127 -2.466 1.00 97.00 371 LEU A N 1
ATOM 2906 C CA . LEU A 1 371 ? 11.570 9.765 -2.919 1.00 97.00 371 LEU A CA 1
ATOM 2907 C C . LEU A 1 371 ? 10.864 9.466 -4.247 1.00 97.00 371 LEU A C 1
ATOM 2909 O O . LEU A 1 371 ? 9.727 9.899 -4.455 1.00 97.00 371 LEU A O 1
ATOM 2913 N N . PRO A 1 372 ? 11.484 8.712 -5.169 1.00 96.94 372 PRO A N 1
ATOM 2914 C CA . PRO A 1 372 ? 10.770 8.212 -6.336 1.00 96.94 372 PRO A CA 1
ATOM 2915 C C . PRO A 1 372 ? 9.708 7.191 -5.909 1.00 96.94 372 PRO A C 1
ATOM 2917 O O . PRO A 1 372 ? 9.839 6.541 -4.879 1.00 96.94 372 PRO A O 1
ATOM 2920 N N . PHE A 1 373 ? 8.668 6.979 -6.713 1.00 97.62 373 PHE A N 1
ATOM 2921 C CA . PHE A 1 373 ? 7.719 5.885 -6.472 1.00 97.62 373 PHE A CA 1
ATOM 2922 C C . PHE A 1 373 ? 8.078 4.617 -7.252 1.00 97.62 373 PHE A C 1
ATOM 2924 O O . PHE A 1 373 ? 8.431 4.673 -8.439 1.00 97.62 373 PHE A O 1
ATOM 2931 N N . GLY A 1 374 ? 7.832 3.474 -6.612 1.00 97.69 374 GLY A N 1
ATOM 2932 C CA . GLY A 1 374 ? 7.632 2.190 -7.271 1.00 97.69 374 GLY A CA 1
ATOM 2933 C C . GLY A 1 374 ? 8.868 1.317 -7.436 1.00 97.69 374 GLY A C 1
ATOM 2934 O O . GLY A 1 374 ? 8.724 0.242 -8.011 1.00 97.69 374 GLY A O 1
ATOM 2935 N N . TRP A 1 375 ? 10.055 1.742 -7.001 1.00 98.44 375 TRP A N 1
ATOM 2936 C CA . TRP A 1 375 ? 11.273 0.955 -7.196 1.00 98.44 375 TRP A CA 1
ATOM 2937 C C . TRP A 1 375 ? 11.357 -0.195 -6.196 1.00 98.44 375 TRP A C 1
ATOM 2939 O O . TRP A 1 375 ? 11.271 0.007 -4.983 1.00 98.44 375 TRP A O 1
ATOM 2949 N N . VAL A 1 376 ? 11.533 -1.406 -6.723 1.00 98.69 376 VAL A N 1
ATOM 2950 C CA . VAL A 1 376 ? 11.626 -2.637 -5.934 1.00 98.69 376 VAL A CA 1
ATOM 2951 C C . VAL A 1 376 ? 12.750 -3.529 -6.455 1.00 98.69 376 VAL A C 1
ATOM 2953 O O . VAL A 1 376 ? 13.063 -3.511 -7.649 1.00 98.69 376 VAL A O 1
ATOM 2956 N N . VAL A 1 377 ? 13.326 -4.327 -5.559 1.00 98.69 377 VAL A N 1
ATOM 2957 C CA . VAL A 1 377 ? 14.280 -5.397 -5.882 1.00 98.69 377 VAL A CA 1
ATOM 2958 C C . VAL A 1 377 ? 13.591 -6.730 -5.645 1.00 98.69 377 VAL A C 1
ATOM 2960 O O . VAL A 1 377 ? 12.970 -6.918 -4.601 1.00 98.69 377 VAL A O 1
ATOM 2963 N N . ILE A 1 378 ? 13.707 -7.639 -6.607 1.00 98.56 378 ILE A N 1
ATOM 2964 C CA . ILE A 1 378 ? 13.293 -9.031 -6.476 1.00 98.56 378 ILE A CA 1
ATOM 2965 C C . ILE A 1 378 ? 14.537 -9.887 -6.255 1.00 98.56 378 ILE A C 1
ATOM 2967 O O . ILE A 1 378 ? 15.440 -9.871 -7.090 1.00 98.56 378 ILE A O 1
ATOM 2971 N N . GLU A 1 379 ? 14.579 -10.633 -5.159 1.00 98.06 379 GLU A N 1
ATOM 2972 C CA . GLU A 1 379 ? 15.655 -11.564 -4.807 1.00 98.06 379 GLU A CA 1
ATOM 2973 C C . GLU A 1 379 ? 15.181 -13.003 -5.073 1.00 98.06 379 GLU A C 1
ATOM 2975 O O . GLU A 1 379 ? 14.083 -13.386 -4.666 1.00 98.06 379 GLU A O 1
ATOM 2980 N N . LEU A 1 380 ? 15.972 -13.797 -5.802 1.00 97.25 380 LEU A N 1
ATOM 2981 C CA . LEU A 1 380 ? 15.598 -15.152 -6.231 1.00 97.25 380 LEU A CA 1
ATOM 2982 C C . LEU A 1 380 ? 16.196 -16.223 -5.319 1.00 97.25 380 LEU A C 1
ATOM 2984 O O . LEU A 1 380 ? 17.341 -16.095 -4.898 1.00 97.25 380 LEU A O 1
ATOM 2988 N N . ASN A 1 381 ? 15.470 -17.326 -5.102 1.00 91.44 381 ASN A N 1
ATOM 2989 C CA . ASN A 1 381 ? 15.963 -18.515 -4.388 1.00 91.44 381 ASN A CA 1
ATOM 2990 C C . ASN A 1 381 ? 16.565 -18.202 -3.004 1.00 91.44 381 ASN A C 1
ATOM 2992 O O . ASN A 1 381 ? 17.580 -18.784 -2.630 1.00 91.44 381 ASN A O 1
ATOM 2996 N N . GLU A 1 382 ? 15.950 -17.272 -2.267 1.00 81.62 382 GLU A N 1
ATOM 2997 C CA . GLU A 1 382 ? 16.326 -16.943 -0.882 1.00 81.62 382 GLU A CA 1
ATOM 2998 C C . GLU A 1 382 ? 17.790 -16.469 -0.729 1.00 81.62 382 GLU A C 1
ATOM 3000 O O . GLU A 1 382 ? 18.420 -16.674 0.309 1.00 81.62 382 GLU A O 1
ATOM 3005 N N . ILE A 1 383 ? 18.352 -15.804 -1.750 1.00 91.81 383 ILE A N 1
ATOM 3006 C CA . ILE A 1 383 ? 19.654 -15.138 -1.598 1.00 91.81 383 ILE A CA 1
ATOM 3007 C C . ILE A 1 383 ? 19.617 -14.098 -0.468 1.00 91.81 383 ILE A C 1
ATOM 3009 O O . ILE A 1 383 ? 18.600 -13.453 -0.212 1.00 91.81 383 ILE A O 1
ATOM 3013 N N . SER A 1 384 ? 20.763 -13.903 0.185 1.00 85.81 384 SER A N 1
ATOM 3014 C CA . SER A 1 384 ? 20.922 -12.901 1.239 1.00 85.81 384 SER A CA 1
ATOM 3015 C C . SER A 1 384 ? 21.784 -11.741 0.749 1.00 85.81 384 SER A C 1
ATOM 3017 O O . SER A 1 384 ? 23.007 -11.861 0.650 1.00 85.81 384 SER A O 1
ATOM 3019 N N . LEU A 1 385 ? 21.152 -10.605 0.447 1.00 95.19 385 LEU A N 1
ATOM 3020 C CA . LEU A 1 385 ? 21.843 -9.349 0.151 1.00 95.19 385 LEU A CA 1
ATOM 3021 C C . LEU A 1 385 ? 21.995 -8.519 1.436 1.00 95.19 385 LEU A C 1
ATOM 3023 O O . LEU A 1 385 ? 21.220 -7.604 1.710 1.00 95.19 385 LEU A O 1
ATOM 3027 N N . GLN A 1 386 ? 22.989 -8.866 2.258 1.00 95.31 386 GLN A N 1
ATOM 3028 C CA . GLN A 1 386 ? 23.219 -8.243 3.570 1.00 95.31 386 GLN A CA 1
ATOM 3029 C C . GLN A 1 386 ? 23.420 -6.719 3.514 1.00 95.31 386 GLN A C 1
ATOM 3031 O O . GLN A 1 386 ? 22.920 -6.007 4.390 1.00 95.31 386 GLN A O 1
ATOM 3036 N N . GLU A 1 387 ? 24.114 -6.200 2.495 1.00 97.62 387 GLU A N 1
ATOM 3037 C CA . GLU A 1 387 ? 24.317 -4.755 2.328 1.00 97.62 387 GLU A CA 1
ATOM 3038 C C . GLU A 1 387 ? 22.990 -4.054 2.026 1.00 97.62 387 GLU A C 1
ATOM 3040 O O . GLU A 1 387 ? 22.687 -3.021 2.625 1.00 97.62 387 GLU A O 1
ATOM 3045 N N . LEU A 1 388 ? 22.158 -4.653 1.162 1.00 97.56 388 LEU A N 1
ATOM 3046 C CA . LEU A 1 388 ? 20.819 -4.149 0.855 1.00 97.56 388 LEU A CA 1
ATOM 3047 C C . LEU A 1 388 ? 19.946 -4.144 2.114 1.00 97.56 388 LEU A C 1
ATOM 3049 O O . LEU A 1 388 ? 19.368 -3.113 2.450 1.00 97.56 388 LEU A O 1
ATOM 3053 N N . GLY A 1 389 ? 19.890 -5.259 2.845 1.00 96.50 389 GLY A N 1
ATOM 3054 C CA . GLY A 1 389 ? 19.121 -5.349 4.087 1.00 96.50 389 GLY A CA 1
ATOM 3055 C C . GLY A 1 389 ? 19.567 -4.316 5.128 1.00 96.50 389 GLY A C 1
ATOM 3056 O O . GLY A 1 389 ? 18.733 -3.658 5.754 1.00 96.50 389 GLY A O 1
ATOM 3057 N N . THR A 1 390 ? 20.879 -4.105 5.264 1.00 97.25 390 THR A N 1
ATOM 3058 C CA . THR A 1 390 ? 21.453 -3.095 6.168 1.00 97.25 390 THR A CA 1
ATOM 3059 C C . THR A 1 390 ? 21.074 -1.679 5.743 1.00 97.25 390 THR A C 1
ATOM 3061 O O . THR A 1 390 ? 20.622 -0.895 6.580 1.00 97.25 390 THR A O 1
ATOM 3064 N N . PHE A 1 391 ? 21.196 -1.357 4.454 1.00 98.00 391 PHE A N 1
ATOM 3065 C CA . PHE A 1 391 ? 20.797 -0.064 3.904 1.00 98.00 391 PHE A CA 1
ATOM 3066 C C . PHE A 1 391 ? 19.307 0.212 4.134 1.00 98.00 391 PHE A C 1
ATOM 3068 O O . PHE A 1 391 ? 18.958 1.256 4.684 1.00 98.00 391 PHE A O 1
ATOM 3075 N N . LEU A 1 392 ? 18.422 -0.733 3.797 1.00 97.75 392 LEU A N 1
ATOM 3076 C CA . LEU A 1 392 ? 16.977 -0.566 3.986 1.00 97.75 392 LEU A CA 1
ATOM 3077 C C . LEU A 1 392 ? 16.624 -0.395 5.466 1.00 97.75 392 LEU A C 1
ATOM 3079 O O . LEU A 1 392 ? 15.809 0.457 5.807 1.00 97.75 392 LEU A O 1
ATOM 3083 N N . LYS A 1 393 ? 17.288 -1.129 6.363 1.00 96.75 393 LYS A N 1
ATOM 3084 C CA . LYS A 1 393 ? 17.132 -0.961 7.812 1.00 96.75 393 LYS A CA 1
ATOM 3085 C C . LYS A 1 393 ? 17.578 0.421 8.293 1.00 96.75 393 LYS A C 1
ATOM 3087 O O . LYS A 1 393 ? 16.906 1.021 9.131 1.00 96.75 393 LYS A O 1
ATOM 3092 N N . GLN A 1 394 ? 18.694 0.941 7.785 1.00 97.00 394 GLN A N 1
ATOM 3093 C CA . GLN A 1 394 ? 19.174 2.286 8.115 1.00 97.00 394 GLN A CA 1
ATOM 3094 C C . GLN A 1 394 ? 18.222 3.371 7.601 1.00 97.00 394 GLN A C 1
ATOM 3096 O O . GLN A 1 394 ? 17.864 4.263 8.368 1.00 97.00 394 GLN A O 1
ATOM 3101 N N . GLN A 1 395 ? 17.750 3.259 6.358 1.00 97.50 395 GLN A N 1
ATOM 3102 C CA . GLN A 1 395 ? 16.752 4.173 5.800 1.00 97.50 395 GLN A CA 1
ATOM 3103 C C . GLN A 1 395 ? 15.441 4.110 6.599 1.00 97.50 395 GLN A C 1
ATOM 3105 O O . GLN A 1 395 ? 14.931 5.135 7.038 1.00 97.50 395 GLN A O 1
ATOM 3110 N N . ALA A 1 396 ? 14.938 2.915 6.918 1.00 97.06 396 ALA A N 1
ATOM 3111 C CA . ALA A 1 396 ? 13.749 2.758 7.755 1.00 97.06 396 ALA A CA 1
ATOM 3112 C C . ALA A 1 396 ? 13.901 3.438 9.132 1.00 97.06 396 ALA A C 1
ATOM 3114 O O . ALA A 1 396 ? 12.953 4.055 9.617 1.00 97.06 396 ALA A O 1
ATOM 3115 N N . LYS A 1 397 ? 15.092 3.386 9.751 1.00 96.19 397 LYS A N 1
ATOM 3116 C CA . LYS A 1 397 ? 15.392 4.125 10.992 1.00 96.19 397 LYS A CA 1
ATOM 3117 C C . LYS A 1 397 ? 15.391 5.639 10.786 1.00 96.19 397 LYS A C 1
ATOM 3119 O O . LYS A 1 397 ? 14.780 6.335 11.587 1.00 96.19 397 LYS A O 1
ATOM 3124 N N . GLN A 1 398 ? 16.040 6.137 9.733 1.00 94.69 398 GLN A N 1
ATOM 3125 C CA . GLN A 1 398 ? 16.076 7.573 9.412 1.00 94.69 398 GLN A CA 1
ATOM 3126 C C . GLN A 1 398 ? 14.678 8.146 9.149 1.00 94.69 398 GLN A C 1
ATOM 3128 O O . GLN A 1 398 ? 14.407 9.292 9.491 1.00 94.69 398 GLN A O 1
ATOM 3133 N N . HIS A 1 399 ? 13.775 7.327 8.611 1.00 93.06 399 HIS A N 1
ATOM 3134 C CA . HIS A 1 399 ? 12.371 7.664 8.382 1.00 93.06 399 HIS A CA 1
ATOM 3135 C C . HIS A 1 399 ? 11.446 7.259 9.552 1.00 93.06 399 HIS A C 1
ATOM 3137 O O . HIS A 1 399 ? 10.244 7.091 9.361 1.00 93.06 399 HIS A O 1
ATOM 3143 N N . ASN A 1 400 ? 11.987 7.096 10.767 1.00 94.56 400 ASN A N 1
ATOM 3144 C CA . ASN A 1 400 ? 11.261 6.833 12.021 1.00 94.56 400 ASN A CA 1
ATOM 3145 C C . ASN A 1 400 ? 10.378 5.567 12.047 1.00 94.56 400 ASN A C 1
ATOM 3147 O O . ASN A 1 400 ? 9.542 5.413 12.937 1.00 94.56 400 ASN A O 1
ATOM 3151 N N . ALA A 1 401 ? 10.571 4.609 11.135 1.00 96.19 401 ALA A N 1
ATOM 3152 C CA . ALA A 1 401 ? 9.687 3.447 11.010 1.00 96.19 401 ALA A CA 1
ATOM 3153 C C . ALA A 1 401 ? 9.635 2.576 12.280 1.00 96.19 401 ALA A C 1
ATOM 3155 O O . ALA A 1 401 ? 8.594 1.999 12.583 1.00 96.19 401 ALA A O 1
ATOM 3156 N N . TYR A 1 402 ? 10.734 2.493 13.040 1.00 96.12 402 TYR A N 1
ATOM 3157 C CA . TYR A 1 402 ? 10.789 1.718 14.288 1.00 96.12 402 TYR A CA 1
ATOM 3158 C C . TYR A 1 402 ? 10.043 2.393 15.442 1.00 96.12 402 TYR A C 1
ATOM 3160 O O . TYR A 1 402 ? 9.396 1.704 16.219 1.00 96.12 402 TYR A O 1
ATOM 3168 N N . GLN A 1 403 ? 10.069 3.726 15.524 1.00 95.25 403 GLN A N 1
ATOM 3169 C CA . GLN A 1 403 ? 9.241 4.448 16.495 1.00 95.25 403 GLN A CA 1
ATOM 3170 C C . GLN A 1 403 ? 7.759 4.281 16.149 1.00 95.25 403 GLN A C 1
ATOM 3172 O O . GLN A 1 403 ? 6.948 3.956 17.011 1.00 95.25 403 GLN A O 1
ATOM 3177 N N . LEU A 1 404 ? 7.419 4.409 14.860 1.00 96.25 404 LEU A N 1
ATOM 3178 C CA . LEU A 1 404 ? 6.054 4.200 14.381 1.00 96.25 404 LEU A CA 1
ATOM 3179 C C . LEU A 1 404 ? 5.564 2.765 14.626 1.00 96.25 404 LEU A C 1
ATOM 3181 O O . LEU A 1 404 ? 4.392 2.568 14.934 1.00 96.25 404 LEU A O 1
ATOM 3185 N N . ARG A 1 405 ? 6.442 1.758 14.525 1.00 96.06 405 ARG A N 1
ATOM 3186 C CA . ARG A 1 405 ? 6.123 0.366 14.876 1.00 96.06 405 ARG A CA 1
ATOM 3187 C C . ARG A 1 405 ? 5.651 0.250 16.320 1.00 96.06 405 ARG A C 1
ATOM 3189 O O . ARG A 1 405 ? 4.616 -0.363 16.561 1.00 96.06 405 ARG A O 1
ATOM 3196 N N . ASP A 1 406 ? 6.405 0.806 17.262 1.00 95.62 406 ASP A N 1
ATOM 3197 C CA . ASP A 1 406 ? 6.095 0.663 18.686 1.00 95.62 406 ASP A CA 1
ATOM 3198 C C . ASP A 1 406 ? 4.740 1.322 19.005 1.00 95.62 406 ASP A C 1
ATOM 3200 O O . ASP A 1 406 ? 3.899 0.737 19.689 1.00 95.62 406 ASP A O 1
ATOM 3204 N N . THR A 1 407 ? 4.457 2.481 18.398 1.00 95.81 407 THR A N 1
ATOM 3205 C CA . THR A 1 407 ? 3.135 3.122 18.468 1.00 95.81 407 THR A CA 1
ATOM 3206 C C . THR A 1 407 ? 2.028 2.267 17.835 1.00 95.81 407 THR 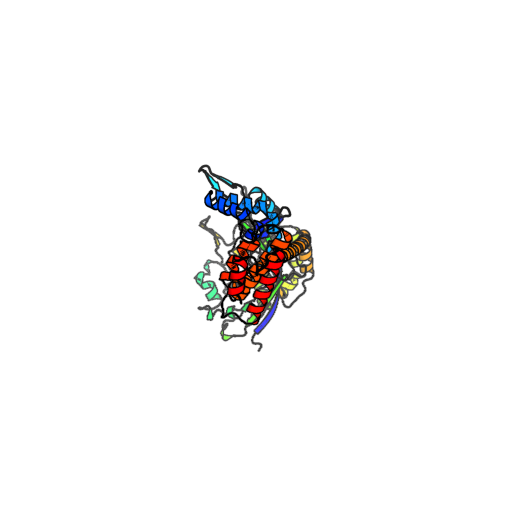A C 1
ATOM 3208 O O . THR A 1 407 ? 0.959 2.119 18.425 1.00 95.81 407 THR A O 1
ATOM 3211 N N . LEU A 1 408 ? 2.268 1.659 16.669 1.00 95.38 408 LEU A N 1
ATOM 3212 C CA . LEU A 1 408 ? 1.293 0.793 15.997 1.00 95.38 408 LEU A CA 1
ATOM 3213 C C . LEU A 1 408 ? 0.942 -0.447 16.830 1.00 95.38 408 LEU A C 1
ATOM 3215 O O . LEU A 1 408 ? -0.225 -0.834 16.887 1.00 95.38 408 LEU A O 1
ATOM 3219 N N . ILE A 1 409 ? 1.933 -1.067 17.477 1.00 94.88 409 ILE A N 1
ATOM 3220 C CA . ILE A 1 409 ? 1.714 -2.209 18.377 1.00 94.88 409 ILE A CA 1
ATOM 3221 C C . ILE A 1 409 ? 0.806 -1.789 19.536 1.00 94.88 409 ILE A C 1
ATOM 3223 O O . ILE A 1 409 ? -0.179 -2.477 19.815 1.00 94.88 409 ILE A O 1
ATOM 3227 N N . ASN A 1 410 ? 1.075 -0.632 20.147 1.00 94.06 410 ASN A N 1
ATOM 3228 C CA . ASN A 1 410 ? 0.248 -0.100 21.228 1.00 94.06 410 ASN A CA 1
ATOM 3229 C C . ASN A 1 410 ? -1.193 0.163 20.768 1.00 94.06 410 ASN A C 1
ATOM 3231 O O . ASN A 1 410 ? -2.131 -0.227 21.463 1.00 94.06 410 ASN A O 1
ATOM 3235 N N . PHE A 1 411 ? -1.395 0.745 19.579 1.00 94.06 411 PHE A N 1
ATOM 3236 C CA . PHE A 1 411 ? -2.741 0.937 19.032 1.00 94.06 411 PHE A CA 1
ATOM 3237 C C . PHE A 1 411 ? -3.480 -0.380 18.824 1.00 94.06 411 PHE A C 1
ATOM 3239 O O . PHE A 1 411 ? -4.623 -0.498 19.255 1.00 94.06 411 PHE A O 1
ATOM 3246 N N . LYS A 1 412 ? -2.831 -1.387 18.228 1.00 92.81 412 LYS A N 1
ATOM 3247 C CA . LYS A 1 412 ? -3.451 -2.705 18.026 1.00 92.81 412 LYS A CA 1
ATOM 3248 C C . LYS A 1 412 ? -3.875 -3.339 19.350 1.00 92.81 412 LYS A C 1
ATOM 3250 O O . LYS A 1 412 ? -4.972 -3.886 19.441 1.00 92.81 412 LYS A O 1
ATOM 3255 N N . GLN A 1 413 ? -3.036 -3.243 20.382 1.00 93.44 413 GLN A N 1
ATOM 3256 C CA . GLN A 1 413 ? -3.356 -3.750 21.719 1.00 93.44 413 GLN A CA 1
ATOM 3257 C C . GLN A 1 413 ? -4.539 -3.003 22.348 1.00 93.44 413 GLN A C 1
ATOM 3259 O O . GLN A 1 413 ? -5.464 -3.640 22.858 1.00 93.44 413 GLN A O 1
ATOM 3264 N N . GLN A 1 414 ? -4.546 -1.669 22.280 1.00 92.50 414 GLN A N 1
ATOM 3265 C CA . GLN A 1 414 ? -5.636 -0.840 22.804 1.00 92.50 414 GLN A CA 1
ATOM 3266 C C . GLN A 1 414 ? -6.962 -1.113 22.085 1.00 92.50 414 GLN A C 1
ATOM 3268 O O . GLN A 1 414 ? -7.970 -1.353 22.746 1.00 92.50 414 GLN A O 1
ATOM 3273 N N . GLN A 1 415 ? -6.952 -1.152 20.751 1.00 92.69 415 GLN A N 1
ATOM 3274 C CA . GLN A 1 415 ? -8.131 -1.431 19.925 1.00 92.69 415 GLN A CA 1
ATOM 3275 C C . GLN A 1 415 ? -8.694 -2.828 20.204 1.00 92.69 415 GLN A C 1
ATOM 3277 O O . GLN A 1 415 ? -9.893 -2.972 20.430 1.00 92.69 415 GLN A O 1
ATOM 3282 N N . THR A 1 416 ? -7.832 -3.847 20.286 1.00 92.00 416 THR A N 1
ATOM 3283 C CA . THR A 1 416 ? -8.253 -5.225 20.601 1.00 92.00 416 THR A CA 1
ATOM 3284 C C . THR A 1 416 ? -8.872 -5.313 21.996 1.00 92.00 416 THR A C 1
ATOM 3286 O O . THR A 1 416 ? -9.934 -5.906 22.173 1.00 92.00 416 THR A O 1
ATOM 3289 N N . THR A 1 417 ? -8.242 -4.684 22.993 1.00 93.56 417 THR A N 1
ATOM 3290 C CA . THR A 1 417 ? -8.749 -4.664 24.375 1.00 93.56 417 THR A CA 1
ATOM 3291 C C . THR A 1 417 ? -10.101 -3.961 24.454 1.00 93.56 417 THR A C 1
ATOM 3293 O O . THR A 1 417 ? -11.022 -4.440 25.115 1.00 93.56 417 THR A O 1
ATOM 3296 N N . GLN A 1 418 ? -10.244 -2.835 23.754 1.00 92.25 418 GLN A N 1
ATOM 3297 C CA . GLN A 1 418 ? -11.482 -2.070 23.731 1.00 92.25 418 GLN A CA 1
ATOM 3298 C C . GLN A 1 418 ? -12.612 -2.838 23.031 1.00 92.25 418 GLN A C 1
ATOM 3300 O O . GLN A 1 418 ? -13.726 -2.872 23.550 1.00 92.25 418 GLN A O 1
ATOM 3305 N N . GLN A 1 419 ? -12.334 -3.499 21.904 1.00 88.69 419 GLN A N 1
ATOM 3306 C CA . GLN A 1 419 ? -13.308 -4.349 21.215 1.00 88.69 419 GLN A CA 1
ATOM 3307 C C . GLN A 1 419 ? -13.751 -5.529 22.086 1.00 88.69 419 GLN A C 1
ATOM 3309 O O . GLN A 1 419 ? -14.948 -5.777 22.200 1.00 88.69 419 GLN A O 1
ATOM 3314 N N . ALA A 1 420 ? -12.817 -6.204 22.764 1.00 91.75 420 ALA A N 1
ATOM 3315 C CA . ALA A 1 420 ? -13.145 -7.288 23.689 1.00 91.75 420 ALA A CA 1
ATOM 3316 C C . ALA A 1 420 ? -14.027 -6.805 24.851 1.00 91.75 420 ALA A C 1
ATOM 3318 O O . ALA A 1 420 ? -14.987 -7.477 25.224 1.00 91.75 420 ALA A O 1
ATOM 3319 N N . LYS A 1 421 ? -13.749 -5.610 25.390 1.00 93.38 421 LYS A N 1
ATOM 3320 C CA . LYS A 1 421 ? -14.572 -5.000 26.440 1.00 93.38 421 LYS A CA 1
ATOM 3321 C C . LYS A 1 421 ? -15.995 -4.705 25.959 1.00 93.38 421 LYS A C 1
ATOM 3323 O O . LYS A 1 421 ? -16.938 -5.002 26.685 1.00 93.38 421 LYS A O 1
ATOM 3328 N N . LEU A 1 422 ? -16.155 -4.136 24.761 1.00 89.12 422 LEU A N 1
ATOM 3329 C CA . LEU A 1 422 ? -17.481 -3.875 24.187 1.00 89.12 422 LEU A CA 1
ATOM 3330 C C . LEU A 1 422 ? -18.246 -5.172 23.915 1.00 89.12 422 LEU A C 1
ATOM 3332 O O . LEU A 1 422 ? -19.440 -5.244 24.192 1.00 89.12 422 LEU A O 1
ATOM 3336 N N . GLU A 1 423 ? -17.572 -6.193 23.390 1.00 90.25 423 GLU A N 1
ATOM 3337 C CA . GLU A 1 423 ? -18.212 -7.477 23.112 1.00 90.25 423 GLU A CA 1
ATOM 3338 C C . GLU A 1 423 ? -18.675 -8.157 24.403 1.00 90.25 423 GLU A C 1
ATOM 3340 O O . GLU A 1 423 ? -19.791 -8.666 24.462 1.00 90.25 423 GLU A O 1
ATOM 3345 N N . GLN A 1 424 ? -17.872 -8.084 25.467 1.00 93.88 424 GLN A N 1
ATOM 3346 C CA . GLN A 1 424 ? -18.271 -8.578 26.781 1.00 93.88 424 GLN A CA 1
ATOM 3347 C C . GLN A 1 424 ? -19.496 -7.828 27.321 1.00 93.88 424 GLN A C 1
ATOM 3349 O O . GLN A 1 424 ? -20.456 -8.464 27.742 1.00 93.88 424 GLN A O 1
ATOM 3354 N N . GLN A 1 425 ? -19.505 -6.492 27.239 1.00 92.19 425 GLN A N 1
ATOM 3355 C CA . GLN A 1 425 ? -20.659 -5.680 27.646 1.00 92.19 425 GLN A CA 1
ATOM 3356 C C . GLN A 1 425 ? -21.927 -6.063 26.874 1.00 92.19 425 GLN A C 1
ATOM 3358 O O . GLN A 1 425 ? -22.982 -6.237 27.474 1.00 92.19 425 GLN A O 1
ATOM 3363 N N . ARG A 1 426 ? -21.815 -6.275 25.558 1.00 90.00 426 ARG A N 1
ATOM 3364 C CA . ARG A 1 426 ? -22.932 -6.710 24.710 1.00 90.00 426 ARG A CA 1
ATOM 3365 C C . ARG A 1 426 ? -23.467 -8.082 25.119 1.00 90.00 426 ARG A C 1
ATOM 3367 O O . ARG A 1 426 ? -24.677 -8.294 25.121 1.00 90.00 426 ARG A O 1
ATOM 3374 N N . LEU A 1 427 ? -22.581 -9.023 25.444 1.00 94.31 427 LEU A N 1
ATOM 3375 C CA . LEU A 1 427 ? -22.974 -10.354 25.908 1.00 94.31 427 LEU A CA 1
ATOM 3376 C C . LEU A 1 427 ? -23.663 -10.301 27.274 1.00 94.31 427 LEU A C 1
ATOM 3378 O O . LEU A 1 427 ? -24.620 -11.043 27.490 1.00 94.31 427 LEU A O 1
ATOM 3382 N N . ASP A 1 428 ? -23.206 -9.433 28.172 1.00 95.19 428 ASP A N 1
ATOM 3383 C CA . ASP A 1 428 ? -23.809 -9.270 29.494 1.00 95.19 428 ASP A CA 1
ATOM 3384 C C . ASP A 1 428 ? -25.191 -8.596 29.396 1.00 95.19 428 ASP A C 1
ATOM 3386 O O . ASP A 1 428 ? -26.149 -9.099 29.977 1.00 95.19 428 ASP A O 1
ATOM 3390 N N . GLU A 1 429 ? -25.352 -7.569 28.554 1.00 93.31 429 GLU A N 1
ATOM 3391 C CA . GLU A 1 429 ? -26.662 -6.962 28.257 1.00 93.31 429 GLU A CA 1
ATOM 3392 C C . GLU A 1 429 ? -27.656 -7.975 27.661 1.00 93.31 429 GLU A C 1
ATOM 3394 O O . GLU A 1 429 ? -28.827 -8.009 28.045 1.00 93.31 429 GLU A O 1
ATOM 3399 N N . LEU A 1 430 ? -27.205 -8.837 26.740 1.00 94.56 430 LEU A N 1
ATOM 3400 C CA . LEU A 1 430 ? -28.050 -9.885 26.158 1.00 94.56 430 LEU A CA 1
ATOM 3401 C C . LEU A 1 430 ? -28.489 -10.919 27.201 1.00 94.56 430 LEU A C 1
ATOM 3403 O O . LEU A 1 430 ? -29.638 -11.360 27.162 1.00 94.56 430 LEU A O 1
ATOM 3407 N N . LYS A 1 431 ? -27.609 -11.286 28.140 1.00 94.94 431 LYS A N 1
ATOM 3408 C CA . LYS A 1 431 ? -27.964 -12.173 29.256 1.00 94.94 431 LYS A CA 1
ATOM 3409 C C . LYS A 1 431 ? -28.984 -11.522 30.178 1.00 94.94 431 LYS A C 1
ATOM 3411 O O . LYS A 1 431 ? -29.971 -12.167 30.503 1.00 94.94 431 LYS A O 1
ATOM 3416 N N . GLU A 1 432 ? -28.804 -10.252 30.538 1.00 94.94 432 GLU A N 1
ATOM 3417 C CA . GLU A 1 432 ? -29.770 -9.535 31.377 1.00 94.94 432 GLU A CA 1
ATOM 3418 C C . GLU A 1 432 ? -31.157 -9.444 30.720 1.00 94.94 432 GLU A C 1
ATOM 3420 O O . GLU A 1 432 ? -32.179 -9.586 31.394 1.00 94.94 432 GLU A O 1
ATOM 3425 N N . ILE A 1 433 ? -31.217 -9.217 29.403 1.00 95.00 433 ILE A N 1
ATOM 3426 C CA . ILE A 1 433 ? -32.481 -9.204 28.649 1.00 95.00 433 ILE A CA 1
ATOM 3427 C C . ILE A 1 433 ? -33.125 -10.595 28.645 1.00 95.00 433 ILE A C 1
ATOM 3429 O O . ILE A 1 433 ? -34.333 -10.710 28.860 1.00 95.00 433 ILE A O 1
ATOM 3433 N N . GLU A 1 434 ? -32.340 -11.646 28.415 1.00 94.19 434 GLU A N 1
ATOM 3434 C CA . GLU A 1 434 ? -32.829 -13.026 28.405 1.00 94.19 434 GLU A CA 1
ATOM 3435 C C . GLU A 1 434 ? -33.331 -13.462 29.788 1.00 94.19 434 GLU A C 1
ATOM 3437 O O . GLU A 1 434 ? -34.409 -14.041 29.897 1.00 94.19 434 GLU A O 1
ATOM 3442 N N . GLU A 1 435 ? -32.603 -13.122 30.854 1.00 93.94 435 GLU A N 1
ATOM 3443 C CA . GLU A 1 435 ? -33.003 -13.381 32.238 1.00 93.94 435 GLU A CA 1
ATOM 3444 C C . GLU A 1 435 ? -34.307 -12.664 32.588 1.00 93.94 435 GLU A C 1
ATOM 3446 O O . GLU A 1 435 ? -35.207 -13.282 33.159 1.00 93.94 435 GLU A O 1
ATOM 3451 N N . LYS A 1 436 ? -34.460 -11.392 32.193 1.00 94.69 436 LYS A N 1
ATOM 3452 C CA . LYS A 1 436 ? -35.729 -10.666 32.356 1.00 94.69 436 LYS A CA 1
ATOM 3453 C C . LYS A 1 436 ? -36.863 -11.339 31.591 1.00 94.69 436 LYS A C 1
ATOM 3455 O O . LYS A 1 436 ? -37.937 -11.525 32.156 1.00 94.69 436 LYS A O 1
ATOM 3460 N N . ARG A 1 437 ? -36.628 -11.763 30.346 1.00 94.75 437 ARG A N 1
ATOM 3461 C CA . ARG A 1 437 ? -37.639 -12.457 29.535 1.00 94.75 437 ARG A CA 1
ATOM 3462 C C . ARG A 1 437 ? -38.067 -13.781 30.173 1.00 94.75 437 ARG A C 1
ATOM 3464 O O . ARG A 1 437 ? -39.261 -14.049 30.259 1.00 94.75 437 ARG A O 1
ATOM 3471 N N . LEU A 1 438 ? -37.113 -14.576 30.658 1.00 94.06 438 LEU A N 1
ATOM 3472 C CA . LEU A 1 438 ? -37.372 -15.829 31.372 1.00 94.06 438 LEU A CA 1
ATOM 3473 C C . LEU A 1 438 ? -38.150 -15.593 32.671 1.00 94.06 438 LEU A C 1
ATOM 3475 O O . LEU A 1 438 ? -39.088 -16.332 32.959 1.00 94.06 438 LEU A O 1
ATOM 3479 N N . GLN A 1 439 ? -37.802 -14.559 33.441 1.00 93.00 439 GLN A N 1
ATOM 3480 C CA . GLN A 1 439 ? -38.537 -14.192 34.654 1.00 93.00 439 GLN A CA 1
ATOM 3481 C C . GLN A 1 439 ? -39.973 -13.755 34.342 1.00 93.00 439 GLN A C 1
ATOM 3483 O O . GLN A 1 439 ? -40.904 -14.180 35.024 1.00 93.00 439 GLN A O 1
ATOM 3488 N N . GLU A 1 440 ? -40.175 -12.946 33.300 1.00 92.50 440 GLU A N 1
ATOM 3489 C CA . GLU A 1 440 ? -41.505 -12.525 32.852 1.00 92.50 440 GLU A CA 1
ATOM 3490 C C . GLU A 1 440 ? -42.347 -13.708 32.353 1.00 92.50 440 GLU A C 1
ATOM 3492 O O . GLU A 1 440 ? -43.535 -13.800 32.672 1.00 92.50 440 GLU A O 1
ATOM 3497 N N . GLU A 1 441 ? -41.749 -14.642 31.611 1.00 91.31 441 GLU A N 1
ATOM 3498 C CA . GLU A 1 441 ? -42.417 -15.856 31.140 1.00 91.31 441 GLU A CA 1
ATOM 3499 C C . GLU A 1 441 ? -42.770 -16.796 32.299 1.00 91.31 441 GLU A C 1
ATOM 3501 O O . GLU A 1 441 ? -43.907 -17.261 32.389 1.00 91.31 441 GLU A O 1
ATOM 3506 N N . GLN A 1 442 ? -41.851 -17.009 33.245 1.00 91.50 442 GLN A N 1
ATOM 3507 C CA . GLN A 1 442 ? -42.127 -17.775 34.461 1.00 91.50 442 GLN A CA 1
ATOM 3508 C C . GLN A 1 442 ? -43.239 -17.132 35.293 1.00 91.50 442 GLN A C 1
ATOM 3510 O O . GLN A 1 442 ? -44.144 -17.836 35.740 1.00 91.50 442 GLN A O 1
ATOM 3515 N N . ALA A 1 443 ? -43.226 -15.808 35.466 1.00 90.00 443 ALA A N 1
ATOM 3516 C CA . ALA A 1 443 ? -44.283 -15.090 36.172 1.00 90.00 443 ALA A CA 1
ATOM 3517 C C . ALA A 1 443 ? -45.636 -15.213 35.450 1.00 90.00 443 ALA A C 1
ATOM 3519 O O . ALA A 1 443 ? -46.669 -15.389 36.100 1.00 90.00 443 ALA A O 1
ATOM 3520 N N . ARG A 1 444 ? -45.646 -15.181 34.110 1.00 90.06 444 ARG A N 1
ATOM 3521 C CA . ARG A 1 444 ? -46.849 -15.424 33.299 1.00 90.06 444 ARG A CA 1
ATOM 3522 C C . ARG A 1 444 ? -47.380 -16.842 33.471 1.00 90.06 444 ARG A C 1
ATOM 3524 O O . ARG A 1 444 ? -48.564 -16.988 33.756 1.00 90.06 444 ARG A O 1
ATOM 3531 N N . LEU A 1 445 ? -46.523 -17.857 33.362 1.00 89.25 445 LEU A N 1
ATOM 3532 C CA . LEU A 1 445 ? -46.902 -19.259 33.554 1.00 89.25 445 LEU A CA 1
ATOM 3533 C C . LEU A 1 445 ? -47.410 -19.515 34.975 1.00 89.25 445 LEU A C 1
ATOM 3535 O O . LEU A 1 445 ? -48.410 -20.203 35.148 1.00 89.25 445 LEU A O 1
ATOM 3539 N N . GLN A 1 446 ? -46.777 -18.926 35.993 1.00 84.56 446 GLN A N 1
ATOM 3540 C CA . GLN A 1 446 ? -47.260 -19.001 37.374 1.00 84.56 446 GLN A CA 1
ATOM 3541 C C . GLN A 1 446 ? -48.625 -18.325 37.535 1.00 84.56 446 GLN A C 1
ATOM 3543 O O . GLN A 1 446 ? -49.513 -18.896 38.161 1.00 84.56 446 GLN A O 1
ATOM 3548 N N . ALA A 1 447 ? -48.827 -17.142 36.951 1.00 83.12 447 ALA A N 1
ATOM 3549 C CA . ALA A 1 447 ? -50.111 -16.447 37.003 1.00 83.12 447 ALA A CA 1
ATOM 3550 C C . ALA A 1 447 ? -51.221 -17.203 36.252 1.00 83.12 447 ALA A C 1
ATOM 3552 O O . ALA A 1 447 ? -52.369 -17.214 36.694 1.00 83.12 447 ALA A O 1
ATOM 3553 N N . GLU A 1 448 ? -50.900 -17.837 35.125 1.00 83.50 448 GLU A N 1
ATOM 3554 C CA . GLU A 1 448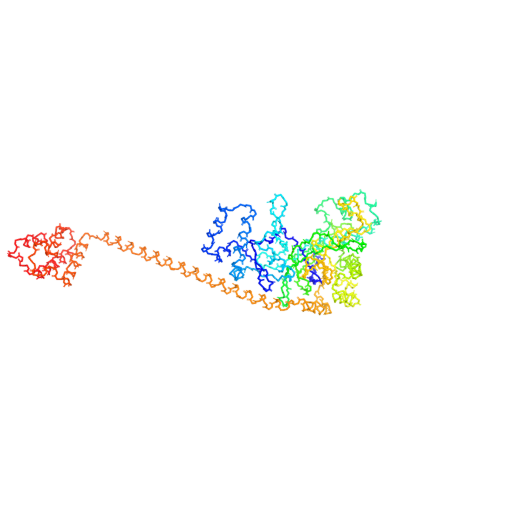 ? -51.838 -18.644 34.344 1.00 83.50 448 GLU A CA 1
ATOM 3555 C C . GLU A 1 448 ? -52.160 -19.971 35.038 1.00 83.50 448 GLU A C 1
ATOM 3557 O O . GLU A 1 448 ? -53.331 -20.332 35.143 1.00 83.50 448 GLU A O 1
ATOM 3562 N N . ALA A 1 449 ? -51.159 -20.642 35.613 1.00 81.19 449 ALA A N 1
ATOM 3563 C CA . ALA A 1 449 ? -51.366 -21.802 36.473 1.00 81.19 449 ALA A CA 1
ATOM 3564 C C . ALA A 1 449 ? -52.253 -21.448 37.674 1.00 81.19 449 ALA A C 1
ATOM 3566 O O . ALA A 1 449 ? -53.179 -22.189 37.983 1.00 81.19 449 ALA A O 1
ATOM 3567 N N . GLU A 1 450 ? -52.038 -20.290 38.308 1.00 73.19 450 GLU A N 1
ATOM 3568 C CA . GLU A 1 450 ? -52.869 -19.828 39.421 1.00 73.19 450 GLU A CA 1
ATOM 3569 C C . GLU A 1 450 ? -54.318 -19.547 38.991 1.00 73.19 450 GLU A C 1
ATOM 3571 O O . GLU A 1 450 ? -55.244 -19.880 39.729 1.00 73.19 450 GLU A O 1
ATOM 3576 N N . LYS A 1 451 ? -54.536 -18.995 37.788 1.00 75.19 451 LYS A N 1
ATOM 3577 C CA . LYS A 1 451 ? -55.880 -18.792 37.214 1.00 75.19 451 LYS A CA 1
ATOM 3578 C C . LYS A 1 451 ? -56.569 -20.094 36.807 1.00 75.19 451 LYS A C 1
ATOM 3580 O O . LYS A 1 451 ? -57.792 -20.169 36.893 1.00 75.19 451 LYS A O 1
ATOM 3585 N N . ASN A 1 452 ? -55.804 -21.095 36.376 1.00 77.19 452 ASN A N 1
ATOM 3586 C CA . ASN A 1 452 ? -56.314 -22.400 35.950 1.00 77.19 452 ASN A CA 1
ATOM 3587 C C . ASN A 1 452 ? -56.458 -23.401 37.105 1.00 77.19 452 ASN A C 1
ATOM 3589 O O . ASN A 1 452 ? -56.948 -24.510 36.884 1.00 77.19 452 ASN A O 1
ATOM 3593 N N . LYS A 1 453 ? -56.073 -23.033 38.337 1.00 80.56 453 LYS A N 1
ATOM 3594 C CA . LYS A 1 453 ? -56.355 -23.857 39.517 1.00 80.56 453 LYS A CA 1
ATOM 3595 C C . LYS A 1 453 ? -57.857 -24.100 39.651 1.00 80.56 453 LYS A C 1
ATOM 3597 O O . LYS A 1 453 ? -58.635 -23.169 39.436 1.00 80.56 453 LYS A O 1
ATOM 3602 N N . PRO A 1 454 ? -58.289 -25.306 40.047 1.00 83.75 454 PRO A N 1
ATOM 3603 C CA . PRO A 1 454 ? -59.693 -25.569 40.322 1.00 83.75 454 PRO A CA 1
ATOM 3604 C C . PRO A 1 454 ? -60.282 -24.550 41.309 1.00 83.75 454 PRO A C 1
ATOM 3606 O O . PRO A 1 454 ? -59.616 -24.149 42.266 1.00 83.75 454 PRO A O 1
ATOM 3609 N N . ILE A 1 455 ? -61.551 -24.171 41.113 1.00 82.25 455 ILE A N 1
ATOM 3610 C CA . ILE A 1 455 ? -62.263 -23.162 41.928 1.00 82.25 455 ILE A CA 1
ATOM 3611 C C . ILE A 1 455 ? -62.095 -23.423 43.432 1.00 82.25 455 ILE A C 1
ATOM 3613 O O . ILE A 1 455 ? -61.880 -22.493 44.203 1.00 82.25 455 ILE A O 1
ATOM 3617 N N . HIS A 1 456 ? -62.118 -24.691 43.848 1.00 84.56 456 HIS A N 1
ATOM 3618 C CA . HIS A 1 456 ? -61.964 -25.069 45.250 1.00 84.56 456 HIS A CA 1
ATOM 3619 C C . HIS A 1 456 ? -60.605 -24.685 45.845 1.00 84.56 456 HIS A C 1
ATOM 3621 O O . HIS A 1 456 ? -60.556 -24.171 46.963 1.00 84.56 456 HIS A O 1
ATOM 3627 N N . GLU A 1 457 ? -59.508 -24.864 45.104 1.00 83.19 457 GLU A N 1
ATOM 3628 C CA . GLU A 1 457 ? -58.172 -24.460 45.551 1.00 83.19 457 GLU A CA 1
ATOM 3629 C C . GLU A 1 457 ? -58.040 -22.937 45.630 1.00 83.19 457 GLU A C 1
ATOM 3631 O O . GLU A 1 457 ? -57.474 -22.416 46.594 1.00 83.19 457 GLU A O 1
ATOM 3636 N N . GLN A 1 458 ? -58.606 -22.217 44.655 1.00 82.62 458 GLN A N 1
ATOM 3637 C CA . GLN A 1 458 ? -58.608 -20.753 44.646 1.00 82.62 458 GLN A CA 1
ATOM 3638 C C . GLN A 1 458 ? -59.380 -20.192 45.847 1.00 82.62 458 GLN A C 1
ATOM 3640 O O . GLN A 1 458 ? -58.874 -19.319 46.554 1.00 82.62 458 GLN A O 1
ATOM 3645 N N . THR A 1 459 ? -60.576 -20.724 46.124 1.00 86.12 459 THR A N 1
ATOM 3646 C CA . THR A 1 459 ? -61.408 -20.315 47.265 1.00 86.12 459 THR A CA 1
ATOM 3647 C C . THR A 1 459 ? -60.719 -20.612 48.598 1.00 86.12 459 THR A C 1
ATOM 3649 O O . THR A 1 459 ? -60.696 -19.755 49.484 1.00 86.12 459 THR A O 1
ATOM 3652 N N . LEU A 1 460 ? -60.113 -21.796 48.742 1.00 87.25 460 LEU A N 1
ATOM 3653 C CA . LEU A 1 460 ? -59.338 -22.177 49.926 1.00 87.25 460 LEU A CA 1
ATOM 3654 C C . LEU A 1 460 ? -58.167 -21.227 50.172 1.00 87.25 460 LEU A C 1
ATOM 3656 O O . LEU A 1 460 ? -57.988 -20.757 51.295 1.00 87.25 460 LEU A O 1
ATOM 3660 N N . LYS A 1 461 ? -57.374 -20.939 49.135 1.00 87.00 461 LYS A N 1
ATOM 3661 C CA . LYS A 1 461 ? -56.225 -20.036 49.239 1.00 87.00 461 LYS A CA 1
ATOM 3662 C C . LYS A 1 461 ? -56.670 -18.619 49.589 1.00 87.00 461 LYS A C 1
ATOM 3664 O O . LYS A 1 461 ? -56.150 -18.042 50.536 1.00 87.00 461 LYS A O 1
ATOM 3669 N N . ARG A 1 462 ? -57.690 -18.097 48.903 1.00 88.94 462 ARG A N 1
ATOM 3670 C CA . ARG A 1 462 ? -58.222 -16.751 49.147 1.00 88.94 462 ARG A CA 1
ATOM 3671 C C . ARG A 1 462 ? -58.732 -16.588 50.578 1.00 88.94 462 ARG A C 1
ATOM 3673 O O . ARG A 1 462 ? -58.398 -15.601 51.223 1.00 88.94 462 ARG A O 1
ATOM 3680 N N . LEU A 1 463 ? -59.459 -17.576 51.110 1.00 90.56 463 LEU A N 1
ATOM 3681 C CA . LEU A 1 463 ? -59.910 -17.532 52.503 1.00 90.56 463 LEU A CA 1
ATOM 3682 C C . LEU A 1 463 ? -58.729 -17.575 53.489 1.00 90.56 463 LEU A C 1
ATOM 3684 O O . LEU A 1 463 ? -58.761 -16.859 54.489 1.00 90.56 463 LEU A O 1
ATOM 3688 N N . LYS A 1 464 ? -57.680 -18.367 53.212 1.00 90.94 464 LYS A N 1
ATOM 3689 C CA . LYS A 1 464 ? -56.455 -18.397 54.038 1.00 90.94 464 LYS A CA 1
ATOM 3690 C C . LYS A 1 464 ? -55.733 -17.053 54.024 1.00 90.94 464 LYS A C 1
ATOM 3692 O O . LYS A 1 464 ? -55.411 -16.540 55.091 1.00 90.94 464 LYS A O 1
ATOM 3697 N N . ASP A 1 465 ? -55.523 -16.475 52.845 1.00 90.75 465 ASP A N 1
ATOM 3698 C CA . ASP A 1 465 ? -54.803 -15.210 52.681 1.00 90.75 465 ASP A CA 1
ATOM 3699 C C . ASP A 1 465 ? -55.555 -14.058 53.364 1.00 90.75 465 ASP A C 1
ATOM 3701 O O . ASP A 1 465 ? -54.964 -13.282 54.118 1.00 90.75 465 ASP A O 1
ATOM 3705 N N . SER A 1 466 ? -56.880 -13.984 53.186 1.00 90.44 466 SER A N 1
ATOM 3706 C CA . SER A 1 466 ? -57.723 -13.014 53.892 1.00 90.44 466 SER A CA 1
ATOM 3707 C C . SER A 1 466 ? -57.689 -13.215 55.406 1.00 90.44 466 SER A C 1
ATOM 3709 O O . SER A 1 466 ? -57.671 -12.236 56.152 1.00 90.44 466 SER A O 1
ATOM 3711 N N . PHE A 1 467 ? -57.655 -14.465 55.874 1.00 93.12 467 PHE A N 1
ATOM 3712 C CA . PHE A 1 467 ? -57.586 -14.769 57.297 1.00 93.12 467 PHE A CA 1
ATOM 3713 C C . PHE A 1 467 ? -56.247 -14.342 57.914 1.00 93.12 467 PHE A C 1
ATOM 3715 O O . PHE A 1 467 ? -56.239 -13.680 58.952 1.00 93.12 467 PHE A O 1
ATOM 3722 N N . GLU A 1 468 ? -55.118 -14.651 57.274 1.00 90.88 468 GLU A N 1
ATOM 3723 C CA . GLU A 1 468 ? -53.794 -14.228 57.747 1.00 90.88 468 GLU A CA 1
ATOM 3724 C C . GLU A 1 468 ? -53.623 -12.702 57.705 1.00 90.88 468 GLU A C 1
ATOM 3726 O O . GLU A 1 468 ? -53.112 -12.105 58.657 1.00 90.88 468 GLU A O 1
ATOM 3731 N N . LEU A 1 469 ? -54.130 -12.038 56.662 1.00 90.50 469 LEU A N 1
ATOM 3732 C CA . LEU A 1 469 ? -54.129 -10.577 56.586 1.00 90.50 469 LEU A CA 1
ATOM 3733 C C . LEU A 1 469 ? -54.958 -9.943 57.713 1.00 90.50 469 LEU A C 1
ATOM 3735 O O . LEU A 1 469 ? -54.550 -8.934 58.299 1.00 90.50 469 LEU A O 1
ATOM 3739 N N . ASP A 1 470 ? -56.116 -10.513 58.049 1.00 90.69 470 ASP A N 1
ATOM 3740 C CA . ASP A 1 470 ? -56.924 -10.002 59.156 1.00 90.69 470 ASP A CA 1
ATOM 3741 C C . ASP A 1 470 ? -56.272 -10.292 60.514 1.00 90.69 470 ASP A C 1
ATOM 3743 O O . ASP A 1 470 ? -56.293 -9.426 61.378 1.00 90.69 470 ASP A O 1
ATOM 3747 N N . LYS A 1 471 ? -55.566 -11.419 60.694 1.00 89.19 471 LYS A N 1
ATOM 3748 C CA . LYS A 1 471 ? -54.759 -11.654 61.910 1.00 89.19 471 LYS A CA 1
ATOM 3749 C C . LYS A 1 471 ? -53.704 -10.568 62.129 1.00 89.19 471 LYS A C 1
ATOM 3751 O O . LYS A 1 471 ? -53.483 -10.163 63.273 1.00 89.19 471 LYS A O 1
ATOM 3756 N N . GLN A 1 472 ? -53.077 -10.090 61.054 1.00 89.25 472 GLN A N 1
ATOM 3757 C CA . GLN A 1 472 ? -52.083 -9.016 61.112 1.00 89.25 472 GLN A CA 1
ATOM 3758 C C . GLN A 1 472 ? -52.727 -7.646 61.351 1.00 89.25 472 GLN A C 1
ATOM 3760 O O . GLN A 1 472 ? -52.278 -6.883 62.204 1.00 89.25 472 GLN A O 1
ATOM 3765 N N . THR A 1 473 ? -53.786 -7.326 60.605 1.00 88.12 473 THR A N 1
ATOM 3766 C CA . THR A 1 473 ? -54.404 -5.989 60.621 1.00 88.12 473 THR A CA 1
ATOM 3767 C C . THR A 1 473 ? -55.461 -5.809 61.713 1.00 88.12 473 THR A C 1
ATOM 3769 O O . THR A 1 473 ? -55.799 -4.676 62.054 1.00 88.12 473 THR A O 1
ATOM 3772 N N . LYS A 1 474 ? -55.985 -6.913 62.256 1.00 86.75 474 LYS A N 1
ATOM 3773 C CA . LYS A 1 474 ? -57.037 -7.021 63.281 1.00 86.75 474 LYS A CA 1
ATOM 3774 C C . LYS A 1 474 ? -58.308 -6.235 62.958 1.00 86.75 474 LYS A C 1
ATOM 3776 O O . LYS A 1 474 ? -59.060 -5.865 63.859 1.00 86.75 474 LYS A O 1
ATOM 3781 N N . LYS A 1 475 ? -58.566 -5.962 61.675 1.00 84.75 475 LYS A N 1
ATOM 3782 C CA . LYS A 1 475 ? -59.671 -5.095 61.237 1.00 84.75 475 LYS A CA 1
ATOM 3783 C C . LYS A 1 475 ? -61.041 -5.688 61.553 1.00 84.75 475 LYS A C 1
ATOM 3785 O O . LYS A 1 475 ? -61.960 -4.929 61.862 1.00 84.75 475 LYS A O 1
ATOM 3790 N N . SER A 1 476 ? -61.166 -7.014 61.532 1.00 87.56 476 SER A N 1
ATOM 3791 C CA . SER A 1 476 ? -62.420 -7.705 61.839 1.00 87.56 476 SER A CA 1
ATOM 3792 C C . SER A 1 476 ? -62.533 -8.135 63.303 1.00 87.56 476 SER A C 1
ATOM 3794 O O . SER A 1 476 ? -63.604 -8.577 63.726 1.00 87.56 476 SER A O 1
ATOM 3796 N N . GLN A 1 477 ? -61.469 -7.978 64.097 1.00 78.56 477 GLN A N 1
ATOM 3797 C CA . GLN A 1 477 ? -61.448 -8.368 65.504 1.00 78.56 477 GLN A CA 1
ATOM 3798 C C . GLN A 1 477 ? -62.418 -7.497 66.323 1.00 78.56 477 GLN A C 1
ATOM 3800 O O . GLN A 1 477 ? -62.439 -6.274 66.196 1.00 78.56 477 GLN A O 1
ATOM 3805 N N . ASN A 1 478 ? -63.239 -8.130 67.168 1.00 76.31 478 ASN A N 1
ATOM 3806 C CA . ASN A 1 478 ? -64.289 -7.491 67.982 1.00 76.31 478 ASN A CA 1
ATOM 3807 C C . ASN A 1 478 ? -65.380 -6.744 67.185 1.00 76.31 478 ASN A C 1
ATOM 3809 O O . ASN A 1 478 ? -66.168 -5.993 67.763 1.00 76.31 478 ASN A O 1
ATOM 3813 N N . ARG A 1 479 ? -65.458 -6.941 65.863 1.00 84.00 479 ARG A N 1
ATOM 3814 C CA . ARG A 1 479 ? -66.569 -6.461 65.030 1.00 84.00 479 ARG A CA 1
ATOM 3815 C C . ARG A 1 479 ? -67.638 -7.542 64.937 1.00 84.00 479 ARG A C 1
ATOM 3817 O O . ARG A 1 479 ? -67.338 -8.732 64.941 1.00 84.00 479 ARG A O 1
ATOM 3824 N N . GLN A 1 480 ? -68.900 -7.140 64.813 1.00 82.56 480 GLN A N 1
ATOM 3825 C CA . GLN A 1 480 ? -69.962 -8.106 64.543 1.00 82.56 480 GLN A CA 1
ATOM 3826 C C . GLN A 1 480 ? -69.761 -8.726 63.151 1.00 82.56 480 GLN A C 1
ATOM 3828 O O . GLN A 1 480 ? -69.604 -8.006 62.169 1.00 82.56 480 GLN A O 1
ATOM 3833 N N . PHE A 1 481 ? -69.814 -10.059 63.082 1.00 82.69 481 PHE A N 1
ATOM 3834 C CA . PHE A 1 481 ? -69.520 -10.892 61.904 1.00 82.69 481 PHE A CA 1
ATOM 3835 C C . PHE A 1 481 ? -70.095 -10.400 60.567 1.00 82.69 481 PHE A C 1
ATOM 3837 O O . PHE A 1 481 ? -69.423 -10.458 59.547 1.00 82.69 481 PHE A O 1
ATOM 3844 N N . GLN A 1 482 ? -71.340 -9.926 60.564 1.00 80.75 482 GLN A N 1
ATOM 3845 C CA . GLN A 1 482 ? -72.068 -9.567 59.340 1.00 80.75 482 GLN A CA 1
ATOM 3846 C C . GLN A 1 482 ? -71.996 -8.072 59.015 1.00 80.75 482 GLN A C 1
ATOM 3848 O O . GLN A 1 482 ? -72.618 -7.624 58.055 1.00 80.75 482 GLN A O 1
ATOM 3853 N N . GLN A 1 483 ? -71.300 -7.269 59.823 1.00 83.56 483 GLN A N 1
ATOM 3854 C CA . GLN A 1 483 ? -71.204 -5.841 59.549 1.00 83.56 483 GLN A CA 1
ATOM 3855 C C . GLN A 1 483 ? -70.219 -5.581 58.407 1.00 83.56 483 GLN A C 1
ATOM 3857 O O . GLN A 1 483 ? -69.219 -6.293 58.300 1.00 83.56 483 GLN A O 1
ATOM 3862 N N . PRO A 1 484 ? -70.428 -4.524 57.603 1.00 81.81 484 PRO A N 1
ATOM 3863 C CA . PRO A 1 484 ? -69.463 -4.112 56.581 1.00 81.81 484 PRO A CA 1
ATOM 3864 C C . PRO A 1 484 ? -68.054 -3.855 57.140 1.00 81.81 484 PRO A C 1
ATOM 3866 O O . PRO A 1 484 ? -67.065 -3.998 56.432 1.00 81.81 484 PRO A O 1
ATOM 3869 N N . ALA A 1 485 ? -67.955 -3.512 58.429 1.00 82.31 485 ALA A N 1
ATOM 3870 C CA . ALA A 1 485 ? -66.688 -3.313 59.128 1.00 82.31 485 ALA A CA 1
ATOM 3871 C C . ALA A 1 485 ? -65.909 -4.616 59.416 1.00 82.31 485 ALA A C 1
ATOM 3873 O O . ALA A 1 485 ? -64.728 -4.542 59.741 1.00 82.31 485 ALA A O 1
ATOM 3874 N N . SER A 1 486 ? -66.543 -5.792 59.328 1.00 87.75 486 SER A N 1
ATOM 3875 C CA . SER A 1 486 ? -65.881 -7.097 59.455 1.00 87.75 486 SER A CA 1
ATOM 3876 C C . SER A 1 486 ? -65.471 -7.588 58.068 1.00 87.75 486 SER A C 1
ATOM 3878 O O . SER A 1 486 ? -66.212 -8.307 57.403 1.00 87.75 486 SER A O 1
ATOM 3880 N N . ILE A 1 487 ? -64.293 -7.163 57.613 1.00 88.25 487 ILE A N 1
ATOM 3881 C CA . ILE A 1 487 ? -63.789 -7.451 56.262 1.00 88.25 487 ILE A CA 1
ATOM 3882 C C . ILE A 1 487 ? -63.657 -8.966 56.043 1.00 88.25 487 ILE A C 1
ATOM 3884 O O . ILE A 1 487 ? -64.161 -9.488 55.053 1.00 88.25 487 ILE A O 1
ATOM 3888 N N . LEU A 1 488 ? -63.064 -9.688 56.998 1.00 91.44 488 LEU A N 1
ATOM 3889 C CA . LEU A 1 488 ? -62.937 -11.146 56.946 1.00 91.44 488 LEU A CA 1
ATOM 3890 C C . LEU A 1 488 ? -64.300 -11.849 57.033 1.00 91.44 488 LEU A C 1
ATOM 3892 O O . LEU A 1 488 ? -64.499 -12.884 56.402 1.00 91.44 488 LEU A O 1
ATOM 3896 N N . GLY A 1 489 ? -65.246 -11.290 57.796 1.00 89.00 489 GLY A N 1
ATOM 3897 C CA . GLY A 1 489 ? -66.605 -11.818 57.900 1.00 89.00 489 GLY A CA 1
ATOM 3898 C C . GLY A 1 489 ? -67.375 -11.726 56.580 1.00 89.00 489 GLY A C 1
ATOM 3899 O O . GLY A 1 489 ? -67.969 -12.714 56.151 1.00 89.00 489 GLY A O 1
ATOM 3900 N N . GLN A 1 490 ? -67.306 -10.576 55.903 1.00 89.00 490 GLN A N 1
ATOM 3901 C CA . GLN A 1 490 ? -67.890 -10.376 54.569 1.00 89.00 490 GLN A CA 1
ATOM 3902 C C . GLN A 1 490 ? -67.253 -11.290 53.520 1.00 89.00 490 GLN A C 1
ATOM 3904 O O . GLN A 1 490 ? -67.962 -11.927 52.742 1.00 89.00 490 GLN A O 1
ATOM 3909 N N . GLU A 1 491 ? -65.925 -11.403 53.536 1.00 88.00 491 GLU A N 1
ATOM 3910 C CA . GLU A 1 491 ? -65.201 -12.263 52.602 1.00 88.00 491 GLU A CA 1
ATOM 3911 C C . GLU A 1 491 ? -65.569 -13.742 52.805 1.00 88.00 491 GLU A C 1
ATOM 3913 O O . GLU A 1 491 ? -65.832 -14.454 51.838 1.00 88.00 491 GLU A O 1
ATOM 3918 N N . LEU A 1 492 ? -65.682 -14.202 54.059 1.00 91.00 492 LEU A N 1
ATOM 3919 C CA . LEU A 1 492 ? -66.138 -15.558 54.373 1.00 91.00 492 LEU A CA 1
ATOM 3920 C C . LEU A 1 492 ? -67.548 -15.826 53.827 1.00 91.00 492 LEU A C 1
ATOM 3922 O O . LEU A 1 492 ? -67.775 -16.883 53.242 1.00 91.00 492 LEU A O 1
ATOM 3926 N N . ILE A 1 493 ? -68.484 -14.886 54.010 1.00 89.56 493 ILE A N 1
ATOM 3927 C CA . ILE A 1 493 ? -69.860 -15.009 53.498 1.00 89.56 493 ILE A CA 1
ATOM 3928 C C . ILE A 1 493 ? -69.837 -15.226 51.981 1.00 89.56 493 ILE A C 1
ATOM 3930 O O . ILE A 1 493 ? -70.471 -16.158 51.493 1.00 89.56 493 ILE A O 1
ATOM 3934 N N . HIS A 1 494 ? -69.071 -14.409 51.256 1.00 87.88 494 HIS A N 1
ATOM 3935 C CA . HIS A 1 494 ? -68.973 -14.491 49.801 1.00 87.88 494 HIS A CA 1
ATOM 3936 C C . HIS A 1 494 ? -68.292 -15.786 49.327 1.00 87.88 494 HIS A C 1
ATOM 3938 O O . HIS A 1 494 ? -68.727 -16.411 48.362 1.00 87.88 494 HIS A O 1
ATOM 3944 N N . LEU A 1 495 ? -67.219 -16.220 49.995 1.00 88.69 495 LEU A N 1
ATOM 3945 C CA . LEU A 1 495 ? -66.463 -17.408 49.589 1.00 88.69 495 LEU A CA 1
ATOM 3946 C C . LEU A 1 495 ? -67.209 -18.717 49.867 1.00 88.69 495 LEU A C 1
ATOM 3948 O O . LEU A 1 495 ? -67.068 -19.662 49.093 1.00 88.69 495 LEU A O 1
ATOM 3952 N N . VAL A 1 496 ? -68.039 -18.778 50.911 1.00 88.00 496 VAL A N 1
ATOM 3953 C CA . VAL A 1 496 ? -68.891 -19.948 51.183 1.00 88.00 496 VAL A CA 1
ATOM 3954 C C . VAL A 1 496 ? -69.899 -20.195 50.057 1.00 88.00 496 VAL A C 1
ATOM 3956 O O . VAL A 1 496 ? -70.188 -21.349 49.759 1.00 88.00 496 VAL A O 1
ATOM 3959 N N . ASP A 1 497 ? -70.381 -19.154 49.374 1.00 84.25 497 ASP A N 1
ATOM 3960 C CA . ASP A 1 497 ? -71.301 -19.320 48.239 1.00 84.25 497 ASP A CA 1
ATOM 3961 C C . ASP A 1 497 ? -70.635 -19.957 47.005 1.00 84.25 497 ASP A C 1
ATOM 3963 O O . ASP A 1 497 ? -71.330 -20.488 46.143 1.00 84.25 497 ASP A O 1
ATOM 3967 N N . SER A 1 498 ? -69.298 -19.964 46.930 1.00 82.44 498 SER A N 1
ATOM 3968 C CA . SER A 1 498 ? -68.559 -20.658 45.863 1.00 82.44 498 SER A CA 1
ATOM 3969 C C . SER A 1 498 ? -68.365 -22.163 46.110 1.00 82.44 498 SER A C 1
ATOM 3971 O O . SER A 1 498 ? -67.864 -22.867 45.232 1.00 82.44 498 SER A O 1
ATOM 3973 N N . PHE A 1 499 ? -68.748 -22.665 47.288 1.00 87.06 499 PHE A N 1
ATOM 3974 C CA . PHE A 1 499 ? -68.646 -24.079 47.648 1.00 87.06 499 PHE A CA 1
ATOM 3975 C C . PHE A 1 499 ? -69.580 -24.959 46.798 1.00 87.06 499 PHE A C 1
ATOM 3977 O O . PHE A 1 499 ? -70.736 -24.605 46.576 1.00 87.06 499 PHE A O 1
ATOM 3984 N N . SER A 1 500 ? -69.109 -26.138 46.370 1.00 83.44 500 SER A N 1
ATOM 3985 C CA . SER A 1 500 ? -69.920 -27.117 45.629 1.00 83.44 500 SER A CA 1
ATOM 3986 C C . SER A 1 500 ? -69.771 -28.538 46.184 1.00 83.44 500 SER A C 1
ATOM 3988 O O . SER A 1 500 ? -68.696 -28.951 46.632 1.00 83.44 500 SER A O 1
ATOM 3990 N N . SER A 1 501 ? -70.852 -29.322 46.099 1.00 81.62 501 SER A N 1
ATOM 3991 C CA . SER A 1 501 ? -70.871 -30.745 46.459 1.00 81.62 501 SER A CA 1
ATOM 3992 C C . SER A 1 501 ? -69.951 -31.605 45.593 1.00 81.62 501 SER A C 1
ATOM 3994 O O . SER A 1 501 ? -69.647 -32.724 45.992 1.00 81.62 501 SER A O 1
ATOM 3996 N N . ASP A 1 502 ? -69.454 -31.094 44.468 1.00 83.12 502 ASP A N 1
ATOM 3997 C CA . ASP A 1 502 ? -68.586 -31.839 43.546 1.00 83.12 502 ASP A CA 1
ATOM 3998 C C . ASP A 1 502 ? -67.091 -31.653 43.855 1.00 83.12 502 ASP A C 1
ATOM 4000 O O . ASP A 1 502 ? -66.230 -32.206 43.175 1.00 83.12 502 ASP A O 1
ATOM 4004 N N . TRP A 1 503 ? -66.752 -30.883 44.899 1.00 88.75 503 TRP A N 1
ATOM 4005 C CA . TRP A 1 503 ? -65.362 -30.700 45.322 1.00 88.75 503 TRP A CA 1
ATOM 4006 C C . TRP A 1 503 ? -64.738 -32.013 45.847 1.00 88.75 503 TRP A C 1
ATOM 4008 O O . TRP A 1 503 ? -65.443 -32.821 46.470 1.00 88.75 503 TRP A O 1
ATOM 4018 N N . PRO A 1 504 ? -63.418 -32.218 45.671 1.00 88.50 504 PRO A N 1
ATOM 4019 C CA . PRO A 1 504 ? -62.683 -33.329 46.279 1.00 88.50 504 PRO A CA 1
ATOM 4020 C C . PRO A 1 504 ? -62.874 -33.412 47.805 1.00 88.50 504 PRO A C 1
ATOM 4022 O O . PRO A 1 504 ? -63.086 -32.398 48.477 1.00 88.50 504 PRO A O 1
ATOM 4025 N N . ALA A 1 505 ? -62.850 -34.626 48.362 1.00 86.19 505 ALA A N 1
ATOM 4026 C CA . ALA A 1 505 ? -63.179 -34.870 49.772 1.00 86.19 505 ALA A CA 1
ATOM 4027 C C . ALA A 1 505 ? -62.216 -34.161 50.745 1.00 86.19 505 ALA A C 1
ATOM 4029 O O . ALA A 1 505 ? -62.651 -33.554 51.723 1.00 86.19 505 ALA A O 1
ATOM 4030 N N . ASP A 1 506 ? -60.928 -34.174 50.421 1.00 85.75 506 ASP A N 1
ATOM 4031 C CA . ASP A 1 506 ? -59.853 -33.469 51.116 1.00 85.75 506 ASP A CA 1
ATOM 4032 C C . ASP A 1 506 ? -60.016 -31.939 51.052 1.00 85.75 506 ASP A C 1
ATOM 4034 O O . ASP A 1 506 ? -59.873 -31.254 52.067 1.00 85.75 506 ASP A O 1
ATOM 4038 N N . ALA A 1 507 ? -60.399 -31.389 49.895 1.00 85.81 507 ALA A N 1
ATOM 4039 C CA . ALA A 1 507 ? -60.674 -29.959 49.738 1.00 85.81 507 ALA A CA 1
ATOM 4040 C C . ALA A 1 507 ? -61.882 -29.507 50.578 1.00 85.81 507 ALA A C 1
ATOM 4042 O O . ALA A 1 507 ? -61.838 -28.454 51.220 1.00 85.81 507 ALA A O 1
ATOM 4043 N N . LYS A 1 508 ? -62.950 -30.315 50.630 1.00 88.38 508 LYS A N 1
ATOM 4044 C CA . LYS A 1 508 ? -64.118 -30.052 51.488 1.00 88.38 508 LYS A CA 1
ATOM 4045 C C . LYS A 1 508 ? -63.745 -30.060 52.964 1.00 88.38 508 LYS A C 1
ATOM 4047 O O . LYS A 1 508 ? -64.135 -29.151 53.695 1.00 88.38 508 LYS A O 1
ATOM 4052 N N . GLU A 1 509 ? -62.988 -31.062 53.403 1.00 88.94 509 GLU A N 1
ATOM 4053 C CA . GLU A 1 509 ? -62.538 -31.169 54.792 1.00 88.94 509 GLU A CA 1
ATOM 4054 C C . GLU A 1 509 ? -61.638 -29.986 55.177 1.00 88.94 509 GLU A C 1
ATOM 4056 O O . GLU A 1 509 ? -61.864 -29.330 56.199 1.00 88.94 509 GLU A O 1
ATOM 4061 N N . GLY A 1 510 ? -60.682 -29.640 54.310 1.00 87.69 510 GLY A N 1
ATOM 4062 C CA . GLY A 1 510 ? -59.815 -28.479 54.484 1.00 87.69 510 GLY A CA 1
ATOM 4063 C C . GLY A 1 510 ? -60.590 -27.161 54.555 1.00 87.69 510 GLY A C 1
ATOM 4064 O O . GLY A 1 510 ? -60.294 -26.321 55.409 1.00 87.69 510 GLY A O 1
ATOM 4065 N N . PHE A 1 511 ? -61.612 -26.985 53.712 1.00 90.94 511 PHE A N 1
ATOM 4066 C CA . PHE A 1 511 ? -62.426 -25.768 53.698 1.00 90.94 511 PHE A CA 1
ATOM 4067 C C . PHE A 1 511 ? -63.278 -25.667 54.961 1.00 90.94 511 PHE A C 1
ATOM 4069 O O . PHE A 1 511 ? -63.250 -24.638 55.634 1.00 90.94 511 PHE A O 1
ATOM 4076 N N . LYS A 1 512 ? -63.939 -26.758 55.370 1.00 89.75 512 LYS A N 1
ATOM 4077 C CA . LYS A 1 512 ? -64.679 -26.833 56.641 1.00 89.75 512 LYS A CA 1
ATOM 4078 C C . LYS A 1 512 ? -63.799 -26.480 57.836 1.00 89.75 512 LYS A C 1
ATOM 4080 O O . LYS A 1 512 ? -64.217 -25.704 58.698 1.00 89.75 512 LYS A O 1
ATOM 4085 N N . LYS A 1 513 ? -62.582 -27.029 57.894 1.00 91.50 513 LYS A N 1
ATOM 4086 C CA . LYS A 1 513 ? -61.631 -26.746 58.974 1.00 91.50 513 LYS A CA 1
ATOM 4087 C C . LYS A 1 513 ? -61.256 -25.263 59.010 1.00 91.50 513 LYS A C 1
ATOM 4089 O O . LYS A 1 513 ? -61.339 -24.643 60.067 1.00 91.50 513 LYS A O 1
ATOM 4094 N N . LEU A 1 514 ? -60.937 -24.675 57.862 1.00 91.75 514 LEU A N 1
ATOM 4095 C CA . LEU A 1 514 ? -60.566 -23.265 57.770 1.00 91.75 514 LEU A CA 1
ATOM 4096 C C . LEU A 1 514 ? -61.725 -22.328 58.136 1.00 91.75 514 LEU A C 1
ATOM 4098 O O . LEU A 1 514 ? -61.555 -21.422 58.946 1.00 91.75 514 LEU A O 1
ATOM 4102 N N . VAL A 1 515 ? -62.928 -22.580 57.613 1.00 91.81 515 VAL A N 1
ATOM 4103 C CA . VAL A 1 515 ? -64.148 -21.844 57.985 1.00 91.81 515 VAL A CA 1
ATOM 4104 C C . VAL A 1 515 ? -64.398 -21.955 59.492 1.00 91.81 515 VAL A C 1
ATOM 4106 O O . VAL A 1 515 ? -64.791 -20.987 60.147 1.00 91.81 515 VAL A O 1
ATOM 4109 N N . SER A 1 516 ? -64.131 -23.130 60.064 1.00 90.62 516 SER A N 1
ATOM 4110 C CA . SER A 1 516 ? -64.278 -23.369 61.492 1.00 90.62 516 SER A CA 1
ATOM 4111 C C . SER A 1 516 ? -63.341 -22.496 62.332 1.00 90.62 516 SER A C 1
ATOM 4113 O O . SER A 1 516 ? -63.781 -21.882 63.311 1.00 90.62 516 SER A O 1
ATOM 4115 N N . GLU A 1 517 ? -62.077 -22.413 61.924 1.00 91.75 517 GLU A N 1
ATOM 4116 C CA . GLU A 1 517 ? -61.058 -21.567 62.546 1.00 91.75 517 GLU A CA 1
ATOM 4117 C C . GLU A 1 517 ? -61.391 -20.075 62.408 1.00 91.75 517 GLU A C 1
ATOM 4119 O O . GLU A 1 517 ? -61.300 -19.342 63.394 1.00 91.75 517 GLU A O 1
ATOM 4124 N N . VAL A 1 518 ? -61.863 -19.632 61.236 1.00 91.19 518 VAL A N 1
ATOM 4125 C CA . VAL A 1 518 ? -62.286 -18.239 61.010 1.00 91.19 518 VAL A CA 1
ATOM 4126 C C . VAL A 1 518 ? -63.456 -17.863 61.923 1.00 91.19 518 VAL A C 1
ATOM 4128 O O . VAL A 1 518 ? -63.416 -16.815 62.567 1.00 91.19 518 VAL A O 1
ATOM 4131 N N . PHE A 1 519 ? -64.477 -18.719 62.058 1.00 90.62 519 PHE A N 1
ATOM 4132 C CA . PHE A 1 519 ? -65.579 -18.462 62.994 1.00 90.62 519 PHE A CA 1
ATOM 4133 C C . PHE A 1 519 ? -65.102 -18.353 64.444 1.00 90.62 519 PHE A C 1
ATOM 4135 O O . PHE A 1 519 ? -65.576 -17.483 65.176 1.00 90.62 519 PHE A O 1
ATOM 4142 N N . SER A 1 520 ? -64.151 -19.200 64.849 1.00 89.88 520 SER A N 1
ATOM 4143 C CA . SER A 1 520 ? -63.556 -19.131 66.185 1.00 89.88 520 SER A CA 1
ATOM 4144 C C . SER A 1 520 ? -62.786 -17.826 66.392 1.00 89.88 520 SER A C 1
ATOM 4146 O O . SER A 1 520 ? -62.922 -17.201 67.439 1.00 89.88 520 SER A O 1
ATOM 4148 N N . TYR A 1 521 ? -62.007 -17.393 65.397 1.00 90.19 521 TYR A N 1
ATOM 4149 C CA . TYR A 1 521 ? -61.249 -16.142 65.449 1.00 90.19 521 TYR A CA 1
ATOM 4150 C C . TYR A 1 521 ? -62.154 -14.907 65.533 1.00 90.19 521 TYR A C 1
ATOM 4152 O O . TYR A 1 521 ? -61.878 -13.985 66.296 1.00 90.19 521 TYR A O 1
ATOM 4160 N N . LEU A 1 522 ? -63.267 -14.911 64.796 1.00 88.88 522 LEU A N 1
ATOM 4161 C CA . LEU A 1 522 ? -64.263 -13.838 64.827 1.00 88.88 522 LEU A CA 1
ATOM 4162 C C . LEU A 1 522 ? -65.188 -13.904 66.060 1.00 88.88 522 LEU A C 1
ATOM 4164 O O . LEU A 1 522 ? -66.064 -13.054 66.205 1.00 88.88 522 LEU A O 1
ATOM 4168 N N . GLY A 1 523 ? -65.022 -14.896 66.945 1.00 86.44 523 GLY A N 1
ATOM 4169 C CA . GLY A 1 523 ? -65.832 -15.055 68.159 1.00 86.44 523 GLY A CA 1
ATOM 4170 C C . GLY A 1 523 ? -67.296 -15.420 67.887 1.00 86.44 523 GLY A C 1
ATOM 4171 O O . GLY A 1 523 ? -68.180 -15.078 68.673 1.00 86.44 523 GLY A O 1
ATOM 4172 N N . VAL A 1 524 ? -67.578 -16.083 66.762 1.00 86.88 524 VAL A N 1
ATOM 4173 C CA . VAL A 1 524 ? -68.940 -16.384 66.303 1.00 86.88 524 VAL A CA 1
ATOM 4174 C C . VAL A 1 524 ? -69.326 -17.815 66.658 1.00 86.88 524 VAL A C 1
ATOM 4176 O O . VAL A 1 524 ? -68.802 -18.779 66.098 1.00 86.88 524 VAL A O 1
ATOM 4179 N N . ASP A 1 525 ? -70.314 -17.963 67.539 1.00 84.81 525 ASP A N 1
ATOM 4180 C CA . ASP A 1 525 ? -70.921 -19.262 67.839 1.00 84.81 525 ASP A CA 1
ATOM 4181 C C . ASP A 1 525 ? -71.933 -19.653 66.746 1.00 84.81 525 ASP A C 1
ATOM 4183 O O . ASP A 1 525 ? -72.980 -19.018 66.572 1.00 84.81 525 ASP A O 1
ATOM 4187 N N . ARG A 1 526 ? -71.634 -20.740 66.026 1.00 82.88 526 ARG A N 1
ATOM 4188 C CA . ARG A 1 526 ? -72.439 -21.260 64.904 1.00 82.88 526 ARG A CA 1
ATOM 4189 C C . ARG A 1 526 ? -73.833 -21.730 65.315 1.00 82.88 526 ARG A C 1
ATOM 4191 O O . ARG A 1 526 ? -74.712 -21.806 64.463 1.00 82.88 526 ARG A O 1
ATOM 4198 N N . ARG A 1 527 ? -74.049 -22.064 66.592 1.00 81.56 527 ARG A N 1
ATOM 4199 C CA . ARG A 1 527 ? -75.358 -22.507 67.103 1.00 81.56 527 ARG A CA 1
ATOM 4200 C C . ARG A 1 527 ? -76.257 -21.336 67.491 1.00 81.56 527 ARG A C 1
ATOM 4202 O O . ARG A 1 527 ? -77.470 -21.498 67.540 1.00 81.56 527 ARG A O 1
ATOM 4209 N N . LYS A 1 528 ? -75.669 -20.167 67.767 1.00 82.50 528 LYS A N 1
ATOM 4210 C CA . LYS A 1 528 ? -76.389 -18.968 68.229 1.00 82.50 528 LYS A CA 1
ATOM 4211 C C . LYS A 1 528 ? -76.561 -17.918 67.135 1.00 82.50 528 LYS A C 1
ATOM 4213 O O . LYS A 1 528 ? -77.538 -17.177 67.148 1.00 82.50 528 LYS A O 1
ATOM 4218 N N . ASN A 1 529 ? -75.629 -17.835 66.185 1.00 86.12 529 ASN A N 1
ATOM 4219 C CA . ASN A 1 529 ? -75.708 -16.885 65.080 1.00 86.12 529 ASN A CA 1
ATOM 4220 C C . ASN A 1 529 ? -76.388 -17.527 63.862 1.00 86.12 529 ASN A C 1
ATOM 4222 O O . ASN A 1 529 ? -75.802 -18.384 63.202 1.00 86.12 529 ASN A O 1
ATOM 4226 N N . LYS A 1 530 ? -77.608 -17.071 63.543 1.00 84.81 530 LYS A N 1
ATOM 4227 C CA . LYS A 1 530 ? -78.434 -17.608 62.448 1.00 84.81 530 LYS A CA 1
ATOM 4228 C C . LYS A 1 530 ? -77.677 -17.693 61.114 1.00 84.81 530 LYS A C 1
ATOM 4230 O O . LYS A 1 530 ? -77.671 -18.745 60.489 1.00 84.81 530 LYS A O 1
ATOM 4235 N N . LYS A 1 531 ? -76.967 -16.630 60.717 1.00 84.75 531 LYS A N 1
ATOM 4236 C CA . LYS A 1 531 ? -76.233 -16.601 59.441 1.00 84.75 531 LYS A CA 1
ATOM 4237 C C . LYS A 1 531 ? -75.025 -17.535 59.439 1.00 84.75 531 LYS A C 1
ATOM 4239 O O . LYS A 1 531 ? -74.766 -18.189 58.438 1.00 84.75 531 LYS A O 1
ATOM 4244 N N . ALA A 1 532 ? -74.292 -17.618 60.550 1.00 85.50 532 ALA A N 1
ATOM 4245 C CA . ALA A 1 532 ? -73.176 -18.557 60.672 1.00 85.50 532 ALA A CA 1
ATOM 4246 C C . ALA A 1 532 ? -73.655 -20.017 60.631 1.00 85.50 532 ALA A C 1
ATOM 4248 O O . ALA A 1 532 ? -72.981 -20.863 60.050 1.00 85.50 532 ALA A O 1
ATOM 4249 N N . SER A 1 533 ? -74.834 -20.296 61.199 1.00 85.94 533 SER A N 1
ATOM 4250 C CA . SER A 1 533 ? -75.497 -21.600 61.113 1.00 85.94 533 SER A CA 1
ATOM 4251 C C . SER A 1 533 ? -75.861 -21.959 59.669 1.00 85.94 533 SER A C 1
ATOM 4253 O O . SER A 1 533 ? -75.500 -23.034 59.198 1.00 85.94 533 SER A O 1
ATOM 4255 N N . GLU A 1 534 ? -76.487 -21.029 58.937 1.00 87.31 534 GLU A N 1
ATOM 4256 C CA . GLU A 1 534 ? -76.843 -21.191 57.518 1.00 87.31 534 GLU A CA 1
ATOM 4257 C C . GLU A 1 534 ? -75.609 -21.452 56.636 1.00 87.31 534 GLU A C 1
ATOM 4259 O O . GLU A 1 534 ? -75.605 -22.377 55.827 1.00 87.31 534 GLU A O 1
ATOM 4264 N N . LEU A 1 535 ? -74.537 -20.669 56.806 1.00 88.06 535 LEU A N 1
ATOM 4265 C CA . LEU A 1 535 ? -73.286 -20.848 56.057 1.00 88.06 535 LEU A CA 1
ATOM 4266 C C . LEU A 1 535 ? -72.611 -22.182 56.383 1.00 88.06 535 LEU A C 1
ATOM 4268 O O . LEU A 1 535 ? -72.089 -22.839 55.488 1.00 88.06 535 LEU A O 1
ATOM 4272 N N . TRP A 1 536 ? -72.638 -22.596 57.653 1.00 89.19 536 TRP A N 1
ATOM 4273 C CA . TRP A 1 536 ? -72.083 -23.881 58.066 1.00 89.19 536 TRP A CA 1
ATOM 4274 C C . TRP A 1 536 ? -72.865 -25.052 57.470 1.00 89.19 536 TRP A C 1
ATOM 4276 O O . TRP A 1 536 ? -72.252 -26.023 57.049 1.00 89.19 536 TRP A O 1
ATOM 4286 N N . GLN A 1 537 ? -74.195 -24.958 57.376 1.00 86.62 537 GLN A N 1
ATOM 4287 C CA . GLN A 1 537 ? -75.022 -25.980 56.727 1.00 86.62 537 GLN A CA 1
ATOM 4288 C C . GLN A 1 537 ? -74.738 -26.105 55.228 1.00 86.62 537 GLN A C 1
ATOM 4290 O O . GLN A 1 537 ? -74.688 -27.222 54.730 1.00 86.62 537 GLN A O 1
ATOM 4295 N N . LYS A 1 538 ? -74.506 -24.991 54.519 1.00 84.25 538 LYS A N 1
ATOM 4296 C CA . LYS A 1 538 ? -74.199 -25.009 53.076 1.00 84.25 538 LYS A CA 1
ATOM 4297 C C . LYS A 1 538 ? -72.948 -25.810 52.725 1.00 84.25 538 LYS A C 1
ATOM 4299 O O . LYS A 1 538 ? -72.862 -26.351 51.629 1.00 84.25 538 LYS A O 1
ATOM 4304 N N . ILE A 1 539 ? -71.981 -25.842 53.635 1.00 86.19 539 ILE A N 1
ATOM 4305 C CA . ILE A 1 539 ? -70.716 -26.537 53.414 1.00 86.19 539 ILE A CA 1
ATOM 4306 C C . ILE A 1 539 ? -70.691 -27.928 54.039 1.00 86.19 539 ILE A C 1
ATOM 4308 O O . ILE A 1 539 ? -69.683 -28.610 53.869 1.00 86.19 539 ILE A O 1
ATOM 4312 N N . ASN A 1 540 ? -71.730 -28.329 54.792 1.00 77.25 540 ASN A N 1
ATOM 4313 C CA . ASN A 1 540 ? -71.722 -29.550 55.602 1.00 77.25 540 ASN A CA 1
ATOM 4314 C C . ASN A 1 540 ? -72.135 -30.812 54.851 1.00 77.25 540 ASN A C 1
ATOM 4316 O O . ASN A 1 540 ? -73.092 -30.754 54.058 1.00 77.25 540 ASN A O 1
#

pLDDT: mean 90.72, std 8.7, range [47.53, 98.81]

Radius of gyration: 41.65 Å; chains: 1; bounding box: 107×70×107 Å

Foldseek 3Di:
DDQKDKWKKFKAFQAWAFAFPVDWDWLLQWEADPVQKIFGHDPVLVCVLCPVVVVVLVVLVVPDDDPLSQLSSSVVCHVSRVSSLLQGPDIAGEFQQLVVVCVVQGSDQPDQDPVRDTDHPRSIAGEGDADPPVRAHKAAQVQVLLLLLQLLLQVLCVVVVPQAQVVCPDPVCSSCVSQVHDDPVLRLCVQKGKHMWTFAAPLQFRQKHKWKWAKAFLDDDPPDGGDDDIHIYITGGGLGPSGIMIMIMGRDDCVSRVVCSDDPDLLSSLLSQAVQVVVVVVVSLVSCVVQQAAAPLSSVLVVVCCVDDVVVCSVSSQKHKTFGHDQSAPQSSHHPSNDWCQDPVVRGTDNHDRIGIWTDRNHSSRRHHTHHYGIMMMGIPPDDPPSSNVSSVVVCVVVVRSVVSVVRVVSVVSNVVVVVVVVVVVVVVVVVVVVVVVVVVVVVVVVVVLVPPPLLVVLLVVLVVLLVVCVVVVQLAPPDLPDPSNVSSVSLLVSLVSDDPPDDPVSLVSNLVSLVVSCVRSVHDLVPDPSSVVSNVSSD

Secondary structure (DSSP, 8-state):
--SEEEEEEEEEESS-B--EEEEEE-TTTEEE-TTSEEEE--HHHHHHHHGGGHHHHHHHHHH--HHHHHHHHHHHHHHTHHHHHHH-SEEEEB-HHHHHHHHHHTTS--EE-TTS-EE-----EEEEPB-TTT--BEE-HHHHHHHHHHHHHHHHHHHTT--SGGG-S-GGGHHHHHHT-SSGGG-GGGGEEE--EEE--TT---SEEEEEEEEEESS--TT----SPPEEEEEEPS-EEEEEEEEEEEE--GGG-TT--S-SSHHHHHHHHHHHHHHHHHHHHHHHHHTT-B-HHHHHHHHHHHHTHHHHHHHTTSEEEEE-SGGG-GGGSS-TTT--EEEGGGTEEESS-SEEEEEESS-TT--SSBEES-EEEEEETT---HHHHHHHHHHHHHTTHHHHHHHHHHHHHHHHHHHHHHHHHHHHHHHHHHHHHHHHHHHHHHHHHHHHS-HHHHHHHHHHHHHHHHHHH-TTTTS-TTSTT-HHHHHHHHHHTT--TTS-HHHHHHHHHHHHHHHHHTT--TTT-HHHHHHHHHT-